Protein AF-A0A2V9H0Z6-F1 (afdb_monomer)

Radius of gyration: 27.51 Å; Cα contacts (8 Å, |Δi|>4): 685; chains: 1; bounding box: 86×76×86 Å

Sequence (460 aa):
MLYRKRAIPQCSCTHLAYSRFRYSTKTFRDMASQTQRLEAVYNCLALVRGTVVQARFYLTAALLISGVSGRYALGQDQSTSQGKKEPTALFSPVPENIWNRLYRQLHVRSTYDGKEYGFADLDPLLWDETKYLRNGDSNKKALDLLDEFLSTRAEQRIRDPIKRAVLQRDLFAVFDWASSSNLAERLGQVIWRLALSPTEVDALPDTYTIAVSRKEFPAAYDATQPNRAFLPADLFDINGPWVCVGASDWRLAAPGHDAGFDGGSVFLVFARLPGGRQATLAYLEQLANLHIPPQFPENTEFALVRKLALPTVYGNLMLTPITESVQIRHYSGVRLAADDSEIKLDRAMVFEGNHSGLREVTPEDKEFPVFMTHGFDPFEDNRWAAGLPVASLATCNGCHGHAGYSGIASVMSFSFRGSQNPRLAETTPSNEAEKVIRGKQMGPSWKSLIKLANSGLTSR

Foldseek 3Di:
DDDDDDDDDDDDDDDPDDDDDDDDPVVVVVVVVVVVVVVVVVVVVVPPDDDDDDDDDDDDDDDDDDDDDDDDDDDPPPPPPPPPPPDLDFLDPDSPQLLNQLLCLFAWDAFPVGDIDRVQPLARLAALQDCQLVDDPSVVSNVVSLVVCVVVVVLVVRPDLLSLQSSLLHLLQSLLSNPPGPSVLSSLVVNLSSAAAPVSQAVQDLLLQQCVVVVVAAQDADPVCLQGDHRHPCCQPCPWQKFWKAFPDLHGLQVLVLVLRLLQKFKIKIKGAPVGDVLVQVLLVQLLPDLDRDQGDAQIKMKIWIWGWGQHNVLAIGTGSDTAKIKMWTGNDQADGTSIWMKGARSNQSVVVPHSRIDTQDQPDFDDDNGPPNRDRCSVDVVPVVCPRDRPRVVCCVQQPPPPDTNVSNSVSSQVPPSGRRSMHGDHPVSSSCSSRVSSCVDPSSVVSVVSSVVVVVVD

Mean predicted aligned error: 12.35 Å

pLDDT: mean 78.32, std 24.87, range [24.09, 98.69]

Structure (mmCIF, N/CA/C/O backbone):
data_AF-A0A2V9H0Z6-F1
#
_entry.id   AF-A0A2V9H0Z6-F1
#
loop_
_atom_site.group_PDB
_atom_site.id
_atom_site.type_symbol
_atom_site.label_atom_id
_atom_site.label_alt_id
_atom_site.label_comp_id
_atom_site.label_asym_id
_atom_site.label_entity_id
_atom_site.label_seq_id
_atom_site.pdbx_PDB_ins_code
_atom_site.Cartn_x
_atom_site.Cartn_y
_atom_site.Cartn_z
_atom_site.occupancy
_atom_site.B_iso_or_equiv
_atom_site.auth_seq_id
_atom_site.auth_comp_id
_atom_site.auth_asym_id
_atom_site.auth_atom_id
_atom_site.pdbx_PDB_model_num
ATOM 1 N N . MET A 1 1 ? 40.930 55.132 17.450 1.00 39.56 1 MET A N 1
ATOM 2 C CA . MET A 1 1 ? 39.846 54.493 16.671 1.00 39.56 1 MET A CA 1
ATOM 3 C C . MET A 1 1 ? 40.313 53.086 16.292 1.00 39.56 1 MET A C 1
ATOM 5 O O . MET A 1 1 ? 40.954 52.917 15.270 1.00 39.56 1 MET A O 1
ATOM 9 N N . LEU A 1 2 ? 40.133 52.097 17.173 1.00 29.11 2 LEU A N 1
ATOM 10 C CA . LEU A 1 2 ? 40.592 50.714 16.963 1.00 29.11 2 LEU A CA 1
ATOM 11 C C . LEU A 1 2 ? 39.522 49.769 17.519 1.00 29.11 2 LEU A C 1
ATOM 13 O O . LEU A 1 2 ? 39.304 49.699 18.727 1.00 29.11 2 LEU A O 1
ATOM 17 N N . TYR A 1 3 ? 38.803 49.116 16.609 1.00 27.72 3 TYR A N 1
ATOM 18 C CA . TYR A 1 3 ? 37.675 48.235 16.897 1.00 27.72 3 TYR A CA 1
ATOM 19 C C . TYR A 1 3 ? 38.189 46.832 17.258 1.00 27.72 3 TYR A C 1
ATOM 21 O O . TYR A 1 3 ? 38.859 46.177 16.460 1.00 27.72 3 TYR A O 1
ATOM 29 N N . ARG A 1 4 ? 37.876 46.366 18.473 1.00 29.20 4 ARG A N 1
ATOM 30 C CA . ARG A 1 4 ? 38.121 44.990 18.937 1.00 29.20 4 ARG A CA 1
ATOM 31 C C . ARG A 1 4 ? 37.118 44.032 18.284 1.00 29.20 4 ARG A C 1
ATOM 33 O O . ARG A 1 4 ? 35.916 44.168 18.496 1.00 29.20 4 ARG A O 1
ATOM 40 N N . LYS A 1 5 ? 37.616 43.012 17.576 1.00 30.12 5 LYS A N 1
ATOM 41 C CA . LYS A 1 5 ? 36.858 41.797 17.230 1.00 30.12 5 LYS A CA 1
ATOM 42 C C . LYS A 1 5 ? 36.564 41.004 18.510 1.00 30.12 5 LYS A C 1
ATOM 44 O O . LYS A 1 5 ? 37.493 40.603 19.207 1.00 30.12 5 LYS A O 1
ATOM 49 N N . ARG A 1 6 ? 35.285 40.747 18.799 1.00 29.48 6 ARG A N 1
ATOM 50 C CA . ARG A 1 6 ? 34.848 39.668 19.700 1.00 29.48 6 ARG A CA 1
ATOM 51 C C . ARG A 1 6 ? 34.344 38.505 18.851 1.00 29.48 6 ARG A C 1
ATOM 53 O O . ARG A 1 6 ? 33.520 38.705 17.966 1.00 29.48 6 ARG A O 1
ATOM 60 N N . ALA A 1 7 ? 34.864 37.317 19.134 1.00 28.09 7 ALA A N 1
ATOM 61 C CA . ALA A 1 7 ? 34.332 36.051 18.655 1.00 28.09 7 ALA A CA 1
ATOM 62 C C . ALA A 1 7 ? 33.030 35.719 19.405 1.00 28.09 7 ALA A C 1
ATOM 64 O O . ALA A 1 7 ? 32.939 35.948 20.612 1.00 28.09 7 ALA A O 1
ATOM 65 N N . ILE A 1 8 ? 32.045 35.181 18.686 1.00 30.48 8 ILE A N 1
ATOM 66 C CA . ILE A 1 8 ? 30.814 34.592 19.229 1.00 30.48 8 ILE A CA 1
ATOM 67 C C . ILE A 1 8 ? 30.858 33.094 18.878 1.00 30.48 8 ILE A C 1
ATOM 69 O O . ILE A 1 8 ? 31.183 32.773 17.732 1.00 30.48 8 ILE A O 1
ATOM 73 N N . PRO A 1 9 ? 30.588 32.179 19.825 1.00 28.58 9 PRO A N 1
ATOM 74 C CA . PRO A 1 9 ? 30.638 30.744 19.575 1.00 28.58 9 PRO A CA 1
ATOM 75 C C . PRO A 1 9 ? 29.422 30.259 18.774 1.00 28.58 9 PRO A C 1
ATOM 77 O O . PRO A 1 9 ? 28.321 30.800 18.872 1.00 28.58 9 PRO A O 1
ATOM 80 N N . GLN A 1 10 ? 29.649 29.209 17.986 1.00 27.20 10 GLN A N 1
ATOM 81 C CA . GLN A 1 10 ? 28.640 28.494 17.213 1.00 27.20 10 GLN A CA 1
ATOM 82 C C . GLN A 1 10 ? 27.677 27.744 18.136 1.00 27.20 10 GLN A C 1
ATOM 84 O O . GLN A 1 10 ? 28.082 26.815 18.828 1.00 27.20 10 GLN A O 1
ATOM 89 N N . CYS A 1 11 ? 26.400 28.119 18.099 1.00 24.38 11 CYS A N 1
ATOM 90 C CA . CYS A 1 11 ? 25.282 27.207 18.324 1.00 24.38 11 CYS A CA 1
ATOM 91 C C . CYS A 1 11 ? 23.980 27.882 17.875 1.00 24.38 11 CYS A C 1
ATOM 93 O O . CYS A 1 11 ? 23.611 28.924 18.409 1.00 24.38 11 CYS A O 1
ATOM 95 N N . SER A 1 12 ? 23.277 27.308 16.901 1.00 25.28 12 SER A N 1
ATOM 96 C CA . SER A 1 12 ? 21.808 27.299 16.883 1.00 25.28 12 SER A CA 1
ATOM 97 C C . SER A 1 12 ? 21.281 26.420 15.754 1.00 25.28 12 SER A C 1
ATOM 99 O O . SER A 1 12 ? 21.793 26.387 14.638 1.00 25.28 12 SER A O 1
ATOM 101 N N . CYS A 1 13 ? 20.254 25.670 16.125 1.00 24.09 13 CYS A N 1
ATOM 102 C CA . CYS A 1 13 ? 19.517 24.694 15.358 1.00 24.09 13 CYS A CA 1
ATOM 103 C C . CYS A 1 13 ? 18.921 25.285 14.075 1.00 24.09 13 CYS A C 1
ATOM 105 O O . CYS A 1 13 ? 18.209 26.289 14.112 1.00 24.09 13 CYS A O 1
ATOM 107 N N . THR A 1 14 ? 19.112 24.604 12.950 1.00 26.94 14 THR A N 1
ATOM 108 C CA . THR A 1 14 ? 18.330 24.839 11.737 1.00 26.94 14 THR A CA 1
ATOM 109 C C . THR A 1 14 ? 16.955 24.188 11.880 1.00 26.94 14 THR A C 1
ATOM 111 O O . THR A 1 14 ? 16.774 22.984 11.717 1.00 26.94 14 THR A O 1
ATOM 114 N N . HIS A 1 15 ? 15.964 25.021 12.193 1.00 25.75 15 HIS A N 1
ATOM 115 C CA . HIS A 1 15 ? 14.549 24.738 11.977 1.00 25.75 15 HIS A CA 1
ATOM 116 C C . HIS A 1 15 ? 14.293 24.527 10.473 1.00 25.75 15 HIS A C 1
ATOM 118 O O . HIS A 1 15 ? 14.326 25.476 9.692 1.00 25.75 15 HIS A O 1
ATOM 124 N N . LEU A 1 16 ? 14.004 23.289 10.066 1.00 26.02 16 LEU A N 1
ATOM 125 C CA . LEU A 1 16 ? 13.363 22.988 8.785 1.00 26.02 16 LEU A CA 1
ATOM 126 C C . LEU A 1 16 ? 11.874 23.330 8.907 1.00 26.02 16 LEU A C 1
ATOM 128 O O . LEU A 1 16 ? 11.092 22.598 9.514 1.00 26.02 16 LEU A O 1
ATOM 132 N N . ALA A 1 17 ? 11.495 24.484 8.365 1.00 24.72 17 ALA A N 1
ATOM 133 C CA . ALA A 1 17 ? 10.103 24.864 8.197 1.00 24.72 17 ALA A CA 1
ATOM 134 C C . ALA A 1 17 ? 9.472 24.007 7.088 1.00 24.72 17 ALA A C 1
ATOM 136 O O . ALA A 1 17 ? 9.824 24.128 5.917 1.00 24.72 17 ALA A O 1
ATOM 137 N N . TYR A 1 18 ? 8.517 23.156 7.464 1.00 24.91 18 TYR A N 1
ATOM 138 C CA . TYR A 1 18 ? 7.567 22.544 6.540 1.00 24.91 18 TYR A CA 1
ATOM 139 C C . TYR A 1 18 ? 6.650 23.639 5.981 1.00 24.91 18 TYR A C 1
ATOM 141 O O . TYR A 1 18 ? 5.726 24.101 6.653 1.00 24.91 18 TYR A O 1
ATOM 149 N N . SER A 1 19 ? 6.896 24.074 4.746 1.00 24.92 19 SER A N 1
ATOM 150 C CA . SER A 1 19 ? 5.948 24.904 4.008 1.00 24.92 19 SER A CA 1
ATOM 151 C C . SER A 1 19 ? 4.843 24.018 3.434 1.00 24.92 19 SER A C 1
ATOM 153 O O . SER A 1 19 ? 5.056 23.289 2.466 1.00 24.92 19 SER A O 1
ATOM 155 N N . ARG A 1 20 ? 3.641 24.109 4.012 1.00 28.64 20 ARG A N 1
ATOM 156 C CA . ARG A 1 20 ? 2.400 23.693 3.347 1.00 28.64 20 ARG A CA 1
ATOM 157 C C . ARG A 1 20 ? 2.266 24.501 2.053 1.00 28.64 20 ARG A C 1
ATOM 159 O O . ARG A 1 20 ? 2.083 25.717 2.110 1.00 28.64 20 ARG A O 1
ATOM 166 N N . PHE A 1 21 ? 2.360 23.843 0.901 1.00 29.16 21 PHE A N 1
ATOM 167 C CA . PHE A 1 21 ? 2.032 24.452 -0.385 1.00 29.16 21 PHE A CA 1
ATOM 168 C C . PHE A 1 21 ? 0.525 24.739 -0.424 1.00 29.16 21 PHE A C 1
ATOM 170 O O . PHE A 1 21 ? -0.283 23.854 -0.680 1.00 29.16 21 PHE A O 1
ATOM 177 N N . ARG A 1 22 ? 0.134 25.989 -0.152 1.00 29.05 22 ARG A N 1
ATOM 178 C CA . ARG A 1 22 ? -1.166 26.521 -0.578 1.00 29.05 22 ARG A CA 1
ATOM 179 C C . ARG A 1 22 ? -0.976 27.147 -1.953 1.00 29.05 22 ARG A C 1
ATOM 181 O O . ARG A 1 22 ? -0.298 28.167 -2.068 1.00 29.05 22 ARG A O 1
ATOM 188 N N . TYR A 1 23 ? -1.572 26.561 -2.986 1.00 31.44 23 TYR A N 1
ATOM 189 C CA . TYR A 1 23 ? -1.692 27.240 -4.273 1.00 31.44 23 TYR A CA 1
ATOM 190 C C . TYR A 1 23 ? -2.608 28.463 -4.111 1.00 31.44 23 TYR A C 1
ATOM 192 O O . TYR A 1 23 ? -3.723 28.373 -3.601 1.00 31.44 23 TYR A O 1
ATOM 200 N N . SER A 1 24 ? -2.103 29.632 -4.505 1.00 29.75 24 SER A N 1
ATOM 201 C CA . SER A 1 24 ? -2.854 30.886 -4.556 1.00 29.75 24 SER A CA 1
ATOM 202 C C . SER A 1 24 ? -3.786 30.880 -5.769 1.00 29.75 24 SER A C 1
ATOM 204 O O . SER A 1 24 ? -3.354 30.606 -6.887 1.00 29.75 24 SER A O 1
ATOM 206 N 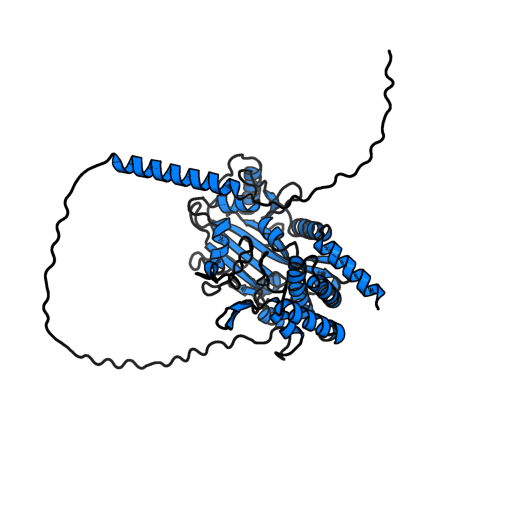N . THR A 1 25 ? -5.049 31.261 -5.575 1.00 33.16 25 THR A N 1
ATOM 207 C CA . THR A 1 25 ? -6.065 31.428 -6.633 1.00 33.16 25 THR A CA 1
ATOM 208 C C . THR A 1 25 ? -5.672 32.444 -7.716 1.00 33.16 25 THR A C 1
ATOM 210 O O . THR A 1 25 ? -6.291 32.491 -8.778 1.00 33.16 25 THR A O 1
ATOM 213 N N . LYS A 1 26 ? -4.621 33.245 -7.488 1.00 27.31 26 LYS A N 1
ATOM 214 C CA . LYS A 1 26 ? -4.120 34.241 -8.442 1.00 27.31 26 LYS A CA 1
ATOM 215 C C . LYS A 1 26 ? -3.434 33.605 -9.659 1.00 27.31 26 LYS A C 1
ATOM 217 O O . LYS A 1 26 ? -3.611 34.104 -10.764 1.00 27.31 26 LYS A O 1
ATOM 222 N N . THR A 1 27 ? -2.752 32.470 -9.488 1.00 37.19 27 THR A N 1
ATOM 223 C CA . THR A 1 27 ? -2.027 31.784 -10.576 1.00 37.19 27 THR A CA 1
ATOM 224 C C . THR A 1 27 ? -2.976 31.218 -11.642 1.00 37.19 27 THR A C 1
ATOM 226 O O . THR A 1 27 ? -2.625 31.134 -12.815 1.00 37.19 27 THR A O 1
ATOM 229 N N . PHE A 1 28 ? -4.219 30.906 -11.260 1.00 33.91 28 PHE A N 1
ATOM 230 C CA . PHE A 1 28 ? -5.233 30.352 -12.163 1.00 33.91 28 PHE A CA 1
ATOM 231 C C . PHE A 1 28 ? -5.831 31.397 -13.117 1.00 33.91 28 PHE A C 1
ATOM 233 O O . PHE A 1 28 ? -6.169 31.078 -14.256 1.00 33.91 28 PHE A O 1
ATOM 240 N N . ARG A 1 29 ? -5.927 32.662 -12.684 1.00 33.91 29 ARG A N 1
ATOM 241 C CA . ARG A 1 29 ? -6.442 33.752 -13.529 1.00 33.91 29 ARG A CA 1
ATOM 242 C C . ARG A 1 29 ? -5.447 34.105 -14.645 1.00 33.91 29 ARG A C 1
ATOM 244 O O . ARG A 1 29 ? -5.866 34.403 -15.760 1.00 33.91 29 ARG A O 1
ATOM 251 N N . ASP A 1 30 ? -4.151 33.966 -14.368 1.00 32.44 30 ASP A N 1
ATOM 252 C CA . ASP A 1 30 ? -3.086 34.207 -15.344 1.00 32.44 30 ASP A CA 1
ATOM 253 C C . ASP A 1 30 ? -2.947 33.046 -16.347 1.00 32.44 30 ASP A C 1
ATOM 255 O O . ASP A 1 30 ? -2.794 33.301 -17.543 1.00 32.44 30 ASP A O 1
ATOM 259 N N . MET A 1 31 ? -3.118 31.787 -15.917 1.00 32.81 31 MET A N 1
ATOM 260 C CA . MET A 1 31 ? -3.113 30.627 -16.826 1.00 32.81 31 MET A CA 1
ATOM 261 C C . MET A 1 31 ? -4.351 30.575 -17.734 1.00 32.81 31 MET A C 1
ATOM 263 O O . MET A 1 31 ? -4.202 30.372 -18.936 1.00 32.81 31 MET A O 1
ATOM 267 N N . ALA A 1 32 ? -5.554 30.859 -17.218 1.00 33.75 32 ALA A N 1
ATOM 268 C CA . ALA A 1 32 ? -6.769 30.930 -18.043 1.00 33.75 32 ALA A CA 1
ATOM 269 C C . ALA A 1 32 ? -6.699 32.041 -19.115 1.00 33.75 32 ALA A C 1
ATOM 271 O O . ALA A 1 32 ? -7.235 31.891 -20.214 1.00 33.75 32 ALA A O 1
ATOM 272 N N . SER A 1 33 ? -5.979 33.136 -18.831 1.00 33.91 33 SER A N 1
ATOM 273 C CA . SER A 1 33 ? -5.743 34.214 -19.802 1.00 33.91 33 SER A CA 1
ATOM 274 C C . SER A 1 33 ? -4.771 33.823 -20.927 1.00 33.91 33 SER A C 1
ATOM 276 O O . SER A 1 33 ? -4.871 34.343 -22.041 1.00 33.91 33 SER A O 1
ATOM 278 N N . GLN A 1 34 ? -3.853 32.880 -20.672 1.00 35.81 34 GLN A N 1
ATOM 279 C CA . GLN A 1 34 ? -2.948 32.342 -21.693 1.00 35.81 34 GLN A CA 1
ATOM 280 C C . GLN A 1 34 ? -3.659 31.348 -22.617 1.00 35.81 34 GLN A C 1
ATOM 282 O O . GLN A 1 34 ? -3.411 31.372 -23.824 1.00 35.81 34 GLN A O 1
ATOM 287 N N . THR A 1 35 ? -4.606 30.558 -22.102 1.00 37.00 35 THR A N 1
ATOM 288 C CA . THR A 1 35 ? -5.425 29.647 -22.920 1.00 37.00 35 THR A CA 1
ATOM 289 C C . THR A 1 35 ? -6.354 30.415 -23.868 1.00 37.00 35 THR A C 1
ATOM 291 O O . THR A 1 35 ? -6.417 30.094 -25.053 1.00 37.00 35 THR A O 1
ATOM 294 N N . GLN A 1 36 ? -6.970 31.515 -23.411 1.00 35.75 36 GLN A N 1
ATOM 295 C CA . GLN A 1 36 ? -7.781 32.390 -24.277 1.00 35.75 36 GLN A CA 1
ATOM 296 C C . GLN A 1 36 ? -6.961 33.113 -25.361 1.00 35.75 36 GLN A C 1
ATOM 298 O O . GLN A 1 36 ? -7.465 33.367 -26.455 1.00 35.75 36 GLN A O 1
ATOM 303 N N . ARG A 1 37 ? -5.681 33.423 -25.103 1.00 34.28 37 ARG A N 1
ATOM 304 C CA . ARG A 1 37 ? -4.786 34.006 -26.121 1.00 34.28 37 ARG A CA 1
ATOM 305 C C . ARG A 1 37 ? -4.350 32.993 -27.183 1.00 34.28 37 ARG A C 1
ATOM 307 O O . ARG A 1 37 ? -4.131 33.397 -28.321 1.00 34.28 37 ARG A O 1
ATOM 314 N N . LEU A 1 38 ? -4.265 31.704 -26.852 1.00 36.19 38 LEU A N 1
ATOM 315 C CA . LEU A 1 38 ? -3.936 30.645 -27.814 1.00 36.19 38 LEU A CA 1
ATOM 316 C C . LEU A 1 38 ? -5.128 30.283 -28.717 1.00 36.19 38 LEU A C 1
ATOM 318 O O . LEU A 1 38 ? -4.931 30.094 -29.918 1.00 36.19 38 LEU A O 1
ATOM 322 N N . GLU A 1 39 ? -6.361 30.300 -28.201 1.00 35.75 39 GLU A N 1
ATOM 323 C CA . GLU A 1 39 ? -7.571 30.126 -29.028 1.00 35.75 39 GLU A CA 1
ATOM 324 C C . GLU A 1 39 ? -7.794 31.292 -30.009 1.00 35.75 39 GLU A C 1
ATOM 326 O O . GLU A 1 39 ? -8.212 31.078 -31.149 1.00 35.75 39 GLU A O 1
ATOM 331 N N . ALA A 1 40 ? -7.443 32.525 -29.624 1.00 33.44 40 ALA A N 1
ATOM 332 C CA . ALA A 1 40 ? -7.515 33.684 -30.518 1.00 33.44 40 ALA A CA 1
ATOM 333 C C . ALA A 1 40 ? -6.506 33.607 -31.683 1.00 33.44 40 ALA A C 1
ATOM 335 O O . ALA A 1 40 ? -6.809 34.051 -32.790 1.00 33.44 40 ALA A O 1
ATOM 336 N N . VAL A 1 41 ? -5.330 33.005 -31.469 1.00 38.97 41 VAL A N 1
ATOM 337 C CA . VAL A 1 41 ? -4.317 32.799 -32.522 1.00 38.97 41 VAL A CA 1
ATOM 338 C C . VAL A 1 41 ? -4.726 31.669 -33.476 1.00 38.97 41 VAL A C 1
ATOM 340 O O . VAL A 1 41 ? -4.546 31.805 -34.687 1.00 38.97 41 VAL A O 1
ATOM 343 N N . TYR A 1 42 ? -5.360 30.605 -32.971 1.00 35.19 42 TYR A N 1
ATOM 344 C CA . TYR A 1 42 ? -5.883 29.515 -33.806 1.00 35.19 42 TYR A CA 1
ATOM 345 C C . TYR A 1 42 ? -7.079 29.942 -34.672 1.00 35.19 42 TYR A C 1
ATOM 347 O O . TYR A 1 42 ? -7.129 29.603 -35.856 1.00 35.19 42 TYR A O 1
ATOM 355 N N . ASN A 1 43 ? -7.988 30.763 -34.139 1.00 34.44 43 ASN A N 1
ATOM 356 C CA . ASN A 1 43 ? -9.120 31.284 -34.913 1.00 34.44 43 ASN A CA 1
ATOM 357 C C . ASN A 1 43 ? -8.706 32.338 -35.958 1.00 34.44 43 ASN A C 1
ATOM 359 O O . ASN A 1 43 ? -9.353 32.454 -36.997 1.00 34.44 43 ASN A O 1
ATOM 363 N N . CYS A 1 44 ? -7.598 33.057 -35.745 1.00 28.12 44 CYS A N 1
ATOM 364 C CA . CYS A 1 44 ? -7.073 34.013 -36.727 1.00 28.12 44 CYS A CA 1
ATOM 365 C C . CYS A 1 44 ? -6.344 33.315 -37.897 1.00 28.12 44 CYS A C 1
ATOM 367 O O . CYS A 1 44 ? -6.380 33.793 -39.030 1.00 28.12 44 CYS A O 1
ATOM 369 N N . LEU A 1 45 ? -5.748 32.140 -37.660 1.00 31.03 45 LEU A N 1
ATOM 370 C CA . LEU A 1 45 ? -5.097 31.327 -38.699 1.00 31.03 45 LEU A CA 1
ATOM 371 C C . LEU A 1 45 ? -6.086 30.507 -39.547 1.00 31.03 45 LEU A C 1
ATOM 373 O O . LEU A 1 45 ? -5.799 30.226 -40.711 1.00 31.03 45 LEU A O 1
ATOM 377 N N . ALA A 1 46 ? -7.270 30.186 -39.016 1.00 32.25 46 ALA A N 1
ATOM 378 C CA . ALA A 1 46 ? -8.332 29.499 -39.759 1.00 32.25 46 ALA A CA 1
ATOM 379 C C . ALA A 1 46 ? -9.128 30.423 -40.711 1.00 32.25 46 ALA A C 1
ATOM 381 O O . ALA A 1 46 ? -9.808 29.938 -41.612 1.00 32.25 46 ALA A O 1
ATOM 382 N N . LEU A 1 47 ? -9.006 31.749 -40.571 1.00 30.77 47 LEU A N 1
ATOM 383 C CA . LEU A 1 47 ? -9.733 32.748 -41.371 1.00 30.77 47 LEU A CA 1
ATOM 384 C C . LEU A 1 47 ? -8.996 33.217 -42.645 1.00 30.77 47 LEU A C 1
ATOM 386 O O . LEU A 1 47 ? -9.553 33.993 -43.417 1.00 30.77 47 LEU A O 1
ATOM 390 N N . VAL A 1 48 ? -7.776 32.727 -42.914 1.00 35.00 48 VAL A N 1
ATOM 391 C CA . VAL A 1 48 ? -6.937 33.170 -44.058 1.00 35.00 48 VAL A CA 1
ATOM 392 C C . VAL A 1 48 ? -6.877 32.153 -45.213 1.00 35.00 48 VAL A C 1
ATOM 394 O O . VAL A 1 48 ? -6.234 32.395 -46.232 1.00 35.00 48 VAL A O 1
ATOM 397 N N . ARG A 1 49 ? -7.597 31.028 -45.146 1.00 31.25 49 ARG A N 1
ATOM 398 C CA . ARG A 1 49 ? -7.701 30.093 -46.284 1.00 31.25 49 ARG A CA 1
ATOM 399 C C . ARG A 1 49 ? -9.151 29.796 -46.632 1.00 31.25 49 ARG A C 1
ATOM 401 O O . ARG A 1 49 ? -9.697 28.756 -46.291 1.00 31.25 49 ARG A O 1
ATOM 408 N N . GLY A 1 50 ? -9.760 30.742 -47.341 1.00 28.41 50 GLY A N 1
ATOM 409 C CA . GLY A 1 50 ? -11.019 30.519 -48.034 1.00 28.41 50 GLY A CA 1
ATOM 410 C C . GLY A 1 50 ? -10.844 29.601 -49.245 1.00 28.41 50 GLY A C 1
ATOM 411 O O . GLY A 1 50 ? -9.883 29.729 -50.000 1.00 28.41 50 GLY A O 1
ATOM 412 N N . THR A 1 51 ? -11.803 28.702 -49.456 1.00 30.16 51 THR A N 1
ATOM 413 C CA . THR A 1 51 ? -12.403 28.444 -50.776 1.00 30.16 51 THR A CA 1
ATOM 414 C C . THR A 1 51 ? -13.735 27.698 -50.614 1.00 30.16 51 THR A C 1
ATOM 416 O O . THR A 1 51 ? -13.806 26.543 -50.219 1.00 30.16 51 THR A O 1
ATOM 419 N N . VAL A 1 52 ? -14.790 28.469 -50.874 1.00 35.56 52 VAL A N 1
ATOM 420 C CA . VAL A 1 52 ? -16.171 28.167 -51.286 1.00 35.56 52 VAL A CA 1
ATOM 421 C C . VAL A 1 52 ? -16.404 26.771 -51.886 1.00 35.56 52 VAL A C 1
ATOM 423 O O . VAL A 1 52 ? -15.765 26.486 -52.886 1.00 35.56 52 VAL A O 1
ATOM 426 N N . VAL A 1 53 ? -17.421 26.021 -51.414 1.00 28.06 53 VAL A N 1
ATOM 427 C CA . VAL A 1 53 ? -18.449 25.338 -52.250 1.00 28.06 53 VAL A CA 1
ATOM 428 C C . VAL A 1 53 ? -19.754 25.170 -51.442 1.00 28.06 53 VAL A C 1
ATOM 430 O O . VAL A 1 53 ? -19.754 24.962 -50.235 1.00 28.06 53 VAL A O 1
ATOM 433 N N . GLN A 1 54 ? -20.865 25.346 -52.154 1.00 27.05 54 GLN A N 1
ATOM 434 C CA . GLN A 1 54 ? -22.238 25.632 -51.751 1.00 27.05 54 GLN A CA 1
ATOM 435 C C . GLN A 1 54 ? -22.994 24.524 -51.001 1.00 27.05 54 GLN A C 1
ATOM 437 O O . GLN A 1 54 ? -22.905 23.342 -51.319 1.00 27.05 54 GLN A O 1
ATOM 442 N N . ALA A 1 55 ? -23.884 24.972 -50.113 1.00 28.95 55 ALA A N 1
ATOM 443 C CA . ALA A 1 55 ? -25.012 24.217 -49.586 1.00 28.95 55 ALA A CA 1
ATOM 444 C C . ALA A 1 55 ? -26.085 23.965 -50.663 1.00 28.95 55 ALA A C 1
ATOM 446 O O . ALA A 1 55 ? -26.483 24.895 -51.370 1.00 28.95 55 ALA A O 1
ATOM 447 N N . ARG A 1 56 ? -26.629 22.742 -50.721 1.00 29.66 56 ARG A N 1
ATOM 448 C CA . ARG A 1 56 ? -27.955 22.464 -51.295 1.00 29.66 56 ARG A CA 1
ATOM 449 C C . ARG A 1 56 ? -28.703 21.428 -50.457 1.00 29.66 56 ARG A C 1
ATOM 451 O O . ARG A 1 56 ? -28.315 20.270 -50.375 1.00 29.66 56 ARG A O 1
ATOM 458 N N . PHE A 1 57 ? -29.785 21.908 -49.853 1.00 31.06 57 PHE A N 1
ATOM 459 C CA . PHE A 1 57 ? -30.902 21.150 -49.302 1.00 31.06 57 PHE A CA 1
ATOM 460 C C . PHE A 1 57 ? -31.576 20.298 -50.384 1.00 31.06 57 PHE A C 1
ATOM 462 O O . PHE A 1 57 ? -31.868 20.837 -51.447 1.00 31.06 57 PHE A O 1
ATOM 469 N N . TYR A 1 58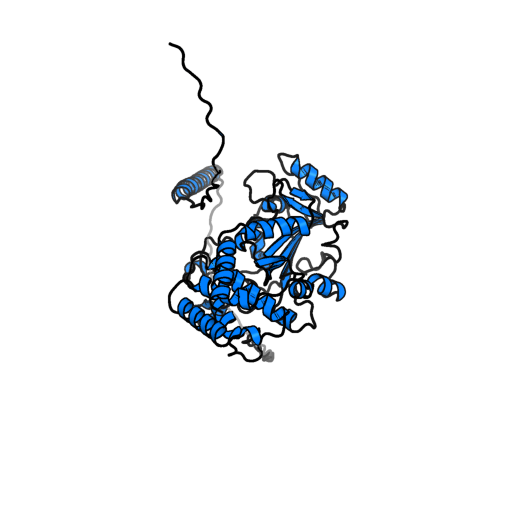 ? -31.941 19.053 -50.062 1.00 28.30 58 TYR A N 1
ATOM 470 C CA . TYR A 1 58 ? -33.180 18.434 -50.544 1.00 28.30 58 TYR A CA 1
ATOM 471 C C . TYR A 1 58 ? -33.759 17.500 -49.480 1.00 28.30 58 TYR A C 1
ATOM 473 O O . TYR A 1 58 ? -33.066 16.677 -48.888 1.00 28.30 58 TYR A O 1
ATOM 481 N N . LEU A 1 59 ? -35.054 17.685 -49.250 1.00 30.80 59 LEU A N 1
ATOM 482 C CA . LEU A 1 59 ? -35.921 16.976 -48.323 1.00 30.80 59 LEU A CA 1
ATOM 483 C C . LEU A 1 59 ? -37.167 16.620 -49.139 1.00 30.80 59 LEU A C 1
ATOM 485 O O . LEU A 1 59 ? -37.741 17.516 -49.753 1.00 30.80 59 LEU A O 1
ATOM 489 N N . THR A 1 60 ? -37.517 15.334 -49.221 1.00 28.89 60 THR A N 1
ATOM 490 C CA . THR A 1 60 ? -38.811 14.728 -49.638 1.00 28.89 60 THR A CA 1
ATOM 491 C C . THR A 1 60 ? -38.566 13.234 -49.899 1.00 28.89 60 THR A C 1
ATOM 493 O O . THR A 1 60 ? -37.492 12.877 -50.359 1.00 28.89 60 THR A O 1
ATOM 496 N N . ALA A 1 61 ? -39.478 12.279 -49.738 1.00 28.05 61 ALA A N 1
ATOM 497 C CA . ALA A 1 61 ? -40.598 12.015 -48.836 1.00 28.05 61 ALA A CA 1
ATOM 498 C C . ALA A 1 61 ? -40.980 10.523 -49.064 1.00 28.05 61 ALA A C 1
ATOM 500 O O . ALA A 1 61 ? -40.590 9.924 -50.060 1.00 28.05 61 ALA A O 1
ATOM 501 N N . ALA A 1 62 ? -41.715 9.957 -48.108 1.00 29.69 62 ALA A N 1
ATOM 502 C CA . ALA A 1 62 ? -42.192 8.577 -47.924 1.00 29.69 62 ALA A CA 1
ATOM 503 C C . ALA A 1 62 ? -42.768 7.776 -49.123 1.00 29.69 62 ALA A C 1
ATOM 505 O O . ALA A 1 62 ? -43.357 8.359 -50.026 1.00 29.69 62 ALA A O 1
ATOM 506 N N . LEU A 1 63 ? -42.740 6.428 -49.010 1.00 27.94 63 LEU A N 1
ATOM 507 C CA . LEU A 1 63 ? -43.903 5.490 -48.924 1.00 27.94 63 LEU A CA 1
ATOM 508 C C . LEU A 1 63 ? -43.431 4.012 -49.051 1.00 27.94 63 LEU A C 1
ATOM 510 O O . LEU A 1 63 ? -42.793 3.654 -50.031 1.00 27.94 63 LEU A O 1
ATOM 514 N N . LEU A 1 64 ? -43.491 3.213 -47.970 1.00 29.62 64 LEU A N 1
ATOM 515 C CA . LEU A 1 64 ? -44.441 2.107 -47.677 1.00 29.62 64 LEU A CA 1
ATOM 516 C C . LEU A 1 64 ? -44.541 0.965 -48.714 1.00 29.62 64 LEU A C 1
ATOM 518 O O . LEU A 1 64 ? -44.914 1.222 -49.850 1.00 29.62 64 LEU A O 1
ATOM 522 N N . ILE A 1 65 ? -44.357 -0.293 -48.259 1.00 31.56 65 ILE A N 1
ATOM 523 C CA . ILE A 1 65 ? -45.329 -1.419 -48.341 1.00 31.56 65 ILE A CA 1
ATOM 524 C C . ILE A 1 65 ? -44.772 -2.701 -47.655 1.00 31.56 65 ILE A C 1
ATOM 526 O O . ILE A 1 65 ? -43.654 -3.116 -47.933 1.00 31.56 65 ILE A O 1
ATOM 530 N N . SER A 1 66 ? -45.601 -3.272 -46.756 1.00 29.36 66 SER A N 1
ATOM 531 C CA . SER A 1 66 ? -45.741 -4.666 -46.239 1.00 29.36 66 SER A CA 1
ATOM 532 C C . SER A 1 66 ? -44.493 -5.544 -46.005 1.00 29.36 66 SER A C 1
ATOM 534 O O . SER A 1 66 ? -43.691 -5.748 -46.899 1.00 29.36 66 SER A O 1
ATOM 536 N N . GLY A 1 67 ? -44.298 -6.217 -44.869 1.00 27.48 67 GLY A N 1
ATOM 537 C CA . GLY A 1 67 ? -45.277 -7.008 -44.121 1.00 27.48 67 GLY A CA 1
ATOM 538 C C . GLY A 1 67 ? -44.995 -8.506 -44.309 1.00 27.48 67 GLY A C 1
ATOM 539 O O . GLY A 1 67 ? -45.607 -9.128 -45.166 1.00 27.48 67 GLY A O 1
ATOM 540 N N . VAL A 1 68 ? -44.097 -9.083 -43.500 1.00 32.91 68 VAL A N 1
ATOM 541 C CA . VAL A 1 68 ? -44.035 -10.535 -43.242 1.00 32.91 68 VAL A CA 1
ATOM 542 C C . VAL A 1 68 ? -43.718 -10.751 -41.766 1.00 32.91 68 VAL A C 1
ATOM 544 O O . VAL A 1 68 ? -42.625 -10.472 -41.278 1.00 32.91 68 VAL A O 1
ATOM 547 N N . SER A 1 69 ? -44.726 -11.244 -41.060 1.00 32.88 69 SER A N 1
ATOM 548 C CA . SER A 1 69 ? -44.699 -11.649 -39.663 1.00 32.88 69 SER A CA 1
ATOM 549 C C . SER A 1 69 ? -43.978 -12.994 -39.535 1.00 32.88 69 SER A C 1
ATOM 551 O O . SER A 1 69 ? -44.580 -14.047 -39.730 1.00 32.88 69 SER A O 1
ATOM 553 N N . GLY A 1 70 ? -42.686 -12.971 -39.209 1.00 28.52 70 GLY A N 1
ATOM 554 C CA . GLY A 1 70 ? -41.909 -14.163 -38.866 1.00 28.52 70 GLY A CA 1
ATOM 555 C C . GLY A 1 70 ? -41.789 -14.316 -37.354 1.00 28.52 70 GLY A C 1
ATOM 556 O O . GLY A 1 70 ? -40.956 -13.666 -36.729 1.00 28.52 70 GLY A O 1
ATOM 557 N N . ARG A 1 71 ? -42.629 -15.171 -36.763 1.00 36.09 71 ARG A N 1
ATOM 558 C CA . ARG A 1 71 ? -42.504 -15.625 -35.372 1.00 36.09 71 ARG A CA 1
ATOM 559 C C . ARG A 1 71 ? -41.182 -16.380 -35.203 1.00 36.09 71 ARG A C 1
ATOM 561 O O . ARG A 1 71 ? -41.097 -17.534 -35.607 1.00 36.09 71 ARG A O 1
ATOM 568 N N . TYR A 1 72 ? -40.201 -15.768 -34.549 1.00 33.47 72 TYR A N 1
ATOM 569 C CA . TYR A 1 72 ? -39.135 -16.505 -33.877 1.00 33.47 72 TYR A CA 1
ATOM 570 C C . TYR A 1 72 ? -39.379 -16.438 -32.375 1.00 33.47 72 TYR A C 1
ATOM 572 O O . TYR A 1 72 ? -39.160 -15.420 -31.723 1.00 33.47 72 TYR A O 1
ATOM 580 N N . ALA A 1 73 ? -39.892 -17.548 -31.852 1.00 36.34 73 ALA A N 1
ATOM 581 C CA . ALA A 1 73 ? -39.784 -17.878 -30.448 1.00 36.34 73 ALA A CA 1
ATOM 582 C C . ALA A 1 73 ? -38.301 -18.134 -30.154 1.00 36.34 73 ALA A C 1
ATOM 584 O O . ALA A 1 73 ? -37.751 -19.151 -30.569 1.00 36.34 73 ALA A O 1
ATOM 585 N N . LEU A 1 74 ? -37.657 -17.195 -29.469 1.00 35.56 74 LEU A N 1
ATOM 586 C CA . LEU A 1 74 ? -36.416 -17.448 -28.755 1.00 35.56 74 LEU A CA 1
ATOM 587 C C . LEU A 1 74 ? -36.755 -17.345 -27.276 1.00 35.56 74 LEU A C 1
ATOM 589 O O . LEU A 1 74 ? -37.280 -16.331 -26.815 1.00 35.56 74 LEU A O 1
ATOM 593 N N . GLY A 1 75 ? -36.559 -18.468 -26.587 1.00 28.19 75 GLY A N 1
ATOM 594 C CA . GLY A 1 75 ? -36.826 -18.616 -25.170 1.00 28.19 75 GLY A CA 1
ATOM 595 C C . GLY A 1 75 ? -36.150 -17.503 -24.387 1.00 28.19 75 GLY A C 1
ATOM 596 O O . GLY A 1 75 ? -34.976 -17.200 -24.595 1.00 28.19 75 GLY A O 1
ATOM 597 N N . GLN A 1 76 ? -36.918 -16.896 -23.487 1.00 28.67 76 GLN A N 1
ATOM 598 C CA . GLN A 1 76 ? -36.346 -16.156 -22.381 1.00 28.67 76 GLN A CA 1
ATOM 599 C C . GLN A 1 76 ? -35.594 -17.164 -21.523 1.00 28.67 76 GLN A C 1
ATOM 601 O O . GLN A 1 76 ? -36.178 -17.826 -20.666 1.00 28.67 76 GLN A O 1
ATOM 606 N N . ASP A 1 77 ? -34.302 -17.296 -21.789 1.00 27.42 77 ASP A N 1
ATOM 607 C CA . ASP A 1 77 ? -33.378 -17.842 -20.820 1.00 27.42 77 ASP A CA 1
ATOM 608 C C . ASP A 1 77 ? -33.337 -16.813 -19.686 1.00 27.42 77 ASP A C 1
ATOM 610 O O . ASP A 1 77 ? -32.681 -15.769 -19.765 1.00 27.42 77 ASP A O 1
ATOM 614 N N . GLN A 1 78 ? -34.154 -17.049 -18.658 1.00 30.69 78 GLN A N 1
ATOM 615 C CA . GLN A 1 78 ? -33.993 -16.420 -17.357 1.00 30.69 78 GLN A CA 1
ATOM 616 C C . GLN A 1 78 ? -32.679 -16.943 -16.773 1.00 30.69 78 GLN A C 1
ATOM 618 O O . GLN A 1 78 ? -32.662 -17.759 -15.856 1.00 30.69 78 GLN A O 1
ATOM 623 N N . SER A 1 79 ? -31.563 -16.449 -17.310 1.00 29.77 79 SER A N 1
ATOM 624 C CA . SER A 1 79 ? -30.311 -16.409 -16.582 1.00 29.77 79 SER A CA 1
ATOM 625 C C . SER A 1 79 ? -30.559 -15.488 -15.400 1.00 29.77 79 SER A C 1
ATOM 627 O O . SER A 1 79 ? -30.541 -14.258 -15.494 1.00 29.77 79 SER A O 1
ATOM 629 N N . THR A 1 80 ? -30.914 -16.110 -14.282 1.00 29.34 80 THR A N 1
ATOM 630 C CA . THR A 1 80 ? -30.862 -15.507 -12.966 1.00 29.34 80 THR A CA 1
ATOM 631 C C . THR A 1 80 ? -29.443 -14.999 -12.769 1.00 29.34 80 THR A C 1
ATOM 633 O O . THR A 1 80 ? -28.554 -15.742 -12.356 1.00 29.34 80 THR A O 1
ATOM 636 N N . SER A 1 81 ? -29.247 -13.716 -13.065 1.00 33.22 81 SER A N 1
ATOM 637 C CA . SER A 1 81 ? -28.237 -12.877 -12.440 1.00 33.22 81 SER A CA 1
ATOM 638 C C . SER A 1 81 ? -28.486 -12.948 -10.933 1.00 33.22 81 SER A C 1
ATOM 640 O O . SER A 1 81 ? -29.214 -12.147 -10.345 1.00 33.22 81 SER A O 1
ATOM 642 N N . GLN A 1 82 ? -27.964 -14.001 -10.305 1.00 31.38 82 GLN A N 1
ATOM 643 C CA . GLN A 1 82 ? -27.755 -14.030 -8.873 1.00 31.38 82 GLN A CA 1
ATOM 644 C C . GLN A 1 82 ? -26.709 -12.956 -8.612 1.00 31.38 82 GLN A C 1
ATOM 646 O O . GLN A 1 82 ? -25.509 -13.193 -8.742 1.00 31.38 82 GLN A O 1
ATOM 651 N N . GLY A 1 83 ? -27.182 -11.747 -8.305 1.00 31.11 83 GLY A N 1
ATOM 652 C CA . GLY A 1 83 ? -26.339 -10.701 -7.758 1.00 31.11 83 GLY A CA 1
ATOM 653 C C . GLY A 1 83 ? -25.558 -11.306 -6.601 1.00 31.11 83 GLY A C 1
ATOM 654 O O . GLY A 1 83 ? -26.159 -11.780 -5.633 1.00 31.11 83 GLY A O 1
ATOM 655 N N . LYS A 1 84 ? -24.229 -11.360 -6.737 1.00 35.12 84 LYS A N 1
ATOM 656 C CA . LYS A 1 84 ? -23.329 -11.703 -5.638 1.00 35.12 84 LYS A CA 1
ATOM 657 C C . LYS A 1 84 ? -23.732 -10.804 -4.475 1.00 35.12 84 LYS A C 1
ATOM 659 O O . LYS A 1 84 ? -23.591 -9.588 -4.549 1.00 35.12 84 LYS A O 1
ATOM 664 N N . LYS A 1 85 ? -24.327 -11.393 -3.440 1.00 44.47 85 LYS A N 1
ATOM 665 C CA . LYS A 1 85 ? -24.635 -10.668 -2.215 1.00 44.47 85 LYS A CA 1
ATOM 666 C C . LYS A 1 85 ? -23.283 -10.307 -1.619 1.00 44.47 85 LYS A C 1
ATOM 668 O O . LYS A 1 85 ? -22.541 -11.213 -1.244 1.00 44.47 85 LYS A O 1
ATOM 673 N N . GLU A 1 86 ? -22.950 -9.020 -1.637 1.00 57.47 86 GLU A N 1
ATOM 674 C CA . GLU A 1 86 ? -21.669 -8.535 -1.130 1.00 57.47 86 GLU A CA 1
ATOM 675 C C . GLU A 1 86 ? -21.432 -9.089 0.283 1.00 57.47 86 GLU A C 1
ATOM 677 O O . GLU A 1 86 ? -22.370 -9.095 1.097 1.00 57.47 86 GLU A O 1
ATOM 682 N N . PRO A 1 87 ? -20.229 -9.609 0.585 1.00 68.69 87 PRO A N 1
ATOM 683 C CA . PRO A 1 87 ? -19.945 -10.155 1.900 1.00 68.69 87 PRO A CA 1
ATOM 684 C C . PRO A 1 87 ? -20.196 -9.084 2.963 1.00 68.69 87 PRO A C 1
ATOM 686 O O . PRO A 1 87 ? -19.714 -7.962 2.871 1.00 68.69 87 PRO A O 1
ATOM 689 N N . THR A 1 88 ? -20.951 -9.417 4.006 1.00 75.94 88 THR A N 1
ATOM 690 C CA . THR A 1 88 ? -21.246 -8.472 5.098 1.00 75.94 88 THR A CA 1
ATOM 691 C C . THR A 1 88 ? -20.223 -8.546 6.234 1.00 75.94 88 THR A C 1
ATOM 693 O O . THR A 1 88 ? -20.367 -7.859 7.242 1.00 75.94 88 THR A O 1
ATOM 696 N N . ALA A 1 89 ? -19.226 -9.425 6.123 1.00 89.62 89 ALA A N 1
ATOM 697 C CA . ALA A 1 89 ? -18.325 -9.787 7.206 1.00 89.62 89 ALA A CA 1
ATOM 698 C C . ALA A 1 89 ? -16.941 -10.146 6.645 1.00 89.62 89 ALA A C 1
ATOM 700 O O . ALA A 1 89 ? -16.856 -10.923 5.698 1.00 89.62 89 ALA A O 1
ATOM 701 N N . LEU A 1 90 ? -15.875 -9.579 7.220 1.00 92.88 90 LEU A N 1
ATOM 702 C CA . LEU A 1 90 ? -14.505 -9.716 6.710 1.00 92.88 90 LEU A CA 1
ATOM 703 C C . LEU A 1 90 ? -13.555 -10.333 7.753 1.00 92.88 90 LEU A C 1
ATOM 705 O O . LEU A 1 90 ? -12.892 -11.330 7.493 1.00 92.88 90 LEU A O 1
ATOM 709 N N . PHE A 1 91 ? -13.520 -9.786 8.968 1.00 95.19 91 PHE A N 1
ATOM 710 C CA . PHE A 1 91 ? -12.619 -10.235 10.037 1.00 95.19 91 PHE A CA 1
ATOM 711 C C . PHE A 1 91 ? -13.207 -11.374 10.879 1.00 95.19 91 PHE A C 1
ATOM 713 O O . PHE A 1 91 ? -12.485 -12.253 11.360 1.00 95.19 91 PHE A O 1
ATOM 720 N N . SER A 1 92 ? -14.528 -11.379 11.054 1.00 94.44 92 SER A N 1
ATOM 721 C CA . SER A 1 92 ? -15.266 -12.385 11.825 1.00 94.44 92 SER A CA 1
ATOM 722 C C . SER A 1 92 ? -16.381 -12.993 10.978 1.00 94.44 92 SER A C 1
ATOM 724 O O . SER A 1 92 ? -16.998 -12.244 10.227 1.00 94.44 92 SER A O 1
ATOM 726 N N . PRO A 1 93 ? -16.712 -14.291 11.129 1.00 92.06 93 PRO A N 1
ATOM 727 C CA . PRO A 1 93 ? -17.884 -14.876 10.474 1.00 92.06 93 PRO A CA 1
ATOM 728 C C . PRO A 1 93 ? -19.211 -14.305 10.998 1.00 92.06 93 PRO A C 1
ATOM 730 O O . PRO A 1 93 ? -20.240 -14.470 10.354 1.00 92.06 93 PRO A O 1
ATOM 733 N N . VAL A 1 94 ? -19.207 -13.638 12.160 1.00 94.12 94 VAL A N 1
ATOM 734 C CA . VAL A 1 94 ? -20.380 -12.946 12.705 1.00 94.12 94 VAL A CA 1
ATOM 735 C C . VAL A 1 94 ? -20.391 -11.511 12.159 1.00 94.12 94 VAL A C 1
ATOM 737 O O . VAL A 1 94 ? -19.506 -10.736 12.533 1.00 94.12 94 VAL A O 1
ATOM 740 N N . PRO A 1 95 ? -21.360 -11.114 11.309 1.00 92.25 95 PRO A N 1
ATOM 741 C CA . PRO A 1 95 ? -21.381 -9.776 10.707 1.00 92.25 95 PRO A CA 1
ATOM 742 C C . PRO A 1 95 ? -21.373 -8.647 11.745 1.00 92.25 95 PRO A C 1
ATOM 744 O O . PRO A 1 95 ? -20.591 -7.712 11.629 1.00 92.25 95 PRO A O 1
ATOM 747 N N . GLU A 1 96 ? -22.132 -8.809 12.831 1.00 95.06 96 GLU A N 1
ATOM 748 C CA . GLU A 1 96 ? -22.237 -7.834 13.930 1.00 95.06 96 GLU A CA 1
ATOM 749 C C . GLU A 1 96 ? -21.060 -7.859 14.918 1.00 95.06 96 GLU A C 1
ATOM 751 O O . GLU A 1 96 ? -21.086 -7.206 15.963 1.00 95.06 96 GLU A O 1
ATOM 756 N N . ASN A 1 97 ? -20.004 -8.619 14.624 1.00 96.94 97 ASN A N 1
ATOM 757 C CA . ASN A 1 97 ? -18.793 -8.575 15.430 1.00 96.94 97 ASN A CA 1
ATOM 758 C C . ASN A 1 97 ? -18.178 -7.165 15.400 1.00 96.94 97 ASN A C 1
ATOM 760 O O . ASN A 1 97 ? -18.112 -6.526 14.348 1.00 96.94 97 ASN A O 1
ATOM 764 N N . ILE A 1 98 ? -17.668 -6.710 16.547 1.00 97.94 98 ILE A N 1
ATOM 765 C CA . ILE A 1 98 ? -17.065 -5.381 16.704 1.00 97.94 98 ILE A CA 1
ATOM 766 C C . ILE A 1 98 ? -15.950 -5.092 15.686 1.00 97.94 98 ILE A C 1
ATOM 768 O O . ILE A 1 98 ? -15.838 -3.960 15.231 1.00 97.94 98 ILE A O 1
ATOM 772 N N . TRP A 1 99 ? -15.176 -6.091 15.248 1.00 97.81 99 TRP A N 1
ATOM 773 C CA . TRP A 1 99 ? -14.137 -5.897 14.226 1.00 97.81 99 TRP A CA 1
ATOM 774 C C . TRP A 1 99 ? -14.728 -5.515 12.866 1.00 97.81 99 TRP A C 1
ATOM 776 O O . TRP A 1 99 ? -14.240 -4.596 12.217 1.00 97.81 99 TRP A O 1
ATOM 786 N N . ASN A 1 100 ? -15.807 -6.191 12.456 1.00 97.19 100 ASN A N 1
ATOM 787 C CA . ASN A 1 100 ? -16.497 -5.924 11.194 1.00 97.19 100 ASN A CA 1
ATOM 788 C C . ASN A 1 100 ? -17.230 -4.580 11.242 1.00 97.19 100 ASN A C 1
ATOM 790 O O . ASN A 1 100 ? -17.114 -3.793 10.306 1.00 97.19 100 ASN A O 1
ATOM 794 N N . ARG A 1 101 ? -17.938 -4.297 12.346 1.00 97.38 101 ARG A N 1
ATOM 795 C CA . ARG A 1 101 ? -18.628 -3.015 12.568 1.00 97.38 101 ARG A CA 1
ATOM 796 C C . ARG A 1 101 ? -17.645 -1.844 12.540 1.00 97.38 101 ARG A C 1
ATOM 798 O O . ARG A 1 101 ? -17.895 -0.868 11.837 1.00 97.38 101 ARG A O 1
ATOM 805 N N . LEU A 1 102 ? -16.517 -1.963 13.250 1.00 98.00 102 LEU A N 1
ATOM 806 C CA . LEU A 1 102 ? -15.464 -0.946 13.263 1.00 98.00 102 LEU A CA 1
ATOM 807 C C . LEU A 1 102 ? -14.859 -0.749 11.870 1.00 98.00 102 LEU A C 1
ATOM 809 O O . LEU A 1 102 ? -14.832 0.377 11.384 1.00 98.00 102 LEU A O 1
ATOM 813 N N . TYR A 1 103 ? -14.436 -1.827 11.203 1.00 97.06 103 TYR A N 1
ATOM 814 C CA . TYR A 1 103 ? -13.894 -1.753 9.844 1.00 97.06 103 TYR A CA 1
ATOM 815 C C . TYR A 1 103 ? -14.862 -1.056 8.887 1.00 97.06 103 TYR A C 1
ATOM 817 O O . TYR A 1 103 ? -14.493 -0.104 8.204 1.00 97.06 103 TYR A O 1
ATOM 825 N N . ARG A 1 104 ? -16.127 -1.484 8.882 1.00 95.88 104 ARG A N 1
ATOM 826 C CA . ARG A 1 104 ? -17.152 -0.940 7.995 1.00 95.88 104 ARG A CA 1
ATOM 827 C C . ARG A 1 104 ? -17.398 0.544 8.256 1.00 95.88 104 ARG A C 1
ATOM 829 O O . ARG A 1 104 ? -17.467 1.306 7.302 1.00 95.88 104 ARG A O 1
ATOM 836 N N . GLN A 1 105 ? -17.453 0.970 9.520 1.00 96.81 105 GLN A N 1
ATOM 837 C CA . GLN A 1 105 ? -17.603 2.387 9.867 1.00 96.81 105 GLN A CA 1
ATOM 838 C C . GLN A 1 105 ? -16.423 3.243 9.380 1.00 96.81 105 GLN A C 1
ATOM 840 O O . GLN A 1 105 ? -16.603 4.431 9.123 1.00 96.81 105 GLN A O 1
ATOM 845 N N . LEU A 1 106 ? -15.227 2.673 9.255 1.00 96.75 106 LEU A N 1
ATOM 846 C CA . LEU A 1 106 ? -14.031 3.411 8.852 1.00 96.75 106 LEU A CA 1
ATOM 847 C C . LEU A 1 106 ? -13.754 3.368 7.340 1.00 96.75 106 LEU A C 1
ATOM 849 O O . LEU A 1 106 ? -13.271 4.357 6.796 1.00 96.75 106 LEU A O 1
ATOM 853 N N . HIS A 1 107 ? -14.073 2.261 6.666 1.00 95.00 107 HIS A N 1
ATOM 854 C CA . HIS A 1 107 ? -13.726 2.036 5.255 1.00 95.00 107 HIS A CA 1
ATOM 855 C C . HIS A 1 107 ? -14.898 2.164 4.287 1.00 95.00 107 HIS A C 1
ATOM 857 O O . HIS A 1 107 ? -14.692 2.550 3.138 1.00 95.00 107 HIS A O 1
ATOM 863 N N . VAL A 1 108 ? -16.117 1.843 4.723 1.00 94.69 108 VAL A N 1
ATOM 864 C CA . VAL A 1 108 ? -17.274 1.820 3.827 1.00 94.69 108 VAL A CA 1
ATOM 865 C C . VAL A 1 108 ? -17.950 3.182 3.808 1.00 94.69 108 VAL A C 1
ATOM 867 O O . VAL A 1 108 ? -18.213 3.783 4.851 1.00 94.69 108 VAL A O 1
ATOM 870 N N . ARG A 1 109 ? -18.249 3.663 2.603 1.00 94.06 109 ARG A N 1
ATOM 871 C CA . ARG A 1 109 ? -18.995 4.898 2.347 1.00 94.06 109 ARG A CA 1
ATOM 872 C C . ARG A 1 109 ? -20.285 4.558 1.623 1.00 94.06 109 ARG A C 1
ATOM 874 O O . ARG A 1 109 ? -20.306 3.649 0.798 1.00 94.06 109 ARG A O 1
ATOM 881 N N . SER A 1 110 ? -21.339 5.317 1.896 1.00 91.31 110 SER A N 1
ATOM 882 C CA . SER A 1 110 ? -22.623 5.178 1.209 1.00 91.31 110 SER A CA 1
ATOM 883 C C . SER A 1 110 ? -22.947 6.443 0.427 1.00 91.31 110 SER A C 1
ATOM 885 O O . SER A 1 110 ? -22.782 7.549 0.944 1.00 91.31 110 SER A O 1
ATOM 887 N N . THR A 1 111 ? -23.417 6.290 -0.806 1.00 86.19 111 THR A N 1
ATOM 888 C CA . THR A 1 111 ? -24.004 7.378 -1.597 1.00 86.19 111 THR A CA 1
ATOM 889 C C . THR A 1 111 ? -25.412 7.721 -1.097 1.00 86.19 111 THR A C 1
ATOM 891 O O . THR A 1 111 ? -25.996 7.000 -0.286 1.00 86.19 111 THR A O 1
ATOM 894 N N . TYR A 1 112 ? -25.984 8.833 -1.572 1.00 82.06 112 TYR A N 1
ATOM 895 C CA . TYR A 1 112 ? -27.321 9.293 -1.159 1.00 82.06 112 TYR A CA 1
ATOM 896 C C . TYR A 1 112 ? -28.450 8.288 -1.441 1.00 82.06 112 TYR A C 1
ATOM 898 O O . TYR A 1 112 ? -29.459 8.294 -0.743 1.00 82.06 112 TYR A O 1
ATOM 906 N N . ASP A 1 113 ? -28.284 7.425 -2.444 1.00 83.50 113 ASP A N 1
ATOM 907 C CA . ASP A 1 113 ? -29.202 6.330 -2.787 1.00 83.50 113 ASP A CA 1
ATOM 908 C C . ASP A 1 113 ? -28.972 5.056 -1.948 1.00 83.50 113 ASP A C 1
ATOM 910 O O . ASP A 1 113 ? -29.637 4.044 -2.159 1.00 83.50 113 ASP A O 1
ATOM 914 N N . GLY A 1 114 ? -28.045 5.096 -0.987 1.00 86.88 114 GLY A N 1
ATOM 915 C CA . GLY A 1 114 ? -27.743 3.996 -0.075 1.00 86.88 114 GLY A CA 1
ATOM 916 C C . GLY A 1 114 ? -26.780 2.948 -0.630 1.00 86.88 114 GLY A C 1
ATOM 917 O O . GLY A 1 114 ? -26.510 1.966 0.061 1.00 86.88 114 GLY A O 1
ATOM 918 N N . LYS A 1 115 ? -26.236 3.130 -1.841 1.00 90.19 115 LYS A N 1
ATOM 919 C CA . LYS A 1 115 ? -25.234 2.207 -2.382 1.00 90.19 115 LYS A CA 1
ATOM 920 C C . LYS A 1 115 ? -23.900 2.364 -1.654 1.00 90.19 115 LYS A C 1
ATOM 922 O O . LYS A 1 115 ? -23.424 3.473 -1.434 1.00 90.19 115 LYS A O 1
ATOM 927 N N . GLU A 1 116 ? -23.293 1.243 -1.289 1.00 92.44 116 GLU A N 1
ATOM 928 C CA . GLU A 1 116 ? -22.046 1.204 -0.529 1.00 92.44 116 GLU A CA 1
ATOM 929 C C . GLU A 1 116 ? -20.822 0.932 -1.402 1.00 92.44 116 GLU A C 1
ATOM 931 O O . GLU A 1 116 ? -20.897 0.217 -2.402 1.00 92.44 116 GLU A O 1
ATOM 936 N N . TYR A 1 117 ? -19.688 1.485 -0.978 1.00 93.56 117 TYR A N 1
ATOM 937 C CA . TYR A 1 117 ? -18.377 1.352 -1.609 1.00 93.56 117 TYR A CA 1
ATOM 938 C C . TYR A 1 117 ? -17.277 1.314 -0.543 1.00 93.56 117 TYR A C 1
ATOM 940 O O . TYR A 1 117 ? -17.506 1.767 0.578 1.00 93.56 117 TYR A O 1
ATOM 948 N N . GLY A 1 118 ? -16.086 0.806 -0.872 1.00 92.19 118 GLY A N 1
ATOM 949 C CA . GLY A 1 118 ? -14.961 0.726 0.069 1.00 92.19 118 GLY A CA 1
ATOM 950 C C . GLY A 1 118 ? -14.859 -0.598 0.830 1.00 92.19 118 GLY A C 1
ATOM 951 O O . GLY A 1 118 ? -13.913 -0.807 1.589 1.00 92.19 118 GLY A O 1
ATOM 952 N N . PHE A 1 119 ? -15.826 -1.509 0.675 1.00 92.62 119 PHE A N 1
ATOM 953 C CA . PHE A 1 119 ? -15.773 -2.800 1.359 1.00 92.62 119 PHE A CA 1
ATOM 954 C C . PHE A 1 119 ? -14.680 -3.679 0.747 1.00 92.62 119 PHE A C 1
ATOM 956 O O . PHE A 1 119 ? -14.676 -3.919 -0.452 1.00 92.62 119 PHE A O 1
ATOM 963 N N . ALA A 1 120 ? -13.771 -4.167 1.589 1.00 90.38 120 ALA A N 1
ATOM 964 C CA . ALA A 1 120 ? -12.581 -4.925 1.208 1.00 90.38 120 ALA A CA 1
ATOM 965 C C . ALA A 1 120 ? -11.556 -4.168 0.331 1.00 90.38 120 ALA A C 1
ATOM 967 O O . ALA A 1 120 ? -10.502 -4.740 0.051 1.00 90.38 120 ALA A O 1
ATOM 968 N N . ASP A 1 121 ? -11.758 -2.877 0.033 1.00 91.62 121 ASP A N 1
ATOM 969 C CA . ASP A 1 121 ? -10.800 -2.034 -0.701 1.00 91.62 121 ASP A CA 1
ATOM 970 C C . ASP A 1 121 ? -9.562 -1.728 0.133 1.00 91.62 121 ASP A C 1
ATOM 972 O O . ASP A 1 121 ? -9.677 -1.420 1.326 1.00 91.62 121 ASP A O 1
ATOM 976 N N . LEU A 1 122 ? -8.373 -1.815 -0.477 1.00 90.44 122 LEU A N 1
ATOM 977 C CA . LEU A 1 122 ? -7.110 -1.613 0.232 1.00 90.44 122 LEU A CA 1
ATOM 978 C C . LEU A 1 122 ? -7.132 -0.309 1.016 1.00 90.44 122 LEU A C 1
ATOM 980 O O . LEU A 1 122 ? -6.955 -0.344 2.224 1.00 90.44 122 LEU A O 1
ATOM 984 N N . ASP A 1 123 ? -7.457 0.818 0.403 1.00 92.19 123 ASP A N 1
ATOM 985 C CA . ASP A 1 123 ? -7.394 2.108 1.085 1.00 92.19 123 ASP A CA 1
ATOM 986 C C . ASP A 1 123 ? -8.764 2.606 1.550 1.00 92.19 123 ASP A C 1
ATOM 988 O O . ASP A 1 123 ? -9.777 2.350 0.895 1.00 92.19 123 ASP A O 1
ATOM 992 N N . PRO A 1 124 ? -8.833 3.299 2.701 1.00 94.38 124 PRO A N 1
ATOM 993 C CA . PRO A 1 124 ? -10.078 3.908 3.135 1.00 94.38 124 PRO A CA 1
ATOM 994 C C . PRO A 1 124 ? -10.463 5.047 2.180 1.00 94.38 124 PRO A C 1
ATOM 996 O O . PRO A 1 124 ? -9.615 5.815 1.726 1.00 94.38 124 PRO A O 1
ATOM 999 N N . LEU A 1 125 ? -11.762 5.190 1.914 1.00 94.56 125 LEU A N 1
ATOM 1000 C CA . LEU A 1 125 ? -12.316 6.254 1.072 1.00 94.56 125 LEU A CA 1
ATOM 1001 C C . LEU A 1 125 ? -12.371 7.589 1.837 1.00 94.56 125 LEU A C 1
ATOM 1003 O O . LEU A 1 125 ? -13.443 8.078 2.220 1.00 94.56 125 LEU A O 1
ATOM 1007 N N . LEU A 1 126 ? -11.184 8.136 2.109 1.00 93.50 126 LEU A N 1
ATOM 1008 C CA . LEU A 1 126 ? -10.953 9.348 2.888 1.00 93.50 126 LEU A CA 1
ATOM 1009 C C . LEU A 1 126 ? -10.128 10.347 2.079 1.00 93.50 126 LEU A C 1
ATOM 1011 O O . LEU A 1 126 ? -8.945 10.149 1.824 1.00 93.50 126 LEU A O 1
ATOM 1015 N N . TRP A 1 127 ? -10.775 11.446 1.707 1.00 92.69 127 TRP A N 1
ATOM 1016 C CA . TRP A 1 127 ? -10.153 12.582 1.034 1.00 92.69 127 TRP A CA 1
ATOM 1017 C C . TRP A 1 127 ? -9.659 13.613 2.046 1.00 92.69 127 TRP A C 1
ATOM 1019 O O . TRP A 1 127 ? -10.174 13.691 3.161 1.00 92.69 127 TRP A O 1
ATOM 1029 N N . ASP A 1 128 ? -8.703 14.458 1.670 1.00 87.94 128 ASP A N 1
ATOM 1030 C CA . ASP A 1 128 ? -8.162 15.479 2.580 1.00 87.94 128 ASP A CA 1
ATOM 1031 C C . ASP A 1 128 ? -9.253 16.375 3.195 1.00 87.94 128 ASP A C 1
ATOM 1033 O O . ASP A 1 128 ? -9.226 16.646 4.403 1.00 87.94 128 ASP A O 1
ATOM 1037 N N . GLU A 1 129 ? -10.245 16.783 2.393 1.00 87.94 129 GLU A N 1
ATOM 1038 C CA . GLU A 1 129 ? -11.299 17.727 2.792 1.00 87.94 129 GLU A CA 1
ATOM 1039 C C . GLU A 1 129 ? -12.623 17.067 3.218 1.00 87.94 129 GLU A C 1
ATOM 1041 O O . GLU A 1 129 ? -13.567 17.782 3.562 1.00 87.94 129 GLU A O 1
ATOM 1046 N N . THR A 1 130 ? -12.709 15.730 3.257 1.00 91.69 130 THR A N 1
ATOM 1047 C CA . THR A 1 130 ? -13.944 15.049 3.692 1.00 91.69 130 THR A CA 1
ATOM 1048 C C . THR A 1 130 ? -14.321 15.419 5.129 1.00 91.69 130 THR A C 1
ATOM 1050 O O . THR A 1 130 ? -13.455 15.558 6.005 1.00 91.69 130 THR A O 1
ATOM 1053 N N . LYS A 1 131 ? -15.624 15.569 5.392 1.00 92.19 131 LYS A N 1
ATOM 1054 C CA . LYS A 1 131 ? -16.182 15.746 6.742 1.00 92.19 131 LYS A CA 1
ATOM 1055 C C . LYS A 1 131 ? -16.493 14.407 7.399 1.00 92.19 131 LYS A C 1
ATOM 1057 O O . LYS A 1 131 ? -16.585 14.359 8.632 1.00 92.19 131 LYS A O 1
ATOM 1062 N N . TYR A 1 132 ? -16.655 13.346 6.609 1.00 94.12 132 TYR A N 1
ATOM 1063 C CA . TYR A 1 132 ? -16.813 11.984 7.099 1.00 94.12 132 TYR A CA 1
ATOM 1064 C C . TYR A 1 132 ? -15.696 11.637 8.085 1.00 94.12 132 TYR A C 1
ATOM 1066 O O . TYR A 1 132 ? -14.538 11.961 7.852 1.00 94.12 132 TYR A O 1
ATOM 1074 N N . LEU A 1 133 ? -16.051 11.044 9.226 1.00 95.44 133 LEU A N 1
ATOM 1075 C CA . LEU A 1 133 ? -15.168 10.754 10.365 1.00 95.44 133 LEU A CA 1
ATOM 1076 C C . LEU A 1 133 ? -14.491 11.958 11.038 1.00 95.44 133 LEU A C 1
ATOM 1078 O O . LEU A 1 133 ? -13.982 11.791 12.146 1.00 95.44 133 LEU A O 1
ATOM 1082 N N . ARG A 1 134 ? -14.514 13.168 10.464 1.00 92.12 134 ARG A N 1
ATOM 1083 C CA . ARG A 1 134 ? -14.045 14.378 11.157 1.00 92.12 134 ARG A CA 1
ATOM 1084 C C . ARG A 1 134 ? -15.087 14.868 12.155 1.00 92.12 134 ARG A C 1
ATOM 1086 O O . ARG A 1 134 ? -14.750 15.112 13.308 1.00 92.12 134 ARG A O 1
ATOM 1093 N N . ASN A 1 135 ? -16.346 14.971 11.722 1.00 87.38 135 ASN A N 1
ATOM 1094 C CA . ASN A 1 135 ? -17.422 15.602 12.490 1.00 87.38 135 ASN A CA 1
ATOM 1095 C C . ASN A 1 135 ? -18.739 14.799 12.420 1.00 87.38 135 ASN A C 1
ATOM 1097 O O . ASN A 1 135 ? -18.921 13.920 11.576 1.00 87.38 135 ASN A O 1
ATOM 1101 N N . GLY A 1 136 ? -19.699 15.161 13.277 1.00 92.06 136 GLY A N 1
ATOM 1102 C CA . GLY A 1 136 ? -21.077 14.661 13.220 1.00 92.06 136 GLY A CA 1
ATOM 1103 C C . GLY A 1 136 ? -21.222 13.174 13.558 1.00 92.06 136 GLY A C 1
ATOM 1104 O O . GLY A 1 136 ? -20.399 12.592 14.265 1.00 92.06 136 GLY A O 1
ATOM 1105 N N . ASP A 1 137 ? -22.292 12.561 13.049 1.00 94.81 137 ASP A N 1
ATOM 1106 C CA . ASP A 1 137 ? -22.695 11.202 13.431 1.00 94.81 137 ASP A CA 1
ATOM 1107 C C . ASP A 1 137 ? -21.668 10.129 13.058 1.00 94.81 137 ASP A C 1
ATOM 1109 O O . ASP A 1 137 ? -21.500 9.169 13.803 1.00 94.81 137 ASP A O 1
ATOM 1113 N N . SER A 1 138 ? -20.963 10.281 11.931 1.00 95.44 138 SER A N 1
ATOM 1114 C CA . SER A 1 138 ? -19.929 9.320 11.514 1.00 95.44 138 SER A CA 1
ATOM 1115 C C . SER A 1 138 ? -18.744 9.298 12.485 1.00 95.44 138 SER A C 1
ATOM 1117 O O . SER A 1 138 ? -18.329 8.225 12.916 1.00 95.44 138 SER A O 1
ATOM 1119 N N . ASN A 1 139 ? -18.254 10.474 12.902 1.00 96.81 139 ASN A N 1
ATOM 1120 C CA . ASN A 1 139 ? -17.206 10.593 13.918 1.00 96.81 139 ASN A CA 1
ATOM 1121 C C . ASN A 1 139 ? -17.668 10.007 15.257 1.00 96.81 139 ASN A C 1
ATOM 1123 O O . ASN A 1 139 ? -16.961 9.187 15.837 1.00 96.81 139 ASN A O 1
ATOM 1127 N N . LYS A 1 140 ? -18.877 10.364 15.712 1.00 97.56 140 LYS A N 1
ATOM 1128 C CA . LYS A 1 140 ? -19.430 9.848 16.971 1.00 97.56 140 LYS A CA 1
ATOM 1129 C C . LYS A 1 140 ? -19.529 8.320 16.964 1.00 97.56 140 LYS A C 1
ATOM 1131 O O . LYS A 1 140 ? -19.024 7.682 17.877 1.00 97.56 140 LYS A O 1
ATOM 1136 N N . LYS A 1 141 ? -20.097 7.730 15.907 1.00 97.88 141 LYS A N 1
ATOM 1137 C CA . LYS A 1 141 ? -20.202 6.268 15.762 1.00 97.88 141 LYS A CA 1
ATOM 1138 C C . LYS A 1 141 ? -18.835 5.588 15.747 1.00 97.88 141 LYS A C 1
ATOM 1140 O O . LYS A 1 141 ? -18.677 4.538 16.360 1.00 97.88 141 LYS A O 1
ATOM 1145 N N . ALA A 1 142 ? -17.849 6.171 15.063 1.00 98.25 142 ALA A N 1
ATOM 1146 C CA . ALA A 1 142 ? -16.492 5.635 15.053 1.00 98.25 142 ALA A CA 1
ATOM 1147 C C . ALA A 1 142 ? -15.862 5.651 16.454 1.00 98.25 142 ALA A C 1
ATOM 1149 O O . ALA A 1 142 ? -15.270 4.655 16.862 1.00 98.25 142 ALA A O 1
ATOM 1150 N N . LEU A 1 143 ? -16.030 6.742 17.208 1.00 98.38 143 LEU A N 1
ATOM 1151 C CA . LEU A 1 143 ? -15.556 6.839 18.592 1.00 98.38 143 LEU A CA 1
ATOM 1152 C C . LEU A 1 143 ? -16.255 5.832 19.507 1.00 98.38 143 LEU A C 1
ATOM 1154 O O . LEU A 1 143 ? -15.567 5.114 20.225 1.00 98.38 143 LEU A O 1
ATOM 1158 N N . ASP A 1 144 ? -17.582 5.714 19.417 1.00 98.50 144 ASP A N 1
ATOM 1159 C CA . ASP A 1 144 ? -18.362 4.754 20.205 1.00 98.50 144 ASP A CA 1
ATOM 1160 C C . ASP A 1 144 ? -17.883 3.308 19.947 1.00 98.50 144 ASP A C 1
ATOM 1162 O O . ASP A 1 144 ? -17.698 2.531 20.885 1.00 98.50 144 ASP A O 1
ATOM 1166 N N . LEU A 1 145 ? -17.606 2.949 18.685 1.00 98.69 145 LEU A N 1
ATOM 1167 C CA . LEU A 1 145 ? -17.072 1.630 18.317 1.00 98.69 145 LEU A CA 1
ATOM 1168 C C . LEU A 1 145 ? -15.631 1.415 18.799 1.00 98.69 145 LEU A C 1
ATOM 1170 O O . LEU A 1 145 ? -15.283 0.306 19.204 1.00 98.69 145 LEU A O 1
ATOM 1174 N N . LEU A 1 146 ? -14.780 2.443 18.765 1.00 98.62 146 LEU A N 1
ATOM 1175 C CA . LEU A 1 146 ? -13.417 2.357 19.297 1.00 98.62 146 LEU A CA 1
ATOM 1176 C C . LEU A 1 146 ? -13.425 2.205 20.825 1.00 98.62 146 LEU A C 1
ATOM 1178 O O . LEU A 1 146 ? -12.665 1.400 21.363 1.00 98.62 146 LEU A O 1
ATOM 1182 N N . ASP A 1 147 ? -14.309 2.914 21.525 1.00 98.25 147 ASP A N 1
ATOM 1183 C CA . ASP A 1 147 ? -14.489 2.784 22.973 1.00 98.25 147 ASP A CA 1
ATOM 1184 C C . ASP A 1 147 ? -15.062 1.401 23.346 1.00 98.25 147 ASP A C 1
ATOM 1186 O O . ASP A 1 147 ? -14.586 0.762 24.292 1.00 98.25 147 ASP A O 1
ATOM 1190 N N . GLU A 1 148 ? -16.018 0.872 22.571 1.00 98.38 148 GLU A N 1
ATOM 1191 C CA . GLU A 1 148 ? -16.503 -0.513 22.697 1.00 98.38 148 GLU A CA 1
ATOM 1192 C C . GLU A 1 148 ? -15.353 -1.514 22.488 1.00 98.38 148 GLU A C 1
ATOM 1194 O O . GLU A 1 148 ? -15.150 -2.416 23.306 1.00 98.38 148 GLU A O 1
ATOM 1199 N N . PHE A 1 149 ? -14.540 -1.331 21.443 1.00 98.31 149 PHE A N 1
ATOM 1200 C CA . PHE A 1 149 ? -13.378 -2.176 21.163 1.00 98.31 149 PHE A CA 1
ATOM 1201 C C . PHE A 1 149 ? -12.397 -2.193 22.350 1.00 98.31 149 PHE A C 1
ATOM 1203 O O . PHE A 1 149 ? -11.974 -3.261 22.806 1.00 98.31 149 PHE A O 1
ATOM 1210 N N . LEU A 1 150 ? -12.055 -1.015 22.884 1.00 96.56 150 LEU A N 1
ATOM 1211 C CA . LEU A 1 150 ? -11.105 -0.856 23.987 1.00 96.56 150 LEU A CA 1
ATOM 1212 C C . LEU A 1 150 ? -11.638 -1.410 25.316 1.00 96.56 150 LEU A C 1
ATOM 1214 O O . LEU A 1 150 ? -10.882 -2.056 26.052 1.00 96.56 150 LEU A O 1
ATOM 1218 N N . SER A 1 151 ? -12.908 -1.164 25.637 1.00 97.25 151 SER A N 1
ATOM 1219 C CA . SER A 1 151 ? -13.533 -1.600 26.896 1.00 97.25 151 SER A CA 1
ATOM 1220 C C . SER A 1 151 ? -13.762 -3.111 26.941 1.00 97.25 151 SER A C 1
ATOM 1222 O O . SER A 1 151 ? -13.524 -3.742 27.971 1.00 97.25 151 SER A O 1
ATOM 1224 N N . THR A 1 152 ? -14.130 -3.715 25.809 1.00 97.19 152 THR A N 1
ATOM 1225 C CA . THR A 1 152 ? -14.342 -5.168 25.689 1.00 97.19 152 THR A CA 1
ATOM 1226 C C . THR A 1 152 ? -13.050 -5.961 25.479 1.00 97.19 152 THR A C 1
ATOM 1228 O O . THR A 1 152 ? -13.089 -7.195 25.464 1.00 97.19 152 THR A O 1
ATOM 1231 N N . ARG A 1 153 ? -11.908 -5.270 25.332 1.00 96.88 153 ARG A N 1
ATOM 1232 C CA . ARG A 1 153 ? -10.601 -5.855 24.984 1.00 96.88 153 ARG A CA 1
ATOM 1233 C C . ARG A 1 153 ? -10.694 -6.741 23.741 1.00 96.88 153 ARG A C 1
ATOM 1235 O O . ARG A 1 153 ? -10.206 -7.877 23.718 1.00 96.88 153 ARG A O 1
ATOM 1242 N N . ALA A 1 154 ? -11.378 -6.235 22.717 1.00 97.44 154 ALA A N 1
ATOM 1243 C CA . ALA A 1 154 ? -11.696 -6.986 21.511 1.00 97.44 154 ALA A CA 1
ATOM 1244 C C . ALA A 1 154 ? -10.445 -7.493 20.770 1.00 97.44 154 ALA A C 1
ATOM 1246 O O . ALA A 1 154 ? -10.530 -8.517 20.089 1.00 97.44 154 ALA A O 1
ATOM 1247 N N . GLU A 1 155 ? -9.286 -6.846 20.949 1.00 96.75 155 GLU A N 1
ATOM 1248 C CA . GLU A 1 155 ? -8.000 -7.295 20.408 1.00 96.75 155 GLU A CA 1
ATOM 1249 C C . GLU A 1 155 ? -7.621 -8.705 20.876 1.00 96.75 155 GLU A C 1
ATOM 1251 O O . GLU A 1 155 ? -7.058 -9.481 20.111 1.00 96.75 155 GLU A O 1
ATOM 1256 N N . GLN A 1 156 ? -7.963 -9.075 22.116 1.00 96.25 156 GLN A N 1
ATOM 1257 C CA . GLN A 1 156 ? -7.500 -10.326 22.732 1.00 96.25 156 GLN A CA 1
ATOM 1258 C C . GLN A 1 156 ? -8.148 -11.560 22.101 1.00 96.25 156 GLN A C 1
ATOM 1260 O O . GLN A 1 156 ? -7.678 -12.687 22.276 1.00 96.25 156 GLN A O 1
ATOM 1265 N N . ARG A 1 157 ? -9.255 -11.347 21.386 1.00 96.38 157 ARG A N 1
ATOM 1266 C CA . ARG A 1 157 ? -10.000 -12.388 20.683 1.00 96.38 157 ARG A CA 1
ATOM 1267 C C . ARG A 1 157 ? -9.503 -12.580 19.245 1.00 96.38 157 ARG A C 1
ATOM 1269 O O . ARG A 1 157 ? -9.844 -13.595 18.644 1.00 96.38 157 ARG A O 1
ATOM 1276 N N . ILE A 1 158 ? -8.678 -11.673 18.709 1.00 96.44 158 ILE A N 1
ATOM 1277 C CA . ILE A 1 158 ? -8.058 -11.827 17.385 1.00 96.44 158 ILE A CA 1
ATOM 1278 C C . ILE A 1 158 ? -6.820 -12.715 17.540 1.00 96.44 158 ILE A C 1
ATOM 1280 O O . ILE A 1 158 ? -5.739 -12.247 17.885 1.00 96.44 158 ILE A O 1
ATOM 1284 N N . ARG A 1 159 ? -6.995 -14.024 17.338 1.00 95.38 159 ARG A N 1
ATOM 1285 C CA . ARG A 1 159 ? -5.902 -15.010 17.442 1.00 95.38 159 ARG A CA 1
ATOM 1286 C C . ARG A 1 159 ? -5.069 -15.130 16.173 1.00 95.38 159 ARG A C 1
ATOM 1288 O O . ARG A 1 159 ? -3.911 -15.512 16.246 1.00 95.38 159 ARG A O 1
ATOM 1295 N N . ASP A 1 160 ? -5.676 -14.821 15.036 1.00 96.50 160 ASP A N 1
ATOM 1296 C CA . ASP A 1 160 ? -5.036 -14.880 13.732 1.00 96.50 160 ASP A CA 1
ATOM 1297 C C . ASP A 1 160 ? -4.136 -13.642 13.535 1.00 96.50 160 ASP A C 1
ATOM 1299 O O . ASP A 1 160 ? -4.653 -12.515 13.502 1.00 96.50 160 ASP A O 1
ATOM 1303 N N . PRO A 1 161 ? -2.804 -13.816 13.423 1.00 96.56 161 PRO A N 1
ATOM 1304 C CA . PRO A 1 161 ? -1.879 -12.700 13.269 1.00 96.56 161 PRO A CA 1
ATOM 1305 C C . PRO A 1 161 ? -2.079 -11.946 11.950 1.00 96.56 161 PRO A C 1
ATOM 1307 O O . PRO A 1 161 ? -1.868 -10.736 11.935 1.00 96.56 161 PRO A O 1
ATOM 1310 N N . ILE A 1 162 ? -2.549 -12.600 10.881 1.00 97.38 162 ILE A N 1
ATOM 1311 C CA . ILE A 1 162 ? -2.806 -11.963 9.581 1.00 97.38 162 ILE A CA 1
ATOM 1312 C C . ILE A 1 162 ? -3.998 -11.017 9.711 1.00 97.38 162 ILE A C 1
ATOM 1314 O O . ILE A 1 162 ? -3.904 -9.844 9.356 1.00 97.38 162 ILE A O 1
ATOM 1318 N N . LYS A 1 163 ? -5.105 -11.483 10.304 1.00 97.69 163 LYS A N 1
ATOM 1319 C CA . LYS A 1 163 ? -6.278 -10.628 10.566 1.00 97.69 163 LYS A CA 1
ATOM 1320 C C . LYS A 1 163 ? -5.937 -9.454 11.471 1.00 97.69 163 LYS A C 1
ATOM 1322 O O . LYS A 1 163 ? -6.410 -8.343 11.238 1.00 97.69 163 LYS A O 1
ATOM 1327 N N . ARG A 1 164 ? -5.104 -9.688 12.489 1.00 98.06 164 ARG A N 1
ATOM 1328 C CA . ARG A 1 164 ? -4.633 -8.632 13.390 1.00 98.06 164 ARG A CA 1
ATOM 1329 C C . ARG A 1 164 ? -3.771 -7.603 12.653 1.00 98.06 164 ARG A C 1
ATOM 1331 O O . ARG A 1 164 ? -4.002 -6.412 12.829 1.00 98.06 164 ARG A O 1
ATOM 1338 N N . ALA A 1 165 ? -2.845 -8.054 11.807 1.00 98.00 165 ALA A N 1
ATOM 1339 C CA . ALA A 1 165 ? -1.979 -7.205 10.990 1.00 98.00 165 ALA A CA 1
ATOM 1340 C C . ALA A 1 165 ? -2.776 -6.359 9.987 1.00 98.00 165 ALA A C 1
ATOM 1342 O O . ALA A 1 165 ? -2.580 -5.149 9.916 1.00 98.00 165 ALA A O 1
ATOM 1343 N N . VAL A 1 166 ? -3.726 -6.965 9.267 1.00 97.62 166 VAL A N 1
ATOM 1344 C CA . VAL A 1 166 ? -4.580 -6.252 8.304 1.00 97.62 166 VAL A CA 1
ATOM 1345 C C . VAL A 1 166 ? -5.498 -5.249 9.007 1.00 97.62 166 VAL A C 1
ATOM 1347 O O . VAL A 1 166 ? -5.609 -4.114 8.553 1.00 97.62 166 VAL A O 1
ATOM 1350 N N . LEU A 1 167 ? -6.090 -5.597 10.156 1.00 98.19 167 LEU A N 1
ATOM 1351 C CA . LEU A 1 167 ? -6.881 -4.630 10.923 1.00 98.19 167 LEU A CA 1
ATOM 1352 C C . LEU A 1 167 ? -6.008 -3.480 11.449 1.00 98.19 167 LEU A C 1
ATOM 1354 O O . LEU A 1 167 ? -6.421 -2.326 11.397 1.00 98.19 167 LEU A O 1
ATOM 1358 N N . GLN A 1 168 ? -4.797 -3.770 11.937 1.00 98.00 168 GLN A N 1
ATOM 1359 C CA . GLN A 1 168 ? -3.864 -2.735 12.387 1.00 98.00 168 GLN A CA 1
ATOM 1360 C C . GLN A 1 168 ? -3.497 -1.781 11.246 1.00 98.00 168 GLN A C 1
ATOM 1362 O O . GLN A 1 168 ? -3.547 -0.567 11.438 1.00 98.00 168 GLN A O 1
ATOM 1367 N N . ARG A 1 169 ? -3.168 -2.329 10.072 1.00 96.94 169 ARG A N 1
ATOM 1368 C CA . ARG A 1 169 ? -2.896 -1.592 8.833 1.00 96.94 169 ARG A CA 1
ATOM 1369 C C . ARG A 1 169 ? -4.037 -0.631 8.505 1.00 96.94 169 ARG A C 1
ATOM 1371 O O . ARG A 1 169 ? -3.801 0.544 8.246 1.00 96.94 169 ARG A O 1
ATOM 1378 N N . ASP A 1 170 ? -5.269 -1.128 8.553 1.00 96.88 170 ASP A N 1
ATOM 1379 C CA . ASP A 1 170 ? -6.472 -0.370 8.205 1.00 96.88 170 ASP A CA 1
ATOM 1380 C C . ASP A 1 170 ? -6.721 0.787 9.179 1.00 96.88 170 ASP A C 1
ATOM 1382 O O . ASP A 1 170 ? -6.929 1.929 8.765 1.00 96.88 170 ASP A O 1
ATOM 1386 N N . LEU A 1 171 ? -6.589 0.537 10.484 1.00 97.38 171 LEU A N 1
ATOM 1387 C CA . LEU A 1 171 ? -6.684 1.601 11.486 1.00 97.38 171 LEU A CA 1
ATOM 1388 C C . LEU A 1 171 ? -5.534 2.609 11.383 1.00 97.38 171 LEU A C 1
ATOM 1390 O O . LEU A 1 171 ? -5.743 3.793 11.651 1.00 97.38 171 LEU A O 1
ATOM 1394 N N . PHE A 1 172 ? -4.336 2.160 11.005 1.00 96.25 172 PHE A N 1
ATOM 1395 C CA . PHE A 1 172 ? -3.169 3.025 10.866 1.00 96.25 172 PHE A CA 1
ATOM 1396 C C . PHE A 1 172 ? -3.320 4.010 9.701 1.00 96.25 172 PHE A C 1
ATOM 1398 O O . PHE A 1 172 ? -3.072 5.200 9.891 1.00 96.25 172 PHE A O 1
ATOM 1405 N N . ALA A 1 173 ? -3.852 3.560 8.560 1.00 95.19 173 ALA A N 1
ATOM 1406 C CA . ALA A 1 173 ? -4.171 4.438 7.432 1.00 95.19 173 ALA A CA 1
ATOM 1407 C C . ALA A 1 173 ? -5.156 5.557 7.827 1.00 95.19 173 ALA A C 1
ATOM 1409 O O . ALA A 1 173 ? -4.951 6.728 7.502 1.00 95.19 173 ALA A O 1
ATOM 1410 N N . VAL A 1 174 ? -6.200 5.226 8.598 1.00 96.38 174 VAL A N 1
ATOM 1411 C CA . VAL A 1 174 ? -7.161 6.229 9.090 1.00 96.38 174 VAL A CA 1
ATOM 1412 C C . VAL A 1 174 ? -6.533 7.144 10.143 1.00 96.38 174 VAL A C 1
ATOM 1414 O O . VAL A 1 174 ? -6.826 8.338 10.168 1.00 96.38 174 VAL A O 1
ATOM 1417 N N . PHE A 1 175 ? -5.665 6.618 11.012 1.00 95.81 175 PHE A N 1
ATOM 1418 C CA . PHE A 1 175 ? -4.961 7.408 12.026 1.00 95.81 175 PHE A CA 1
ATOM 1419 C C . PHE A 1 175 ? -4.109 8.513 11.395 1.00 95.81 175 PHE A C 1
ATOM 1421 O O . PHE A 1 175 ? -4.156 9.656 11.859 1.00 95.81 175 PHE A O 1
ATOM 1428 N N . ASP A 1 176 ? -3.370 8.182 10.336 1.00 92.88 176 ASP A N 1
ATOM 1429 C CA . ASP A 1 176 ? -2.514 9.136 9.634 1.00 92.88 176 ASP A CA 1
ATOM 1430 C C . ASP A 1 176 ? -3.330 10.268 9.005 1.00 92.88 176 ASP A C 1
ATOM 1432 O O . ASP A 1 176 ? -3.031 11.449 9.217 1.00 92.88 176 ASP A O 1
ATOM 1436 N N . TRP A 1 177 ? -4.438 9.926 8.343 1.00 92.94 177 TRP A N 1
ATOM 1437 C CA . TRP A 1 177 ? -5.377 10.912 7.805 1.00 92.94 177 TRP A CA 1
ATOM 1438 C C . TRP A 1 177 ? -6.031 11.774 8.907 1.00 92.94 177 TRP A C 1
ATOM 1440 O O . TRP A 1 177 ? -6.154 12.997 8.776 1.00 92.94 177 TRP A O 1
ATOM 1450 N N . ALA A 1 178 ? -6.411 11.165 10.034 1.00 92.94 178 ALA A N 1
ATOM 1451 C CA . ALA A 1 178 ? -7.130 11.816 11.131 1.00 92.94 178 ALA A CA 1
ATOM 1452 C C . ALA A 1 178 ? -6.236 12.681 12.042 1.00 92.94 178 ALA A C 1
ATOM 1454 O O . ALA A 1 178 ? -6.705 13.126 13.097 1.00 92.94 178 ALA A O 1
ATOM 1455 N N . SER A 1 179 ? -4.964 12.890 11.687 1.00 81.25 179 SER A N 1
ATOM 1456 C CA . SER A 1 179 ? -3.939 13.501 12.543 1.00 81.25 179 SER A CA 1
ATOM 1457 C C . SER A 1 179 ? -4.433 14.703 13.376 1.00 81.25 179 SER A C 1
ATOM 1459 O O . SER A 1 179 ? -5.088 15.623 12.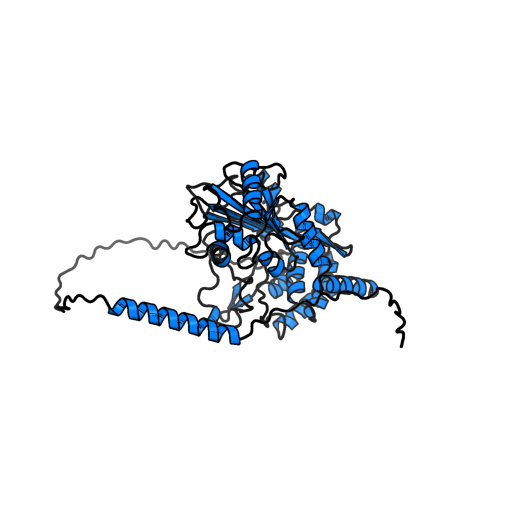889 1.00 81.25 179 SER A O 1
ATOM 1461 N N . SER A 1 180 ? -4.105 14.687 14.677 1.00 77.44 180 SER A N 1
ATOM 1462 C CA . SER A 1 180 ? -4.494 15.711 15.672 1.00 77.44 180 SER A CA 1
ATOM 1463 C C . SER A 1 180 ? -6.000 15.843 15.982 1.00 77.44 180 SER A C 1
ATOM 1465 O O . SER A 1 180 ? -6.421 16.877 16.500 1.00 77.44 180 SER A O 1
ATOM 1467 N N . SER A 1 181 ? -6.809 14.809 15.726 1.00 88.06 181 SER A N 1
ATOM 1468 C CA . SER A 1 181 ? -8.221 14.732 16.150 1.00 88.06 181 SER A CA 1
ATOM 1469 C C . SER A 1 181 ? -8.444 13.826 17.374 1.00 88.06 181 SER A C 1
ATOM 1471 O O . SER A 1 181 ? -7.579 13.034 17.752 1.00 88.06 181 SER A O 1
ATOM 1473 N N . ASN A 1 182 ? -9.643 13.897 17.965 1.00 89.88 182 ASN A N 1
ATOM 1474 C CA . ASN A 1 182 ? -10.116 12.941 18.979 1.00 89.88 182 ASN A CA 1
ATOM 1475 C C . ASN A 1 182 ? -10.149 11.492 18.451 1.00 89.88 182 ASN A C 1
ATOM 1477 O O . ASN A 1 182 ? -9.861 10.549 19.187 1.00 89.88 182 ASN A O 1
ATOM 1481 N N . LEU A 1 183 ? -10.448 11.320 17.161 1.00 95.25 183 LEU A N 1
ATOM 1482 C CA . LEU A 1 183 ? -10.436 10.032 16.484 1.00 95.25 183 LEU A CA 1
ATOM 1483 C C . LEU A 1 183 ? -9.021 9.441 16.452 1.00 95.25 183 LEU A C 1
ATOM 1485 O O . LEU A 1 183 ? -8.845 8.274 16.794 1.00 95.25 183 LEU A O 1
ATOM 1489 N N . ALA A 1 184 ? -8.006 10.251 16.133 1.00 94.44 184 ALA A N 1
ATOM 1490 C CA . ALA A 1 184 ? -6.611 9.806 16.139 1.00 94.44 184 ALA A CA 1
ATOM 1491 C C . ALA A 1 184 ? -6.150 9.328 17.528 1.00 94.44 184 ALA A C 1
ATOM 1493 O O . ALA A 1 184 ? -5.411 8.350 17.627 1.00 94.44 184 ALA A O 1
ATOM 1494 N N . GLU A 1 185 ? -6.611 9.962 18.611 1.00 93.25 185 GLU A N 1
ATOM 1495 C CA . GLU A 1 185 ? -6.293 9.523 19.976 1.00 93.25 185 GLU A CA 1
ATOM 1496 C C . GLU A 1 185 ? -6.781 8.091 20.244 1.00 93.25 185 GLU A C 1
ATOM 1498 O O . GLU A 1 185 ? -6.015 7.244 20.712 1.00 93.25 185 GLU A O 1
ATOM 1503 N N . ARG A 1 186 ? -8.048 7.803 19.918 1.00 95.25 186 ARG A N 1
ATOM 1504 C CA . ARG A 1 186 ? -8.647 6.474 20.117 1.00 95.25 186 ARG A CA 1
ATOM 1505 C C . ARG A 1 186 ? -8.076 5.429 19.167 1.00 95.25 186 ARG A C 1
ATOM 1507 O O . ARG A 1 186 ? -7.748 4.331 19.615 1.00 95.25 186 ARG A O 1
ATOM 1514 N N . LEU A 1 187 ? -7.878 5.782 17.897 1.00 97.12 187 LEU A N 1
ATOM 1515 C CA . LEU A 1 187 ? -7.217 4.913 16.923 1.00 97.12 187 LEU A CA 1
ATOM 1516 C C . LEU A 1 187 ? -5.819 4.520 17.395 1.00 97.12 187 LEU A C 1
ATOM 1518 O O . LEU A 1 187 ? -5.498 3.337 17.394 1.00 97.12 187 LEU A O 1
ATOM 1522 N N . GLY A 1 188 ? -5.020 5.477 17.879 1.00 95.62 188 GLY A N 1
ATOM 1523 C CA . GLY A 1 188 ? -3.679 5.201 18.389 1.00 95.62 188 GLY A CA 1
ATOM 1524 C C . GLY A 1 188 ? -3.680 4.152 19.503 1.00 95.62 188 GLY A C 1
ATOM 1525 O O . GLY A 1 188 ? -2.890 3.211 19.461 1.00 95.62 188 GLY A O 1
ATOM 1526 N N . GLN A 1 189 ? -4.607 4.244 20.463 1.00 94.81 189 GLN A N 1
ATOM 1527 C CA . GLN A 1 189 ? -4.729 3.248 21.535 1.00 94.81 189 GLN A CA 1
ATOM 1528 C C . GLN A 1 189 ? -5.066 1.846 21.007 1.00 94.81 189 GLN A C 1
ATOM 1530 O O . GLN A 1 189 ? -4.502 0.861 21.487 1.00 94.81 189 GLN A O 1
ATOM 1535 N N . VAL A 1 190 ? -5.969 1.743 20.026 1.00 97.00 190 VAL A N 1
ATOM 1536 C CA . VAL A 1 190 ? -6.336 0.454 19.420 1.00 97.00 190 VAL A CA 1
ATOM 1537 C C . VAL A 1 190 ? -5.186 -0.111 18.582 1.00 97.00 190 VAL A C 1
ATOM 1539 O O . VAL A 1 190 ? -4.864 -1.289 18.727 1.00 97.00 190 VAL A O 1
ATOM 1542 N N . ILE A 1 191 ? -4.507 0.716 17.780 1.00 97.19 191 ILE A N 1
ATOM 1543 C CA . ILE A 1 191 ? -3.334 0.323 16.980 1.00 97.19 191 ILE A CA 1
ATOM 1544 C C . ILE A 1 191 ? -2.258 -0.305 17.871 1.00 97.19 191 ILE A C 1
ATOM 1546 O O . ILE A 1 191 ? -1.724 -1.356 17.527 1.00 97.19 191 ILE A O 1
ATOM 1550 N N . TRP A 1 192 ? -1.986 0.275 19.044 1.00 94.81 192 TRP A N 1
ATOM 1551 C CA . TRP A 1 192 ? -1.022 -0.282 20.001 1.00 94.81 192 TRP A CA 1
ATOM 1552 C C . TRP A 1 192 ? -1.436 -1.625 20.587 1.00 94.81 192 TRP A C 1
ATOM 1554 O O . TRP A 1 192 ? -0.591 -2.478 20.846 1.00 94.81 192 TRP A O 1
ATOM 1564 N N . ARG A 1 193 ? -2.735 -1.830 20.797 1.00 95.44 193 ARG A N 1
ATOM 1565 C CA . ARG A 1 193 ? -3.273 -3.105 21.284 1.00 95.44 193 ARG A CA 1
ATOM 1566 C C . ARG A 1 193 ? -3.267 -4.199 20.217 1.00 95.44 193 ARG A C 1
ATOM 1568 O O . ARG A 1 193 ? -3.227 -5.375 20.565 1.00 95.44 193 ARG A O 1
ATOM 1575 N N . LEU A 1 194 ? -3.303 -3.811 18.945 1.00 97.81 194 LEU A N 1
ATOM 1576 C CA . LEU A 1 194 ? -3.190 -4.712 17.800 1.00 97.81 194 LEU A CA 1
ATOM 1577 C C . LEU A 1 194 ? -1.740 -4.980 17.384 1.00 97.81 194 LEU A C 1
ATOM 1579 O O . LEU A 1 194 ? -1.511 -5.926 16.635 1.00 97.81 194 LEU A O 1
ATOM 1583 N N . ALA A 1 195 ? -0.784 -4.171 17.847 1.00 97.25 195 ALA A N 1
ATOM 1584 C CA . ALA A 1 195 ? 0.600 -4.255 17.412 1.00 97.25 195 ALA A CA 1
ATOM 1585 C C . ALA A 1 195 ? 1.187 -5.653 17.621 1.00 97.25 195 ALA A C 1
ATOM 1587 O O . ALA A 1 195 ? 1.038 -6.270 18.679 1.00 97.25 195 ALA A O 1
ATOM 1588 N N . LEU A 1 196 ? 1.854 -6.142 16.579 1.00 98.06 196 LEU A N 1
ATOM 1589 C CA . LEU A 1 196 ? 2.543 -7.424 16.574 1.00 98.06 196 LEU A CA 1
ATOM 1590 C C . LEU A 1 196 ? 3.968 -7.255 17.114 1.00 98.06 196 LEU A C 1
ATOM 1592 O O . LEU A 1 196 ? 4.560 -6.175 17.034 1.00 98.06 196 LEU A O 1
ATOM 1596 N N . SER A 1 197 ? 4.535 -8.319 17.676 1.00 97.44 197 SER A N 1
ATOM 1597 C CA . SER A 1 197 ? 5.978 -8.388 17.917 1.00 97.44 197 SER A CA 1
ATOM 1598 C C . SER A 1 197 ? 6.748 -8.478 16.591 1.00 97.44 197 SER A C 1
ATOM 1600 O O . SER A 1 197 ? 6.193 -8.960 15.605 1.00 97.44 197 SER A O 1
ATOM 1602 N N . PRO A 1 198 ? 8.031 -8.075 16.544 1.00 97.62 198 PRO A N 1
ATOM 1603 C CA . PRO A 1 198 ? 8.882 -8.269 15.369 1.00 97.62 198 PRO A CA 1
ATOM 1604 C C . PRO A 1 198 ? 8.860 -9.705 14.837 1.00 97.62 198 PRO A C 1
ATOM 1606 O O . PRO A 1 198 ? 8.675 -9.912 13.648 1.00 97.62 198 PRO A O 1
ATOM 1609 N N . THR A 1 199 ? 8.933 -10.702 15.725 1.00 97.81 199 THR A N 1
ATOM 1610 C CA . THR A 1 199 ? 8.871 -12.119 15.338 1.00 97.81 199 THR A CA 1
ATOM 1611 C C . THR A 1 199 ? 7.539 -12.491 14.690 1.00 97.81 199 THR A C 1
ATOM 1613 O O . THR A 1 199 ? 7.517 -13.265 13.741 1.00 97.81 199 THR A O 1
ATOM 1616 N N . GLU A 1 200 ? 6.422 -11.948 15.177 1.00 98.00 200 GLU A N 1
ATOM 1617 C CA . GLU A 1 200 ? 5.119 -12.170 14.547 1.00 98.00 200 GLU A CA 1
ATOM 1618 C C . GLU A 1 200 ? 4.992 -11.435 13.206 1.00 98.00 200 GLU A C 1
ATOM 1620 O O . GLU A 1 200 ? 4.352 -11.966 12.305 1.00 98.00 200 GLU A O 1
ATOM 1625 N N . VAL A 1 201 ? 5.599 -10.249 13.059 1.00 98.25 201 VAL A N 1
ATOM 1626 C CA . VAL A 1 201 ? 5.664 -9.518 11.781 1.00 98.25 201 VAL A CA 1
ATOM 1627 C C . VAL A 1 201 ? 6.460 -10.306 10.741 1.00 98.25 201 VAL A C 1
ATOM 1629 O O . VAL A 1 201 ? 5.983 -10.482 9.622 1.00 98.25 201 VAL A O 1
ATOM 1632 N N . ASP A 1 202 ? 7.632 -10.820 11.114 1.00 97.25 202 ASP A N 1
ATOM 1633 C CA . ASP A 1 202 ? 8.489 -11.620 10.230 1.00 97.25 202 ASP A CA 1
ATOM 1634 C C . ASP A 1 202 ? 7.835 -12.958 9.843 1.00 97.25 202 ASP A C 1
ATOM 1636 O O . ASP A 1 202 ? 8.117 -13.505 8.780 1.00 97.25 202 ASP A O 1
ATOM 1640 N N . ALA A 1 203 ? 6.941 -13.477 10.691 1.00 97.62 203 ALA A N 1
ATOM 1641 C CA . ALA A 1 203 ? 6.192 -14.709 10.450 1.00 97.62 203 ALA A CA 1
ATOM 1642 C C . ALA A 1 203 ? 4.912 -14.516 9.613 1.00 97.62 203 ALA A C 1
ATOM 1644 O O . ALA A 1 203 ? 4.222 -15.500 9.330 1.00 97.62 203 ALA A O 1
ATOM 1645 N N . LEU A 1 204 ? 4.559 -13.281 9.230 1.00 97.88 204 LEU A N 1
ATOM 1646 C CA . LEU A 1 204 ? 3.445 -13.037 8.309 1.00 97.88 204 LEU A CA 1
ATOM 1647 C C . LEU A 1 204 ? 3.728 -13.675 6.935 1.00 97.88 204 LEU A C 1
ATOM 1649 O O . LEU A 1 204 ? 4.886 -13.791 6.530 1.00 97.88 204 LEU A O 1
ATOM 1653 N N . PRO A 1 205 ? 2.687 -14.080 6.185 1.00 97.00 205 PRO A N 1
ATOM 1654 C CA . PRO A 1 205 ? 2.877 -14.717 4.890 1.00 97.00 205 PRO A CA 1
ATOM 1655 C C . PRO A 1 205 ? 3.524 -13.761 3.885 1.00 97.00 205 PRO A C 1
ATOM 1657 O O . PRO A 1 205 ? 3.072 -12.631 3.690 1.00 97.00 205 PRO A O 1
ATOM 1660 N N . ASP A 1 206 ? 4.546 -14.250 3.186 1.00 97.94 206 ASP A N 1
ATOM 1661 C CA . ASP A 1 206 ? 5.065 -13.592 1.992 1.00 97.94 206 ASP A CA 1
ATOM 1662 C C . ASP A 1 206 ? 4.122 -13.869 0.816 1.00 97.94 206 ASP A C 1
ATOM 1664 O O . ASP A 1 206 ? 4.229 -14.884 0.120 1.00 97.94 206 ASP A O 1
ATOM 1668 N N . THR A 1 207 ? 3.157 -12.970 0.626 1.00 98.25 207 THR A N 1
ATOM 1669 C CA . THR A 1 207 ? 2.115 -13.109 -0.398 1.00 98.25 207 THR A CA 1
ATOM 1670 C C . THR A 1 207 ? 2.702 -13.197 -1.809 1.00 98.25 207 THR A C 1
ATOM 1672 O O . THR A 1 207 ? 2.191 -13.945 -2.639 1.00 98.25 207 THR A O 1
ATOM 1675 N N . TYR A 1 208 ? 3.827 -12.530 -2.077 1.00 98.38 208 TYR A N 1
ATOM 1676 C CA . TYR A 1 208 ? 4.489 -12.590 -3.378 1.00 98.38 208 TYR A CA 1
ATOM 1677 C C . TYR A 1 208 ? 5.130 -13.958 -3.619 1.00 98.38 208 TYR A C 1
ATOM 1679 O O . TYR A 1 208 ? 4.858 -14.617 -4.626 1.00 98.38 208 TYR A O 1
ATOM 1687 N N . THR A 1 209 ? 5.955 -14.414 -2.673 1.00 97.75 209 THR A N 1
ATOM 1688 C CA . THR A 1 209 ? 6.654 -15.702 -2.778 1.00 97.75 209 THR A CA 1
ATOM 1689 C C . THR A 1 209 ? 5.663 -16.864 -2.870 1.00 97.75 209 THR A C 1
ATOM 1691 O O . THR A 1 209 ? 5.861 -17.786 -3.667 1.00 97.75 209 THR A O 1
ATOM 1694 N N . ILE A 1 210 ? 4.555 -16.807 -2.121 1.00 97.88 210 ILE A N 1
ATOM 1695 C CA . ILE A 1 210 ? 3.484 -17.809 -2.210 1.00 97.88 210 ILE A CA 1
ATOM 1696 C C . ILE A 1 210 ? 2.871 -17.821 -3.618 1.00 97.88 210 ILE A C 1
ATOM 1698 O O . ILE A 1 210 ? 2.811 -18.897 -4.220 1.00 97.88 210 ILE A O 1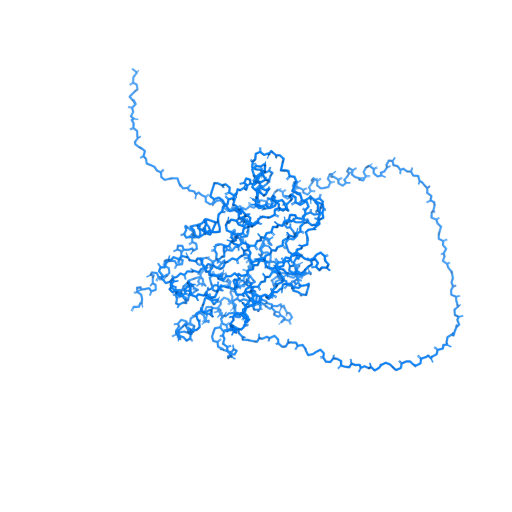
ATOM 1702 N N . ALA A 1 211 ? 2.487 -16.662 -4.166 1.00 98.25 211 ALA A N 1
ATOM 1703 C CA . ALA A 1 211 ? 1.877 -16.562 -5.496 1.00 98.25 211 ALA A CA 1
ATOM 1704 C C . ALA A 1 211 ? 2.782 -17.131 -6.601 1.00 98.25 211 ALA A C 1
ATOM 1706 O O . ALA A 1 211 ? 2.332 -17.919 -7.439 1.00 98.25 211 ALA A O 1
ATOM 1707 N N . VAL A 1 212 ? 4.078 -16.800 -6.557 1.00 98.12 212 VAL A N 1
ATOM 1708 C CA . VAL A 1 212 ? 5.089 -17.329 -7.487 1.00 98.12 212 VAL A CA 1
ATOM 1709 C C . VAL A 1 212 ? 5.232 -18.845 -7.345 1.00 98.12 212 VAL A C 1
ATOM 1711 O O . VAL A 1 212 ? 5.169 -19.566 -8.341 1.00 98.12 212 VAL A O 1
ATOM 1714 N N . SER A 1 213 ? 5.385 -19.355 -6.117 1.00 97.12 213 SER A N 1
ATOM 1715 C CA . SER A 1 213 ? 5.582 -20.795 -5.873 1.00 97.12 213 SER A CA 1
ATOM 1716 C C . SER A 1 213 ? 4.403 -21.650 -6.352 1.00 97.12 213 SER A C 1
ATOM 1718 O O . SER A 1 213 ? 4.591 -22.773 -6.823 1.00 97.12 213 SER A O 1
ATOM 1720 N N . ARG A 1 214 ? 3.191 -21.093 -6.277 1.00 96.69 214 ARG A N 1
ATOM 1721 C CA . ARG A 1 214 ? 1.943 -21.733 -6.702 1.00 96.69 214 ARG A CA 1
ATOM 1722 C C . ARG A 1 214 ? 1.603 -21.494 -8.169 1.00 96.69 214 ARG A C 1
ATOM 1724 O O . ARG A 1 214 ? 0.675 -22.126 -8.665 1.00 96.69 214 ARG A O 1
ATOM 1731 N N . LYS A 1 215 ? 2.366 -20.645 -8.868 1.00 97.19 215 LYS A N 1
ATOM 1732 C CA . LYS A 1 215 ? 2.129 -20.260 -10.268 1.00 97.19 215 LYS A CA 1
ATOM 1733 C C . LYS A 1 215 ? 0.720 -19.694 -10.477 1.00 97.19 215 LYS A C 1
ATOM 1735 O O . LYS A 1 215 ? 0.067 -20.004 -11.469 1.00 97.19 215 LYS A O 1
ATOM 1740 N N . GLU A 1 216 ? 0.258 -18.884 -9.524 1.00 96.88 216 GLU A N 1
ATOM 1741 C CA . GLU A 1 216 ? -1.070 -18.251 -9.577 1.00 96.88 216 GLU A CA 1
ATOM 1742 C C . GLU A 1 216 ? -1.175 -17.245 -10.738 1.00 96.88 216 GLU A C 1
ATOM 1744 O O . GLU A 1 216 ? -2.258 -17.028 -11.275 1.00 96.88 216 GLU A O 1
ATOM 1749 N N . PHE A 1 217 ? -0.037 -16.703 -11.187 1.00 97.75 217 PHE A N 1
ATOM 1750 C CA . PHE A 1 217 ? 0.075 -15.794 -12.326 1.00 97.75 217 PHE A CA 1
ATOM 1751 C C . PHE A 1 217 ? 1.129 -16.299 -13.328 1.00 97.75 217 PHE A C 1
ATOM 1753 O O . PHE A 1 217 ? 2.078 -16.986 -12.930 1.00 97.75 217 PHE A O 1
ATOM 1760 N N . PRO A 1 218 ? 1.012 -15.958 -14.627 1.00 97.81 218 PRO A N 1
ATOM 1761 C CA . PRO A 1 218 ? 2.106 -16.102 -15.588 1.00 97.81 218 PRO A CA 1
ATOM 1762 C C . PRO A 1 218 ? 3.387 -15.427 -15.091 1.00 97.81 218 PRO A C 1
ATOM 1764 O O . PRO A 1 218 ? 3.332 -14.416 -14.402 1.00 97.81 218 PRO A O 1
ATOM 1767 N N . ALA A 1 219 ? 4.552 -15.950 -15.473 1.00 96.75 219 ALA A N 1
ATOM 1768 C CA . ALA A 1 219 ? 5.839 -15.394 -15.043 1.00 96.75 219 ALA A CA 1
ATOM 1769 C C . ALA A 1 219 ? 6.321 -14.200 -15.892 1.00 96.75 219 ALA A C 1
ATOM 1771 O O . ALA A 1 219 ? 7.298 -13.547 -15.533 1.00 96.75 219 ALA A O 1
ATOM 1772 N N . ALA A 1 220 ? 5.684 -13.943 -17.036 1.00 95.81 220 ALA A N 1
ATOM 1773 C CA . ALA A 1 220 ? 6.098 -12.933 -18.002 1.00 95.81 220 ALA A CA 1
ATOM 1774 C C . ALA A 1 220 ? 4.895 -12.379 -18.773 1.00 95.81 220 ALA A C 1
ATOM 1776 O O . ALA A 1 220 ? 3.850 -13.029 -18.844 1.00 95.81 220 ALA A O 1
ATOM 1777 N N . TYR A 1 221 ? 5.091 -11.202 -19.364 1.00 95.19 221 TYR A N 1
ATOM 1778 C CA . TYR A 1 221 ? 4.145 -10.554 -20.262 1.00 95.19 221 TYR A CA 1
ATOM 1779 C C . TYR A 1 221 ? 3.798 -11.435 -21.477 1.00 95.19 221 TYR A C 1
ATOM 1781 O O . TYR A 1 221 ? 4.662 -12.113 -22.042 1.00 95.19 221 TYR A O 1
ATOM 1789 N N . ASP A 1 222 ? 2.531 -11.388 -21.893 1.00 93.00 222 ASP A N 1
ATOM 1790 C CA . ASP A 1 222 ? 1.996 -12.072 -23.070 1.00 93.00 222 ASP A CA 1
ATOM 1791 C C . ASP A 1 222 ? 1.351 -11.045 -24.008 1.00 93.00 222 ASP A C 1
ATOM 1793 O O . ASP A 1 222 ? 0.272 -10.523 -23.734 1.00 93.00 222 ASP A O 1
ATOM 1797 N N . ALA A 1 223 ? 1.986 -10.794 -25.155 1.00 91.19 223 ALA A N 1
ATOM 1798 C CA . ALA A 1 223 ? 1.503 -9.834 -26.150 1.00 91.19 223 ALA A CA 1
ATOM 1799 C C . ALA A 1 223 ? 0.127 -10.192 -26.743 1.00 91.19 223 ALA A C 1
ATOM 1801 O O . ALA A 1 223 ? -0.534 -9.340 -27.335 1.00 91.19 223 ALA A O 1
ATOM 1802 N N . THR A 1 224 ? -0.319 -11.446 -26.613 1.00 92.12 224 THR A N 1
ATOM 1803 C CA . THR A 1 224 ? -1.662 -11.862 -27.044 1.00 92.12 224 THR A CA 1
ATOM 1804 C C . THR A 1 224 ? -2.740 -11.529 -26.010 1.00 92.12 224 THR A C 1
ATOM 1806 O O . THR A 1 224 ? -3.927 -11.527 -26.339 1.00 92.12 224 THR A O 1
ATOM 1809 N N . GLN A 1 225 ? -2.335 -11.222 -24.774 1.00 89.31 225 GLN A N 1
ATOM 1810 C CA . GLN A 1 225 ? -3.193 -10.869 -23.644 1.00 89.31 225 GLN A CA 1
ATOM 1811 C C . GLN A 1 225 ? -2.587 -9.669 -22.886 1.00 89.31 225 GLN A C 1
ATOM 1813 O O . GLN A 1 225 ? -2.209 -9.810 -21.725 1.00 89.31 225 GLN A O 1
ATOM 1818 N N . PRO A 1 226 ? -2.495 -8.478 -23.511 1.00 84.25 226 PRO A N 1
ATOM 1819 C CA . PRO A 1 226 ? -1.712 -7.351 -22.990 1.00 84.25 226 PRO A CA 1
ATOM 1820 C C . PRO A 1 226 ? -2.154 -6.848 -21.607 1.00 84.25 226 PRO A C 1
ATOM 1822 O O . PRO A 1 226 ? -1.326 -6.394 -20.828 1.00 84.25 226 PRO A O 1
ATOM 1825 N N . ASN A 1 227 ? -3.440 -6.981 -21.268 1.00 82.00 227 ASN A N 1
ATOM 1826 C CA . ASN A 1 227 ? -3.974 -6.569 -19.964 1.00 82.00 227 ASN A CA 1
ATOM 1827 C C . ASN A 1 227 ? -3.921 -7.681 -18.905 1.00 82.00 227 ASN A C 1
ATOM 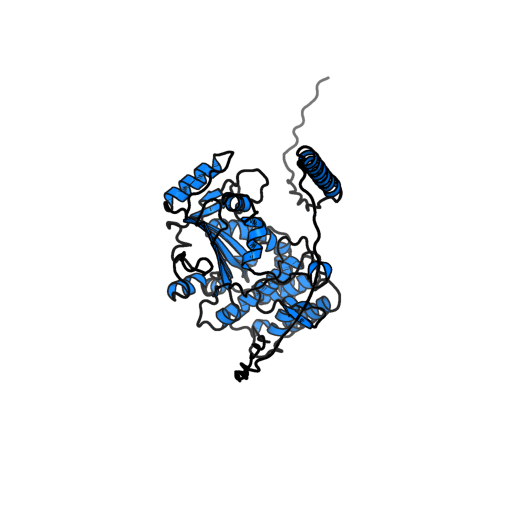1829 O O . ASN A 1 227 ? -4.417 -7.481 -17.799 1.00 82.00 227 ASN A O 1
ATOM 1833 N N . ARG A 1 228 ? -3.387 -8.864 -19.241 1.00 91.31 228 ARG A N 1
ATOM 1834 C CA . ARG A 1 228 ? -3.294 -9.963 -18.285 1.00 91.31 228 ARG A CA 1
ATOM 1835 C C . ARG A 1 228 ? -2.145 -9.723 -17.323 1.00 91.31 228 ARG A C 1
ATOM 1837 O O . ARG A 1 228 ? -0.995 -9.553 -17.730 1.00 91.31 228 ARG A O 1
ATOM 1844 N N . ALA A 1 229 ? -2.451 -9.790 -16.038 1.00 95.44 229 ALA A N 1
ATOM 1845 C CA . ALA A 1 229 ? -1.456 -9.695 -14.992 1.00 95.44 229 ALA A CA 1
ATOM 1846 C C . ALA A 1 229 ? -0.454 -10.854 -15.016 1.00 95.44 229 ALA A C 1
ATOM 1848 O O . ALA A 1 229 ? -0.808 -12.016 -15.225 1.00 95.44 229 ALA A O 1
ATOM 1849 N N . PHE A 1 230 ? 0.806 -10.527 -14.737 1.00 97.12 230 PHE A N 1
ATOM 1850 C CA . PHE A 1 230 ? 1.904 -11.475 -14.596 1.00 97.12 230 PHE A CA 1
ATOM 1851 C C . PHE A 1 230 ? 2.776 -11.111 -13.389 1.00 97.12 230 PHE A C 1
ATOM 1853 O O . PHE A 1 230 ? 2.778 -9.971 -12.928 1.00 97.12 230 PHE A O 1
ATOM 1860 N N . LEU A 1 231 ? 3.509 -12.092 -12.861 1.00 97.81 231 LEU A N 1
ATOM 1861 C CA . LEU A 1 231 ? 4.312 -11.957 -11.650 1.00 97.81 231 LEU A CA 1
ATOM 1862 C C . LEU A 1 231 ? 5.692 -12.623 -11.831 1.00 97.81 231 LEU A C 1
ATOM 1864 O O . LEU A 1 231 ? 5.803 -13.849 -11.739 1.00 97.81 231 LEU A O 1
ATOM 1868 N N . PRO A 1 232 ? 6.758 -11.847 -12.096 1.00 97.81 232 PRO A N 1
ATOM 1869 C CA . PRO A 1 232 ? 8.100 -12.388 -12.312 1.00 97.81 232 PRO A CA 1
ATOM 1870 C C . PRO A 1 232 ? 8.692 -13.024 -11.049 1.00 97.81 232 PRO A C 1
ATOM 1872 O O . PRO A 1 232 ? 8.732 -12.408 -9.987 1.00 97.81 232 PRO A O 1
ATOM 1875 N N . ALA A 1 233 ? 9.234 -14.237 -11.140 1.00 97.56 233 ALA A N 1
ATOM 1876 C CA . ALA A 1 233 ? 9.840 -14.900 -9.979 1.00 97.56 233 ALA A CA 1
ATOM 1877 C C . ALA A 1 233 ? 11.114 -14.198 -9.456 1.00 97.56 233 ALA A C 1
ATOM 1879 O O . ALA A 1 233 ? 11.504 -14.400 -8.309 1.00 97.56 233 ALA A O 1
ATOM 1880 N N . ASP A 1 234 ? 11.752 -13.380 -10.292 1.00 97.06 234 ASP A N 1
ATOM 1881 C CA . ASP A 1 234 ? 13.056 -12.751 -10.077 1.00 97.06 234 ASP A CA 1
ATOM 1882 C C . ASP A 1 234 ? 12.978 -11.237 -9.803 1.00 97.06 234 ASP A C 1
ATOM 1884 O O . ASP A 1 234 ? 14.010 -10.569 -9.769 1.00 97.06 234 ASP A O 1
ATOM 1888 N N . LEU A 1 235 ? 11.779 -10.681 -9.569 1.00 98.00 235 LEU A N 1
ATOM 1889 C CA . LEU A 1 235 ? 11.577 -9.238 -9.360 1.00 98.00 235 LEU A CA 1
ATOM 1890 C C . LEU A 1 235 ? 12.416 -8.671 -8.201 1.00 98.00 235 LEU A C 1
ATOM 1892 O O . LEU A 1 235 ? 12.912 -7.551 -8.290 1.00 98.00 235 LEU A O 1
ATOM 1896 N N . PHE A 1 236 ? 12.579 -9.442 -7.120 1.00 97.44 236 PHE A N 1
ATOM 1897 C CA . PHE A 1 236 ? 13.346 -9.043 -5.934 1.00 97.44 236 PHE A CA 1
ATOM 1898 C C . PHE A 1 236 ? 14.781 -9.588 -5.902 1.00 97.44 236 PHE A C 1
ATOM 1900 O O . PHE A 1 236 ? 15.491 -9.338 -4.924 1.00 97.44 236 PHE A O 1
ATOM 1907 N N . ASP A 1 237 ? 15.227 -10.322 -6.928 1.00 97.25 237 ASP A N 1
ATOM 1908 C CA . ASP A 1 237 ? 16.625 -10.745 -7.006 1.00 97.25 237 ASP A CA 1
ATOM 1909 C C . ASP A 1 237 ? 17.501 -9.518 -7.270 1.00 97.25 237 ASP A C 1
ATOM 1911 O O . ASP A 1 237 ? 17.485 -8.931 -8.352 1.00 97.25 237 ASP A O 1
ATOM 1915 N N . ILE A 1 238 ? 18.308 -9.140 -6.276 1.00 96.81 238 ILE A N 1
ATOM 1916 C CA . ILE A 1 238 ? 19.188 -7.976 -6.375 1.00 96.81 238 ILE A CA 1
ATOM 1917 C C . ILE A 1 238 ? 20.222 -8.106 -7.490 1.00 96.81 238 ILE A C 1
ATOM 1919 O O . ILE A 1 238 ? 20.742 -7.076 -7.893 1.00 96.81 238 ILE A O 1
ATOM 1923 N N . ASN A 1 239 ? 20.511 -9.313 -7.989 1.00 96.62 239 ASN A N 1
ATOM 1924 C CA . ASN A 1 239 ? 21.407 -9.569 -9.122 1.00 96.62 239 ASN A CA 1
ATOM 1925 C C . ASN A 1 239 ? 20.643 -9.886 -10.419 1.00 96.62 239 ASN A C 1
ATOM 1927 O O . ASN A 1 239 ? 21.263 -10.087 -11.467 1.00 96.62 239 ASN A O 1
ATOM 1931 N N . GLY A 1 240 ? 19.312 -9.915 -10.352 1.00 96.81 240 GLY A N 1
ATOM 1932 C CA . GLY A 1 240 ? 18.424 -10.260 -11.447 1.00 96.81 240 GLY A CA 1
ATOM 1933 C C . GLY A 1 240 ? 18.316 -9.177 -12.528 1.00 96.81 240 GLY A C 1
ATOM 1934 O O . GLY A 1 240 ? 18.973 -8.125 -12.469 1.00 96.81 240 GLY A O 1
ATOM 1935 N N . PRO A 1 241 ? 17.481 -9.432 -13.552 1.00 97.06 241 PRO A N 1
ATOM 1936 C CA . PRO A 1 241 ? 17.258 -8.502 -14.658 1.00 97.06 241 PRO A CA 1
ATOM 1937 C C . PRO A 1 241 ? 16.444 -7.265 -14.252 1.00 97.06 241 PRO A C 1
ATOM 1939 O O . PRO A 1 241 ? 16.542 -6.236 -14.923 1.00 97.06 241 PRO A O 1
ATOM 1942 N N . TRP A 1 242 ? 15.666 -7.356 -13.171 1.00 98.19 242 TRP A N 1
ATOM 1943 C CA . TRP A 1 242 ? 14.949 -6.236 -12.573 1.00 98.19 242 TRP A CA 1
ATOM 1944 C C . TRP A 1 242 ? 15.887 -5.440 -11.665 1.00 98.19 242 TRP A C 1
ATOM 1946 O O . TRP A 1 242 ? 16.418 -5.951 -10.683 1.00 98.19 242 TRP A O 1
ATOM 1956 N N . VAL A 1 243 ? 16.095 -4.169 -11.993 1.00 97.88 243 VAL A N 1
ATOM 1957 C CA . VAL A 1 243 ? 16.914 -3.255 -11.193 1.00 97.88 243 VAL A CA 1
ATOM 1958 C C . VAL A 1 243 ? 15.986 -2.425 -10.322 1.00 97.88 243 VAL A C 1
ATOM 1960 O O . VAL A 1 243 ? 15.154 -1.686 -10.847 1.00 97.88 243 VAL A O 1
ATOM 1963 N N . CYS A 1 244 ? 16.127 -2.527 -9.000 1.00 97.25 244 CYS A N 1
ATOM 1964 C CA . CYS A 1 244 ? 15.457 -1.610 -8.083 1.00 97.25 244 CYS A CA 1
ATOM 1965 C C . CYS A 1 244 ? 16.057 -0.212 -8.262 1.00 97.25 244 CYS A C 1
ATOM 1967 O O . CYS A 1 244 ? 17.282 -0.055 -8.241 1.00 97.25 244 CYS A O 1
ATOM 1969 N N . VAL A 1 245 ? 15.206 0.794 -8.456 1.00 94.06 245 VAL A N 1
ATOM 1970 C CA . VAL A 1 245 ? 15.635 2.171 -8.716 1.00 94.06 245 VAL A CA 1
ATOM 1971 C C . VAL A 1 245 ? 15.231 3.101 -7.580 1.00 94.06 245 VAL A C 1
ATOM 1973 O O . VAL A 1 245 ? 14.107 3.066 -7.082 1.00 94.06 245 VAL A O 1
ATOM 1976 N N . GLY A 1 246 ? 16.167 3.957 -7.185 1.00 90.75 246 GLY A N 1
ATOM 1977 C CA . GLY A 1 246 ? 15.991 5.004 -6.185 1.00 90.75 246 GLY A CA 1
ATOM 1978 C C . GLY A 1 246 ? 16.380 6.363 -6.757 1.00 90.75 246 GLY A C 1
ATOM 1979 O O . GLY A 1 246 ? 17.105 6.452 -7.747 1.00 90.75 246 GLY A O 1
ATOM 1980 N N . ALA A 1 247 ? 15.919 7.441 -6.125 1.00 84.38 247 ALA A N 1
ATOM 1981 C CA . ALA A 1 247 ? 16.389 8.787 -6.447 1.00 84.38 247 ALA A CA 1
ATOM 1982 C C . ALA A 1 247 ? 17.626 9.158 -5.605 1.00 84.38 247 ALA A C 1
ATOM 1984 O O . ALA A 1 247 ? 17.811 8.665 -4.485 1.00 84.38 247 ALA A O 1
ATOM 1985 N N . SER A 1 248 ? 18.458 10.068 -6.123 1.00 74.50 248 SER A N 1
ATOM 1986 C CA . SER A 1 248 ? 19.617 10.606 -5.394 1.00 74.50 248 SER A CA 1
ATOM 1987 C C . SER A 1 248 ? 19.230 11.334 -4.093 1.00 74.50 248 SER A C 1
ATOM 1989 O O . SER A 1 248 ? 18.085 11.755 -3.899 1.00 74.50 248 SER A O 1
ATOM 1991 N N . ASP A 1 249 ? 20.217 11.541 -3.212 1.00 71.75 249 ASP A N 1
ATOM 1992 C CA . ASP A 1 249 ? 20.133 12.431 -2.040 1.00 71.75 249 ASP A CA 1
ATOM 1993 C C . ASP A 1 249 ? 19.027 12.068 -1.030 1.00 71.75 249 ASP A C 1
ATOM 1995 O O . ASP A 1 249 ? 18.280 12.939 -0.581 1.00 71.75 249 ASP A O 1
ATOM 1999 N N . TRP A 1 250 ? 18.900 10.780 -0.684 1.00 71.94 250 TRP A N 1
ATOM 2000 C CA . TRP A 1 250 ? 17.883 10.258 0.250 1.00 71.94 250 TRP A CA 1
ATOM 2001 C C . TRP A 1 250 ? 16.424 10.472 -0.189 1.00 71.94 250 TRP A C 1
ATOM 2003 O O . TRP A 1 250 ? 15.508 10.288 0.610 1.00 71.94 250 TRP A O 1
ATOM 2013 N N . ARG A 1 251 ? 16.183 10.833 -1.455 1.00 81.06 251 ARG A N 1
ATOM 2014 C CA . ARG A 1 251 ? 14.828 10.906 -2.013 1.00 81.06 251 ARG A CA 1
ATOM 2015 C C . ARG A 1 251 ? 14.346 9.526 -2.482 1.00 81.06 251 ARG A C 1
ATOM 2017 O O . ARG A 1 251 ? 15.142 8.611 -2.702 1.00 81.06 251 ARG A O 1
ATOM 2024 N N . LEU A 1 252 ? 13.029 9.419 -2.647 1.00 86.69 252 LEU A N 1
ATOM 2025 C CA . LEU A 1 252 ? 12.322 8.230 -3.130 1.00 86.69 252 LEU A CA 1
ATOM 2026 C C . LEU A 1 252 ? 12.056 8.325 -4.638 1.00 86.69 252 LEU A C 1
ATOM 2028 O O . LEU A 1 252 ? 11.881 9.431 -5.157 1.00 86.69 252 LEU A O 1
ATOM 2032 N N . ALA A 1 253 ? 11.986 7.176 -5.316 1.00 86.88 253 ALA A N 1
ATOM 2033 C CA . ALA A 1 253 ? 11.625 7.070 -6.737 1.00 86.88 253 ALA A CA 1
ATOM 2034 C C . ALA A 1 253 ? 10.109 7.181 -7.007 1.00 86.88 253 ALA A C 1
ATOM 2036 O O . ALA A 1 253 ? 9.678 7.297 -8.147 1.00 86.88 253 ALA A O 1
ATOM 2037 N N . ALA A 1 254 ? 9.268 7.152 -5.974 1.00 87.06 254 ALA A N 1
ATOM 2038 C CA . ALA A 1 254 ? 7.822 7.323 -6.109 1.00 87.06 254 ALA A CA 1
ATOM 2039 C C . ALA A 1 254 ? 7.285 8.288 -5.035 1.00 87.06 254 ALA A C 1
ATOM 2041 O O . ALA A 1 254 ? 6.434 7.905 -4.234 1.00 87.06 254 ALA A O 1
ATOM 2042 N N . PRO A 1 255 ? 7.771 9.546 -4.986 1.00 85.31 255 PRO A N 1
ATOM 2043 C CA . PRO A 1 255 ? 7.470 10.457 -3.881 1.00 85.31 255 PRO A CA 1
ATOM 2044 C C . PRO A 1 255 ? 5.985 10.830 -3.799 1.00 85.31 255 PRO A C 1
ATOM 2046 O O . PRO A 1 255 ? 5.495 11.108 -2.713 1.00 85.31 255 PRO A O 1
ATOM 2049 N N . GLY A 1 256 ? 5.264 10.824 -4.928 1.00 84.62 256 GLY A N 1
ATOM 2050 C CA . GLY A 1 256 ? 3.814 11.021 -4.942 1.00 84.62 256 GLY A CA 1
ATOM 2051 C C . GLY A 1 256 ? 3.085 9.901 -4.201 1.00 84.62 256 GLY A C 1
ATOM 2052 O O . GLY A 1 256 ? 2.304 10.186 -3.301 1.00 84.62 256 GLY A O 1
ATOM 2053 N N . HIS A 1 257 ? 3.403 8.643 -4.520 1.00 88.12 257 HIS A N 1
ATOM 2054 C CA . HIS A 1 257 ? 2.831 7.484 -3.835 1.00 88.12 257 HIS A CA 1
ATOM 2055 C C . HIS A 1 257 ? 3.155 7.531 -2.336 1.00 88.12 257 HIS A C 1
ATOM 2057 O O . HIS A 1 257 ? 2.242 7.517 -1.523 1.00 88.12 257 HIS A O 1
ATOM 2063 N N . ASP A 1 258 ? 4.424 7.709 -1.960 1.00 86.00 258 ASP A N 1
ATOM 2064 C CA . ASP A 1 258 ? 4.818 7.804 -0.546 1.00 86.00 258 ASP A CA 1
ATOM 2065 C C . ASP A 1 258 ? 4.064 8.908 0.219 1.00 86.00 258 ASP A C 1
ATOM 2067 O O . ASP A 1 258 ? 3.503 8.653 1.286 1.00 86.00 258 ASP A O 1
ATOM 2071 N N . ALA A 1 259 ? 3.961 10.109 -0.362 1.00 84.38 259 ALA A N 1
ATOM 2072 C CA . ALA A 1 259 ? 3.238 11.224 0.244 1.00 84.38 259 ALA A CA 1
ATOM 2073 C C . ALA A 1 259 ? 1.735 10.946 0.414 1.00 84.38 259 ALA A C 1
ATOM 2075 O O . ALA A 1 259 ? 1.143 11.410 1.385 1.00 84.38 259 ALA A O 1
ATOM 2076 N N . GLY A 1 260 ? 1.122 10.194 -0.507 1.00 82.94 260 GLY A N 1
ATOM 2077 C CA . GLY A 1 260 ? -0.291 9.816 -0.431 1.00 82.94 260 GLY A CA 1
ATOM 2078 C C . GLY A 1 260 ? -0.614 8.828 0.694 1.00 82.94 260 GLY A C 1
ATOM 2079 O O . GLY A 1 260 ? -1.752 8.790 1.150 1.00 82.94 260 GLY A O 1
ATOM 2080 N N . PHE A 1 261 ? 0.376 8.061 1.160 1.00 86.25 261 PHE A N 1
ATOM 2081 C CA . PHE A 1 261 ? 0.194 7.008 2.169 1.00 86.25 261 PHE A CA 1
ATOM 2082 C C . PHE A 1 261 ? 0.938 7.270 3.487 1.00 86.25 261 PHE A C 1
ATOM 2084 O O . PHE A 1 261 ? 0.932 6.409 4.366 1.00 86.25 261 PHE A O 1
ATOM 2091 N N . ASP A 1 262 ? 1.590 8.433 3.626 1.00 84.50 262 ASP A N 1
ATOM 2092 C CA . ASP A 1 262 ? 2.363 8.870 4.802 1.00 84.50 262 ASP A CA 1
ATOM 2093 C C . ASP A 1 262 ? 3.272 7.756 5.363 1.00 84.50 262 ASP A C 1
ATOM 2095 O O . ASP A 1 262 ? 3.362 7.564 6.570 1.00 84.50 262 ASP A O 1
ATOM 2099 N N . GLY A 1 263 ? 3.905 6.948 4.507 1.00 81.69 263 GLY A N 1
ATOM 2100 C CA . GLY A 1 263 ? 4.791 5.850 4.920 1.00 81.69 263 GLY A CA 1
ATOM 2101 C C . GLY A 1 263 ? 4.133 4.666 5.652 1.00 81.69 263 GLY A C 1
ATOM 2102 O O . GLY A 1 263 ? 4.850 3.841 6.220 1.00 81.69 263 GLY A O 1
ATOM 2103 N N . GLY A 1 264 ? 2.797 4.547 5.647 1.00 85.06 264 GLY A N 1
ATOM 2104 C CA . GLY A 1 264 ? 2.082 3.330 6.078 1.00 85.06 264 GLY A CA 1
ATOM 2105 C C . GLY A 1 264 ? 2.266 2.143 5.117 1.00 85.06 264 GLY A C 1
ATOM 2106 O O . GLY A 1 264 ? 2.101 0.984 5.498 1.00 85.06 264 GLY A O 1
ATOM 2107 N N . SER A 1 265 ? 2.694 2.431 3.888 1.00 92.88 265 SER A N 1
ATOM 2108 C CA . SER A 1 265 ? 3.121 1.457 2.884 1.00 92.88 265 SER A CA 1
ATOM 2109 C C . SER A 1 265 ? 4.450 1.904 2.270 1.00 92.88 265 SER A C 1
ATOM 2111 O O . SER A 1 265 ? 4.697 3.097 2.102 1.00 92.88 265 SER A O 1
ATOM 2113 N N . VAL A 1 266 ? 5.301 0.944 1.910 1.00 95.69 266 VAL A N 1
ATOM 2114 C CA . VAL A 1 266 ? 6.563 1.175 1.196 1.00 95.69 266 VAL A CA 1
ATOM 2115 C C . VAL A 1 266 ? 6.356 0.922 -0.292 1.00 95.69 266 VAL A C 1
ATOM 2117 O O . VAL A 1 266 ? 5.876 -0.143 -0.677 1.00 95.69 266 VAL A O 1
ATOM 2120 N N . PHE A 1 267 ? 6.769 1.879 -1.122 1.00 95.12 267 PHE A N 1
ATOM 2121 C CA . PHE A 1 267 ? 6.703 1.785 -2.579 1.00 95.12 267 PHE A CA 1
ATOM 2122 C C . PHE A 1 267 ? 8.094 1.564 -3.168 1.00 95.12 267 PHE A C 1
ATOM 2124 O O . PHE A 1 267 ? 8.992 2.385 -2.986 1.00 95.12 267 PHE A O 1
ATOM 2131 N N . LEU A 1 268 ? 8.259 0.463 -3.894 1.00 96.19 268 LEU A N 1
ATOM 2132 C CA . LEU A 1 268 ? 9.498 0.091 -4.569 1.00 96.19 268 LEU A CA 1
ATOM 2133 C C . LEU A 1 268 ? 9.288 0.171 -6.078 1.00 96.19 268 LEU A C 1
ATOM 2135 O O . LEU A 1 268 ? 8.299 -0.351 -6.591 1.00 96.19 268 LEU A O 1
ATOM 2139 N N . VAL A 1 269 ? 10.224 0.798 -6.785 1.00 95.38 269 VAL A N 1
ATOM 2140 C CA . VAL A 1 269 ? 10.196 0.885 -8.248 1.00 95.38 269 VAL A CA 1
ATOM 2141 C C . VAL A 1 269 ? 11.290 -0.008 -8.812 1.00 95.38 269 VAL A C 1
ATOM 2143 O O . VAL A 1 269 ? 12.430 0.031 -8.345 1.00 95.38 269 VAL A O 1
ATOM 2146 N N . PHE A 1 270 ? 10.954 -0.795 -9.829 1.00 97.12 270 PHE A N 1
ATOM 2147 C CA . PHE A 1 270 ? 11.901 -1.618 -10.571 1.00 97.12 270 PHE A CA 1
ATOM 2148 C C . PHE A 1 270 ? 11.841 -1.287 -12.056 1.00 97.12 270 PHE A C 1
ATOM 2150 O O . PHE A 1 270 ? 10.774 -0.981 -12.588 1.00 97.12 270 PHE A O 1
ATOM 2157 N N . ALA A 1 271 ? 12.988 -1.376 -12.720 1.00 95.75 271 ALA A N 1
ATOM 2158 C CA . ALA A 1 271 ? 13.124 -1.205 -14.158 1.00 95.75 271 ALA A CA 1
ATOM 2159 C C . ALA A 1 271 ? 13.794 -2.434 -14.777 1.00 95.75 271 ALA A C 1
ATOM 2161 O O . ALA A 1 271 ? 14.752 -2.978 -14.220 1.00 95.75 271 ALA A O 1
ATOM 2162 N N . ARG A 1 272 ? 13.327 -2.838 -15.956 1.00 96.75 272 ARG A N 1
ATOM 2163 C CA . ARG A 1 272 ? 13.925 -3.912 -16.748 1.00 96.75 272 ARG A CA 1
ATOM 2164 C C . ARG A 1 272 ? 13.927 -3.525 -18.220 1.00 96.75 272 ARG A C 1
ATOM 2166 O O . ARG A 1 272 ? 12.878 -3.404 -18.843 1.00 96.75 272 ARG A O 1
ATOM 2173 N N . LEU A 1 273 ? 15.116 -3.338 -18.783 1.00 95.69 273 LEU A N 1
ATOM 2174 C CA . LEU A 1 273 ? 15.298 -3.163 -20.222 1.00 95.69 273 LEU A CA 1
ATOM 2175 C C . LEU A 1 273 ? 15.482 -4.534 -20.907 1.00 95.69 273 LEU A C 1
ATOM 2177 O O . LEU A 1 273 ? 16.004 -5.466 -20.287 1.00 95.69 273 LEU A O 1
ATOM 2181 N N . PRO A 1 274 ? 15.144 -4.664 -22.205 1.00 95.12 274 PRO A N 1
ATOM 2182 C CA . PRO A 1 274 ? 15.285 -5.910 -22.971 1.00 95.12 274 PRO A CA 1
ATOM 2183 C C . PRO A 1 274 ? 16.733 -6.414 -23.060 1.00 95.12 274 PRO A C 1
ATOM 2185 O O . PRO A 1 274 ? 16.967 -7.614 -23.149 1.00 95.12 274 PRO A O 1
ATOM 2188 N N . GLY A 1 275 ? 17.720 -5.512 -22.993 1.00 95.56 275 GLY A N 1
ATOM 2189 C CA . GLY A 1 275 ? 19.145 -5.864 -22.936 1.00 95.56 275 GLY A CA 1
ATOM 2190 C C . GLY A 1 275 ? 19.601 -6.422 -21.579 1.00 95.56 275 GLY A C 1
ATOM 2191 O O . GLY A 1 275 ? 20.796 -6.627 -21.371 1.00 95.56 275 GLY A O 1
ATOM 2192 N N . GLY A 1 276 ? 18.670 -6.635 -20.645 1.00 96.19 276 GLY A N 1
ATOM 2193 C CA . GLY A 1 276 ? 18.935 -7.132 -19.304 1.00 96.19 276 GLY A CA 1
ATOM 2194 C C . GLY A 1 276 ? 19.561 -6.087 -18.385 1.00 96.19 276 GLY A C 1
ATOM 2195 O O . GLY A 1 276 ? 19.616 -4.892 -18.681 1.00 96.19 276 GLY A O 1
ATOM 2196 N N . ARG A 1 277 ? 20.063 -6.564 -17.244 1.00 97.19 277 ARG A N 1
ATOM 2197 C CA . ARG A 1 277 ? 20.542 -5.723 -16.142 1.00 97.19 277 ARG A CA 1
ATOM 2198 C C . ARG A 1 277 ? 21.578 -4.682 -16.564 1.00 97.19 277 ARG A C 1
ATOM 2200 O O . ARG A 1 277 ? 21.430 -3.512 -16.236 1.00 97.19 277 ARG A O 1
ATOM 2207 N N . GLN A 1 278 ? 22.616 -5.089 -17.296 1.00 97.88 278 GLN A N 1
ATOM 2208 C CA . GLN A 1 278 ? 23.700 -4.179 -17.688 1.00 97.88 278 GLN A CA 1
ATOM 2209 C C . GLN A 1 278 ? 23.200 -3.053 -18.600 1.00 97.88 278 GLN A C 1
ATOM 2211 O O . GLN A 1 278 ? 23.612 -1.907 -18.444 1.00 97.88 278 GLN A O 1
ATOM 2216 N N . ALA A 1 279 ? 22.253 -3.348 -19.497 1.00 96.69 279 ALA A N 1
ATOM 2217 C CA . ALA A 1 279 ? 21.606 -2.323 -20.309 1.00 96.69 279 ALA A CA 1
ATOM 2218 C C . ALA A 1 279 ? 20.754 -1.374 -19.453 1.00 96.69 279 ALA A C 1
ATOM 2220 O O . ALA A 1 279 ? 20.793 -0.165 -19.674 1.00 96.69 279 ALA A O 1
ATOM 2221 N N . THR A 1 280 ? 20.034 -1.894 -18.450 1.00 96.25 280 THR A N 1
ATOM 2222 C CA . THR A 1 280 ? 19.300 -1.064 -17.484 1.00 96.25 280 THR A CA 1
ATOM 2223 C C . THR A 1 280 ? 20.236 -0.121 -16.728 1.00 96.25 280 THR A C 1
ATOM 2225 O O . THR A 1 280 ? 19.966 1.074 -16.663 1.00 96.25 280 THR A O 1
ATOM 2228 N N . LEU A 1 281 ? 21.360 -0.619 -16.204 1.00 95.81 281 LEU A N 1
ATOM 2229 C CA . LEU A 1 281 ? 22.329 0.202 -15.468 1.00 95.81 281 LEU A CA 1
ATOM 2230 C C . LEU A 1 281 ? 22.963 1.278 -16.355 1.00 95.81 281 LEU A C 1
ATOM 2232 O O . LEU A 1 28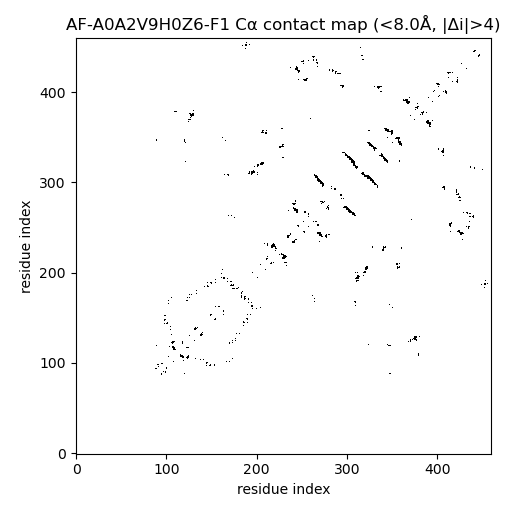1 ? 22.998 2.445 -15.966 1.00 95.81 281 LEU A O 1
ATOM 2236 N N . ALA A 1 282 ? 23.377 0.916 -17.572 1.00 94.50 282 ALA A N 1
ATOM 2237 C CA . ALA A 1 282 ? 23.904 1.874 -18.541 1.00 94.50 282 ALA A CA 1
ATOM 2238 C C . ALA A 1 282 ? 22.867 2.952 -18.905 1.00 94.50 282 ALA A C 1
ATOM 2240 O O . ALA A 1 282 ? 23.209 4.126 -19.044 1.00 94.50 282 ALA A O 1
ATOM 2241 N N . TYR A 1 283 ? 21.588 2.580 -19.023 1.00 92.25 283 TYR A N 1
ATOM 2242 C CA . TYR A 1 283 ? 20.508 3.537 -19.254 1.00 92.25 283 TYR A CA 1
ATOM 2243 C C . TYR A 1 283 ? 20.316 4.494 -18.072 1.00 92.25 283 TYR A C 1
ATOM 2245 O O . TYR A 1 283 ? 20.187 5.697 -18.288 1.00 92.25 283 TYR A O 1
ATOM 2253 N N . LEU A 1 284 ? 20.336 3.998 -16.830 1.00 91.00 284 LEU A N 1
ATOM 2254 C CA . LEU A 1 284 ? 20.230 4.839 -15.631 1.00 91.00 284 LEU A CA 1
ATOM 2255 C C . LEU A 1 284 ? 21.411 5.814 -15.511 1.00 91.00 284 LEU A C 1
ATOM 2257 O O . LEU A 1 284 ? 21.214 6.980 -15.172 1.00 91.00 284 LEU A O 1
ATOM 2261 N N . GLU A 1 285 ? 22.622 5.376 -15.859 1.00 90.19 285 GLU A N 1
ATOM 2262 C CA . GLU A 1 285 ? 23.803 6.243 -15.902 1.00 90.19 285 GLU A CA 1
ATOM 2263 C C . GLU A 1 285 ? 23.664 7.348 -16.961 1.00 90.19 285 GLU A C 1
ATOM 2265 O O . GLU A 1 285 ? 23.920 8.523 -16.681 1.00 90.19 285 GLU A O 1
ATOM 2270 N N . GLN A 1 286 ? 23.206 7.008 -18.169 1.00 88.69 286 GLN A N 1
ATOM 2271 C CA . GLN A 1 286 ? 22.917 8.008 -19.201 1.00 88.69 286 GLN A CA 1
ATOM 2272 C C . GLN A 1 286 ? 21.828 8.975 -18.743 1.00 88.69 286 GLN A C 1
ATOM 2274 O O . GLN A 1 286 ? 21.976 10.190 -18.896 1.00 88.69 286 GLN A O 1
ATOM 2279 N N . LEU A 1 287 ? 20.756 8.445 -18.147 1.00 84.69 287 LEU A N 1
ATOM 2280 C CA . LEU A 1 287 ? 19.669 9.239 -17.603 1.00 84.69 287 LEU A CA 1
ATOM 2281 C C . LEU A 1 287 ? 20.209 10.234 -16.588 1.00 84.69 287 LEU A C 1
ATOM 2283 O O . LEU A 1 287 ? 19.885 11.397 -16.723 1.00 84.69 287 LEU A O 1
ATOM 2287 N N . ALA A 1 288 ? 21.072 9.840 -15.649 1.00 82.62 288 ALA A N 1
ATOM 2288 C CA . ALA A 1 288 ? 21.628 10.734 -14.630 1.00 82.62 288 ALA A CA 1
ATOM 2289 C C . ALA A 1 288 ? 22.529 11.855 -15.189 1.00 82.62 288 ALA A C 1
ATOM 2291 O O . ALA A 1 288 ? 22.606 12.932 -14.590 1.00 82.62 288 ALA A O 1
ATOM 2292 N N . ASN A 1 289 ? 23.182 11.624 -16.331 1.00 82.19 289 ASN A N 1
ATOM 2293 C CA . ASN A 1 289 ? 24.187 12.529 -16.897 1.00 82.19 289 ASN A CA 1
ATOM 2294 C C . ASN A 1 289 ? 23.652 13.460 -17.997 1.00 82.19 289 ASN A C 1
ATOM 2296 O O . ASN A 1 289 ? 24.264 14.491 -18.282 1.00 82.19 289 ASN A O 1
ATOM 2300 N N . LEU A 1 290 ? 22.520 13.129 -18.623 1.00 76.31 290 LEU A N 1
ATOM 2301 C CA . LEU A 1 290 ? 21.982 13.895 -19.746 1.00 76.31 290 LEU A CA 1
ATOM 2302 C C . LEU A 1 290 ? 20.961 14.949 -19.304 1.00 76.31 290 LEU A C 1
ATOM 2304 O O . LEU A 1 290 ? 20.117 14.732 -18.437 1.00 76.31 290 LEU A O 1
ATOM 2308 N N . HIS A 1 291 ? 21.018 16.122 -19.939 1.00 71.62 291 HIS A N 1
ATOM 2309 C CA . HIS A 1 291 ? 20.037 17.186 -19.700 1.00 71.62 291 HIS A CA 1
ATOM 2310 C C . HIS A 1 291 ? 18.680 16.866 -20.342 1.00 71.62 291 HIS A C 1
ATOM 2312 O O . HIS A 1 291 ? 17.638 17.222 -19.800 1.00 71.62 291 HIS A O 1
ATOM 2318 N N . ILE A 1 292 ? 18.705 16.169 -21.483 1.00 74.12 292 ILE A N 1
ATOM 2319 C CA . ILE A 1 292 ? 17.527 15.627 -22.158 1.00 74.12 292 ILE A CA 1
ATOM 2320 C C . ILE A 1 292 ? 17.539 14.112 -21.922 1.00 74.12 292 ILE A C 1
ATOM 2322 O O . ILE A 1 292 ? 18.448 13.446 -22.422 1.00 74.12 292 ILE A O 1
ATOM 2326 N N . PRO A 1 293 ? 16.577 13.570 -21.159 1.00 73.44 293 PRO A N 1
ATOM 2327 C CA . PRO A 1 293 ? 16.489 12.141 -20.891 1.00 73.44 293 PRO A CA 1
ATOM 2328 C C . PRO A 1 293 ? 16.441 11.322 -22.190 1.00 73.44 293 PRO A C 1
ATOM 2330 O O . PRO A 1 293 ? 15.605 11.612 -23.053 1.00 73.44 293 PRO A O 1
ATOM 2333 N N . PRO A 1 294 ? 17.310 10.309 -22.356 1.00 80.31 294 PRO A N 1
ATOM 2334 C CA . PRO A 1 294 ? 17.255 9.444 -23.519 1.00 80.31 294 PRO A CA 1
ATOM 2335 C C . PRO A 1 294 ? 15.999 8.581 -23.446 1.00 80.31 294 PRO A C 1
ATOM 2337 O O . PRO A 1 294 ? 15.563 8.142 -22.378 1.00 80.31 294 PRO A O 1
ATOM 2340 N N . GLN A 1 295 ? 15.427 8.306 -24.606 1.00 83.75 295 GLN A N 1
ATOM 2341 C CA . GLN A 1 295 ? 14.305 7.396 -24.707 1.00 83.75 295 GLN A CA 1
ATOM 2342 C C . GLN A 1 295 ? 14.776 5.948 -24.495 1.00 83.75 295 GLN A C 1
ATOM 2344 O O . GLN A 1 295 ? 15.805 5.547 -25.037 1.00 83.75 295 GLN A O 1
ATOM 2349 N N . PHE A 1 296 ? 14.034 5.169 -23.705 1.00 87.38 296 PHE A N 1
ATOM 2350 C CA . PHE A 1 296 ? 14.327 3.750 -23.483 1.00 87.38 296 PHE A CA 1
ATOM 2351 C C . PHE A 1 296 ? 13.923 2.881 -24.693 1.00 87.38 296 PHE A C 1
ATOM 2353 O O . PHE A 1 296 ? 13.055 3.295 -25.473 1.00 87.38 296 PHE A O 1
ATOM 2360 N N . PRO A 1 297 ? 14.524 1.686 -24.858 1.00 89.75 297 PRO A N 1
ATOM 2361 C CA . PRO A 1 297 ? 14.191 0.749 -25.936 1.00 89.75 297 PRO A CA 1
ATOM 2362 C C . PRO A 1 297 ? 12.798 0.112 -25.784 1.00 89.75 297 PRO A C 1
ATOM 2364 O O . PRO A 1 297 ? 12.252 0.032 -24.685 1.00 89.75 297 PRO A O 1
ATOM 2367 N N . GLU A 1 298 ? 12.241 -0.392 -26.885 1.00 89.44 298 GLU A N 1
ATOM 2368 C CA . GLU A 1 298 ? 11.007 -1.197 -26.879 1.00 89.44 298 GLU A CA 1
ATOM 2369 C C . GLU A 1 298 ? 11.135 -2.431 -25.978 1.00 89.44 298 GLU A C 1
ATOM 2371 O O . GLU A 1 298 ? 12.232 -2.951 -25.781 1.00 89.44 298 GLU A O 1
ATOM 2376 N N . ASN A 1 299 ? 10.010 -2.912 -25.450 1.00 91.12 299 ASN A N 1
ATOM 2377 C CA . ASN A 1 299 ? 9.925 -3.995 -24.466 1.00 91.12 299 ASN A CA 1
ATOM 2378 C C . ASN A 1 299 ? 10.607 -3.664 -23.127 1.00 91.12 299 ASN A C 1
ATOM 2380 O O . ASN A 1 299 ? 11.077 -4.554 -22.418 1.00 91.12 299 ASN A O 1
ATOM 2384 N N . THR A 1 300 ? 10.693 -2.376 -22.786 1.00 92.75 300 THR A N 1
ATOM 2385 C CA . THR A 1 300 ? 11.057 -1.948 -21.431 1.00 92.75 300 THR A CA 1
ATOM 2386 C C . THR A 1 300 ? 9.878 -2.186 -20.495 1.00 92.75 300 THR A C 1
ATOM 2388 O O . THR A 1 300 ? 8.731 -1.938 -20.863 1.00 92.75 300 THR A O 1
ATOM 2391 N N . GLU A 1 301 ? 10.168 -2.624 -19.275 1.00 94.00 301 GLU A N 1
ATOM 2392 C CA . GLU A 1 301 ? 9.179 -2.866 -18.232 1.00 94.00 301 GLU A CA 1
ATOM 2393 C C . GLU A 1 301 ? 9.505 -2.050 -16.980 1.00 94.00 301 GLU A C 1
ATOM 2395 O O . GLU A 1 301 ? 10.669 -1.917 -16.584 1.00 94.00 301 GLU A O 1
ATOM 2400 N N . PHE A 1 302 ? 8.465 -1.526 -16.334 1.00 93.75 302 PHE A N 1
ATOM 2401 C CA . PHE A 1 302 ? 8.562 -0.920 -15.008 1.00 93.75 302 PHE A CA 1
ATOM 2402 C C . PHE A 1 302 ? 7.574 -1.584 -14.063 1.00 93.75 302 PHE A C 1
ATOM 2404 O O . PHE A 1 302 ? 6.409 -1.749 -14.423 1.00 93.75 302 PHE A O 1
ATOM 2411 N N . ALA A 1 303 ? 8.019 -1.896 -12.849 1.00 95.88 303 ALA A N 1
ATOM 2412 C CA . ALA A 1 303 ? 7.156 -2.398 -11.790 1.00 95.88 303 ALA A CA 1
ATOM 2413 C C . ALA A 1 303 ? 7.098 -1.412 -10.618 1.00 95.88 303 ALA A C 1
ATOM 2415 O O . ALA A 1 303 ? 8.128 -0.884 -10.198 1.00 95.88 303 ALA A O 1
ATOM 2416 N N . LEU A 1 304 ? 5.902 -1.189 -10.078 1.00 95.25 304 LEU A N 1
ATOM 2417 C CA . LEU A 1 304 ? 5.669 -0.516 -8.805 1.00 95.25 304 LEU A CA 1
ATOM 2418 C C . LEU A 1 304 ? 5.118 -1.548 -7.823 1.00 95.25 304 LEU A C 1
ATOM 2420 O O . LEU A 1 304 ? 4.027 -2.078 -8.018 1.00 95.25 304 LEU A O 1
ATOM 2424 N N . VAL A 1 305 ? 5.876 -1.826 -6.769 1.00 97.88 305 VAL A N 1
ATOM 2425 C CA . VAL A 1 305 ? 5.485 -2.753 -5.706 1.00 97.88 305 VAL A CA 1
ATOM 2426 C C . VAL A 1 305 ? 5.117 -1.952 -4.471 1.00 97.88 305 VAL A C 1
ATOM 2428 O O . VAL A 1 305 ? 5.921 -1.155 -3.988 1.00 97.88 305 VAL A O 1
ATOM 2431 N N . ARG A 1 306 ? 3.937 -2.218 -3.917 1.00 97.50 306 ARG A N 1
ATOM 2432 C CA . ARG A 1 306 ? 3.504 -1.715 -2.616 1.00 97.50 306 ARG A CA 1
ATOM 2433 C C . ARG A 1 306 ? 3.636 -2.819 -1.571 1.00 97.50 306 ARG A C 1
ATOM 2435 O O . ARG A 1 306 ? 2.995 -3.864 -1.684 1.00 97.50 306 ARG A O 1
ATOM 2442 N N . LYS A 1 307 ? 4.442 -2.586 -0.537 1.00 97.50 307 LYS A N 1
ATOM 2443 C CA . LYS A 1 307 ? 4.594 -3.487 0.614 1.00 97.50 307 LYS A CA 1
ATOM 2444 C C . LYS A 1 307 ? 4.053 -2.847 1.883 1.00 97.50 307 LYS A C 1
ATOM 2446 O O . LYS A 1 307 ? 4.247 -1.656 2.122 1.00 97.50 307 LYS A O 1
ATOM 2451 N N . LEU A 1 308 ? 3.428 -3.661 2.723 1.00 96.81 308 LEU A N 1
ATOM 2452 C CA . LEU A 1 308 ? 2.892 -3.218 4.003 1.00 96.81 308 LEU A CA 1
ATOM 2453 C C . LEU A 1 308 ? 4.022 -2.971 5.017 1.00 96.81 308 LEU A C 1
ATOM 2455 O O . LEU A 1 308 ? 4.894 -3.829 5.176 1.00 96.81 308 LEU A O 1
ATOM 2459 N N . ALA A 1 309 ? 3.965 -1.851 5.744 1.00 96.81 309 ALA A N 1
ATOM 2460 C CA . ALA A 1 309 ? 4.751 -1.602 6.950 1.00 96.81 309 ALA A CA 1
ATOM 2461 C C . ALA A 1 309 ? 3.842 -1.410 8.181 1.00 96.81 309 ALA A C 1
ATOM 2463 O O . ALA A 1 309 ? 2.810 -0.748 8.104 1.00 96.81 309 ALA A O 1
ATOM 2464 N N . LEU A 1 310 ? 4.221 -1.977 9.331 1.00 96.75 310 LEU A N 1
ATOM 2465 C CA . LEU A 1 310 ? 3.401 -1.965 10.548 1.00 96.75 310 LEU A CA 1
ATOM 2466 C C . LEU A 1 310 ? 4.150 -1.461 11.787 1.00 96.75 310 LEU A C 1
ATOM 2468 O O . LEU A 1 310 ? 5.321 -1.806 11.980 1.00 96.75 310 LEU A O 1
ATOM 2472 N N . PRO A 1 311 ? 3.488 -0.678 12.662 1.00 96.50 311 PRO A N 1
ATOM 2473 C CA . PRO A 1 311 ? 3.991 -0.426 14.003 1.00 96.50 311 PRO A CA 1
ATOM 2474 C C . PRO A 1 311 ? 4.076 -1.738 14.791 1.00 96.50 311 PRO A C 1
ATOM 2476 O O . PRO A 1 311 ? 3.096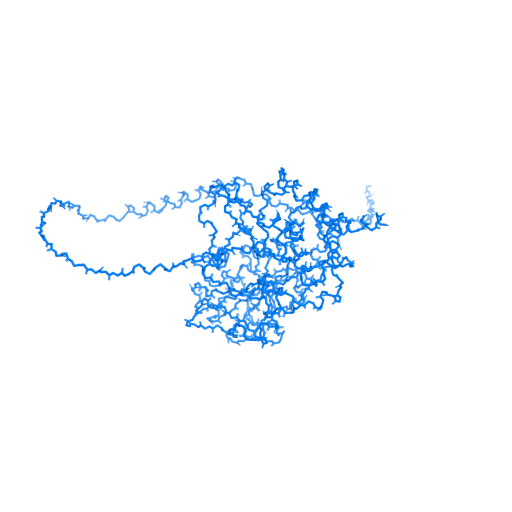 -2.479 14.880 1.00 96.50 311 PRO A O 1
ATOM 2479 N N . THR A 1 312 ? 5.215 -2.010 15.416 1.00 96.38 312 THR A N 1
ATOM 2480 C CA . THR A 1 312 ? 5.365 -3.154 16.325 1.00 96.38 312 THR A CA 1
ATOM 2481 C C . THR A 1 312 ? 5.157 -2.734 17.771 1.00 96.38 312 THR A C 1
ATOM 2483 O O . THR A 1 312 ? 5.250 -1.549 18.091 1.00 96.38 312 THR A O 1
ATOM 2486 N N . VAL A 1 313 ? 4.983 -3.708 18.668 1.00 94.81 313 VAL A N 1
ATOM 2487 C CA . VAL A 1 313 ? 4.887 -3.494 20.127 1.00 94.81 313 VAL A CA 1
ATOM 2488 C C . VAL A 1 313 ? 6.061 -2.717 20.741 1.00 94.81 313 VAL A C 1
ATOM 2490 O O . VAL A 1 313 ? 5.916 -2.194 21.843 1.00 94.81 313 VAL A O 1
ATOM 2493 N N . TYR A 1 314 ? 7.209 -2.620 20.062 1.00 93.31 314 TYR A N 1
ATOM 2494 C CA . TYR A 1 314 ? 8.401 -1.936 20.574 1.00 93.31 314 TYR A CA 1
ATOM 2495 C C . TYR A 1 314 ? 8.538 -0.479 20.137 1.00 93.31 314 TYR A C 1
ATOM 2497 O O . TYR A 1 314 ? 9.553 0.149 20.434 1.00 93.31 314 TYR A O 1
ATOM 2505 N N . GLY A 1 315 ? 7.555 0.094 19.442 1.00 91.75 315 GLY A N 1
ATOM 2506 C CA . GLY A 1 315 ? 7.685 1.494 19.038 1.00 91.75 315 GLY A CA 1
ATOM 2507 C C . GLY A 1 315 ? 8.478 1.706 17.754 1.00 91.75 315 GLY A C 1
ATOM 2508 O O . GLY A 1 315 ? 8.842 2.845 17.464 1.00 91.75 315 GLY A O 1
ATOM 2509 N N . ASN A 1 316 ? 8.761 0.652 16.985 1.00 93.00 316 ASN A N 1
ATOM 2510 C CA . ASN A 1 316 ? 9.372 0.748 15.660 1.00 93.00 316 ASN A CA 1
ATOM 2511 C C . ASN A 1 316 ? 8.373 0.390 14.553 1.00 93.00 316 ASN A C 1
ATOM 2513 O O . ASN A 1 316 ? 7.419 -0.347 14.777 1.00 93.00 316 ASN A O 1
ATOM 2517 N N . LEU A 1 317 ? 8.596 0.939 13.362 1.00 95.81 317 LEU A N 1
ATOM 2518 C CA . LEU A 1 317 ? 7.869 0.591 12.147 1.00 95.81 317 LEU A CA 1
ATOM 2519 C C . LEU A 1 317 ? 8.690 -0.475 11.413 1.00 95.81 317 LEU A C 1
ATOM 2521 O O . LEU A 1 317 ? 9.894 -0.287 11.233 1.00 95.81 317 LEU A O 1
ATOM 2525 N N . MET A 1 318 ? 8.069 -1.588 11.030 1.00 96.38 318 MET A N 1
ATOM 2526 C CA . MET A 1 318 ? 8.735 -2.682 10.318 1.00 96.38 318 MET A CA 1
ATOM 2527 C C . MET A 1 318 ? 8.049 -2.975 8.995 1.00 96.38 318 MET A C 1
ATOM 2529 O O . MET A 1 318 ? 6.824 -3.047 8.932 1.00 96.38 318 MET A O 1
ATOM 2533 N N . LEU A 1 319 ? 8.854 -3.180 7.952 1.00 97.50 319 LEU A N 1
ATOM 2534 C CA . LEU A 1 319 ? 8.388 -3.747 6.694 1.00 97.50 319 LEU A CA 1
ATOM 2535 C C . LEU A 1 319 ? 7.931 -5.188 6.934 1.00 97.50 319 LEU A C 1
ATOM 2537 O O . LEU A 1 319 ? 8.618 -5.947 7.611 1.00 97.50 319 LEU A O 1
ATOM 2541 N N . THR A 1 320 ? 6.797 -5.565 6.357 1.00 97.81 320 THR A N 1
ATOM 2542 C CA . THR A 1 320 ? 6.271 -6.929 6.439 1.00 97.81 320 THR A CA 1
ATOM 2543 C C . THR A 1 320 ? 6.566 -7.713 5.149 1.00 97.81 320 THR A C 1
ATOM 2545 O O . THR A 1 320 ? 6.807 -7.115 4.089 1.00 97.81 320 THR A O 1
ATOM 2548 N N . PRO A 1 321 ? 6.501 -9.054 5.182 1.00 97.62 321 PRO A N 1
ATOM 2549 C CA . PRO A 1 321 ? 6.527 -9.871 3.971 1.00 97.62 321 PRO A CA 1
ATOM 2550 C C . PRO A 1 321 ? 5.337 -9.627 3.023 1.00 97.62 321 PRO A C 1
ATOM 2552 O O . PRO A 1 321 ? 5.469 -9.874 1.825 1.00 97.62 321 PRO A O 1
ATOM 2555 N N . ILE A 1 322 ? 4.216 -9.085 3.516 1.00 97.88 322 ILE A N 1
ATOM 2556 C CA . ILE A 1 322 ? 2.983 -8.888 2.742 1.00 97.88 322 ILE A CA 1
ATOM 2557 C C . ILE A 1 322 ? 3.184 -7.824 1.654 1.00 97.88 322 ILE A C 1
ATOM 2559 O O . ILE A 1 322 ? 3.463 -6.650 1.922 1.00 97.88 322 ILE A O 1
ATOM 2563 N N . THR A 1 323 ? 2.983 -8.247 0.410 1.00 98.44 323 THR A N 1
ATOM 2564 C CA . THR A 1 323 ? 2.830 -7.365 -0.749 1.00 98.44 323 THR A CA 1
ATOM 2565 C C . THR A 1 323 ? 1.350 -7.029 -0.915 1.00 98.44 323 THR A C 1
ATOM 2567 O O . THR A 1 323 ? 0.516 -7.931 -0.975 1.00 98.44 323 THR A O 1
ATOM 2570 N N . GLU A 1 324 ? 1.031 -5.734 -0.944 1.00 97.44 324 GLU A N 1
ATOM 2571 C CA . GLU A 1 324 ? -0.333 -5.212 -1.086 1.00 97.44 324 GLU A CA 1
ATOM 2572 C C . GLU A 1 324 ? -0.719 -5.041 -2.557 1.00 97.44 324 GLU A C 1
ATOM 2574 O O . GLU A 1 324 ? -1.863 -5.296 -2.917 1.00 97.44 324 GLU A O 1
ATOM 2579 N N . SER A 1 325 ? 0.220 -4.626 -3.411 1.00 97.56 325 SER A N 1
ATOM 2580 C CA . SER A 1 325 ? 0.007 -4.586 -4.858 1.00 97.56 325 SER A CA 1
ATOM 2581 C C . SER A 1 325 ? 1.309 -4.636 -5.655 1.00 97.56 32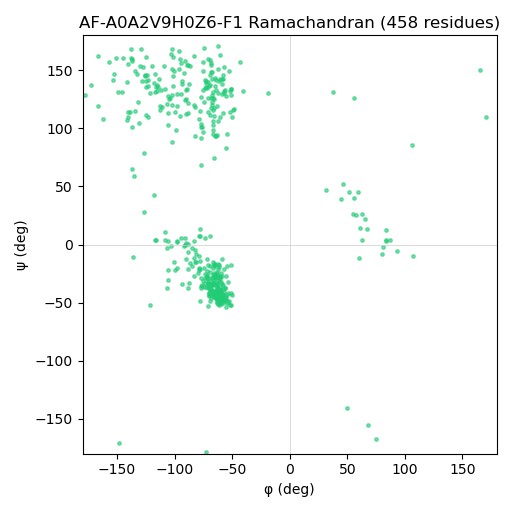5 SER A C 1
ATOM 2583 O O . SER A 1 325 ? 2.385 -4.288 -5.158 1.00 97.56 325 SER A O 1
ATOM 2585 N N . VAL A 1 326 ? 1.196 -5.082 -6.905 1.00 97.75 326 VAL A N 1
ATOM 2586 C CA . VAL A 1 326 ? 2.245 -5.063 -7.926 1.00 97.75 326 VAL A CA 1
ATOM 2587 C C . VAL A 1 326 ? 1.620 -4.543 -9.213 1.00 97.75 326 VAL A C 1
ATOM 2589 O O . VAL A 1 326 ? 0.750 -5.194 -9.781 1.00 97.75 326 VAL A O 1
ATOM 2592 N N . GLN A 1 327 ? 2.065 -3.378 -9.671 1.00 94.62 327 GLN A N 1
ATOM 2593 C CA . GLN A 1 327 ? 1.689 -2.819 -10.968 1.00 94.62 327 GLN A CA 1
ATOM 2594 C C . GLN A 1 327 ? 2.857 -2.986 -11.926 1.00 94.62 327 GLN A C 1
ATOM 2596 O O .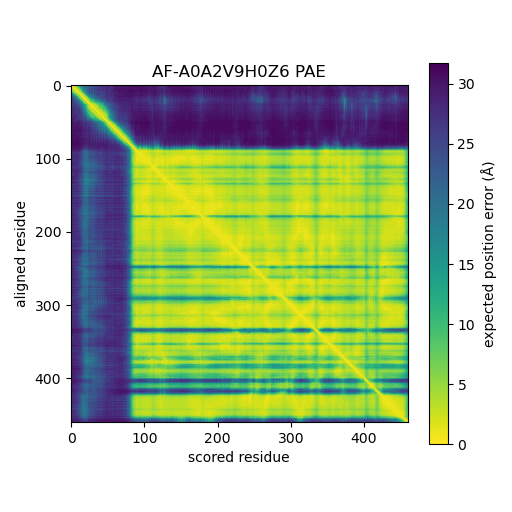 GLN A 1 327 ? 3.952 -2.520 -11.610 1.00 94.62 327 GLN A O 1
ATOM 2601 N N . ILE A 1 328 ? 2.645 -3.605 -13.086 1.00 93.75 328 ILE A N 1
ATOM 2602 C CA . ILE A 1 328 ? 3.677 -3.756 -14.115 1.00 93.75 328 ILE A CA 1
ATOM 2603 C C . ILE A 1 328 ? 3.200 -3.111 -15.407 1.00 93.75 328 ILE A C 1
ATOM 2605 O O . ILE A 1 328 ? 2.095 -3.373 -15.876 1.00 93.75 328 ILE A O 1
ATOM 2609 N N . ARG A 1 329 ? 4.065 -2.273 -15.975 1.00 90.81 329 ARG A N 1
ATOM 2610 C CA . ARG A 1 329 ? 3.848 -1.574 -17.241 1.00 90.81 329 ARG A CA 1
ATOM 2611 C C . ARG A 1 329 ? 4.815 -2.112 -18.272 1.00 90.81 329 ARG A C 1
ATOM 2613 O O . ARG A 1 329 ? 6.026 -1.981 -18.076 1.00 90.81 329 ARG A O 1
ATOM 2620 N N . HIS A 1 330 ? 4.289 -2.674 -19.352 1.00 91.25 330 HIS A N 1
ATOM 2621 C CA . HIS A 1 330 ? 5.079 -3.149 -20.480 1.00 91.25 330 HIS A CA 1
ATOM 2622 C C . HIS A 1 330 ? 4.972 -2.167 -21.654 1.00 91.25 330 HIS A C 1
ATOM 2624 O O . HIS A 1 330 ? 3.879 -1.826 -22.096 1.00 91.25 330 HIS A O 1
ATOM 2630 N N . TYR A 1 331 ? 6.108 -1.700 -22.176 1.00 88.44 331 TYR A N 1
ATOM 2631 C CA . TYR A 1 331 ? 6.143 -0.750 -23.292 1.00 88.44 331 TYR A CA 1
ATOM 2632 C C . TYR A 1 331 ? 6.490 -1.471 -24.592 1.00 88.44 331 TYR A C 1
ATOM 2634 O O . TYR A 1 331 ? 7.656 -1.514 -24.991 1.00 88.44 331 TYR A O 1
ATOM 2642 N N . SER A 1 332 ? 5.471 -1.986 -25.281 1.00 81.56 332 SER A N 1
ATOM 2643 C CA . SER A 1 332 ? 5.601 -2.646 -26.591 1.00 81.56 332 SER A CA 1
ATOM 2644 C C . SER A 1 332 ? 6.053 -1.693 -27.709 1.00 81.56 332 SER A C 1
ATOM 2646 O O . SER A 1 332 ? 6.568 -2.129 -28.735 1.00 81.56 332 SER A O 1
ATOM 2648 N N . GLY A 1 333 ? 5.923 -0.378 -27.497 1.00 73.56 333 GLY A N 1
ATOM 2649 C CA . GLY A 1 333 ? 6.405 0.656 -28.404 1.00 73.56 333 GLY A CA 1
ATOM 2650 C C . GLY A 1 333 ? 6.731 1.964 -27.686 1.00 73.56 333 GLY A C 1
ATOM 2651 O O . GLY A 1 333 ? 6.074 2.377 -26.735 1.00 73.56 333 GLY A O 1
ATOM 2652 N N . VAL A 1 334 ? 7.736 2.671 -28.192 1.00 60.66 334 VAL A N 1
ATOM 2653 C CA . VAL A 1 334 ? 8.320 3.883 -27.587 1.00 60.66 334 VAL A CA 1
ATOM 2654 C C . VAL A 1 334 ? 7.337 5.070 -27.471 1.00 60.66 334 VAL A C 1
ATOM 2656 O O . VAL A 1 334 ? 7.510 5.975 -26.646 1.00 60.66 334 VAL A O 1
ATOM 2659 N N . ARG A 1 335 ? 6.302 5.080 -28.321 1.00 56.22 335 ARG A N 1
ATOM 2660 C CA . ARG A 1 335 ? 5.266 6.126 -28.423 1.00 56.22 335 ARG A CA 1
ATOM 2661 C C . ARG A 1 335 ? 3.855 5.630 -28.089 1.00 56.22 335 ARG A C 1
ATOM 2663 O O . ARG A 1 335 ? 2.905 6.385 -28.276 1.00 56.22 335 ARG A O 1
ATOM 2670 N N . LEU A 1 336 ? 3.718 4.372 -27.676 1.00 57.78 336 LEU A N 1
ATOM 2671 C CA . LEU A 1 336 ? 2.427 3.774 -27.349 1.00 57.78 336 LEU A CA 1
ATOM 2672 C C . LEU A 1 336 ? 2.160 3.893 -25.848 1.00 57.78 336 LEU A C 1
ATOM 2674 O O . LEU A 1 336 ? 3.091 4.043 -25.054 1.00 57.78 336 LEU A O 1
ATOM 2678 N N . ALA A 1 337 ? 0.878 3.850 -25.482 1.00 65.38 337 ALA A N 1
ATOM 2679 C CA . ALA A 1 337 ? 0.493 3.611 -24.098 1.00 65.38 337 ALA A CA 1
ATOM 2680 C C . ALA A 1 337 ? 1.084 2.267 -23.649 1.00 65.38 337 ALA A C 1
ATOM 2682 O O . ALA A 1 337 ? 1.235 1.358 -24.468 1.00 65.38 337 ALA A O 1
ATOM 2683 N N . ALA A 1 338 ? 1.459 2.173 -22.377 1.00 71.44 338 ALA A N 1
ATOM 2684 C CA . ALA A 1 338 ? 1.897 0.905 -21.828 1.00 71.44 338 ALA A CA 1
ATOM 2685 C C . ALA A 1 338 ? 0.725 -0.075 -21.779 1.00 71.44 338 ALA A C 1
ATOM 2687 O O . ALA A 1 338 ? -0.421 0.322 -21.560 1.00 71.44 338 ALA A O 1
ATOM 2688 N N . ASP A 1 339 ? 1.046 -1.351 -21.931 1.00 84.88 339 ASP A N 1
ATOM 2689 C CA . ASP A 1 339 ? 0.157 -2.414 -21.504 1.00 84.88 339 ASP A CA 1
ATOM 2690 C C . ASP A 1 339 ? 0.294 -2.514 -19.981 1.00 84.88 339 ASP A C 1
ATOM 2692 O O . ASP A 1 339 ? 1.325 -2.943 -19.445 1.00 84.88 339 ASP A O 1
ATOM 2696 N N . ASP A 1 340 ? -0.713 -1.979 -19.294 1.00 86.69 340 ASP A N 1
ATOM 2697 C CA . ASP A 1 340 ? -0.760 -1.889 -17.842 1.00 86.69 340 ASP A CA 1
ATOM 2698 C C . ASP A 1 340 ? -1.404 -3.148 -17.262 1.00 86.69 340 ASP A C 1
ATOM 2700 O O . ASP A 1 340 ? -2.475 -3.585 -17.684 1.00 86.69 340 ASP A O 1
ATOM 2704 N N . SER A 1 341 ? -0.774 -3.691 -16.228 1.00 92.06 341 SER A N 1
ATOM 2705 C CA . SER A 1 341 ? -1.335 -4.774 -15.434 1.00 92.06 341 SER A CA 1
ATOM 2706 C C . SER A 1 341 ? -1.154 -4.504 -13.948 1.00 92.06 341 SER A C 1
ATOM 2708 O O . SER A 1 341 ? -0.183 -3.867 -13.527 1.00 92.06 341 SER A O 1
ATOM 2710 N N . GLU A 1 342 ? -2.089 -4.994 -13.140 1.00 94.62 342 GLU A N 1
ATOM 2711 C CA . GLU A 1 342 ? -2.018 -4.870 -11.691 1.00 94.62 342 GLU A CA 1
ATOM 2712 C C . GLU A 1 342 ? -2.508 -6.137 -10.997 1.00 94.62 342 GLU A C 1
ATOM 2714 O O . GLU A 1 342 ? -3.496 -6.764 -11.381 1.00 94.62 342 GLU A O 1
ATOM 2719 N N . ILE A 1 343 ? -1.796 -6.489 -9.934 1.00 97.00 343 ILE A N 1
ATOM 2720 C CA . ILE A 1 343 ? -2.166 -7.509 -8.966 1.00 97.00 343 ILE A CA 1
ATOM 2721 C C . ILE A 1 343 ? -2.328 -6.799 -7.629 1.00 97.00 343 ILE A C 1
ATOM 2723 O O . ILE A 1 343 ? -1.444 -6.043 -7.226 1.00 97.00 343 ILE A O 1
ATOM 2727 N N . LYS A 1 344 ? -3.428 -7.048 -6.919 1.00 96.56 344 LYS A N 1
ATOM 2728 C CA . LYS A 1 344 ? -3.702 -6.451 -5.606 1.00 96.56 344 LYS A CA 1
ATOM 2729 C C . LYS A 1 344 ? -4.092 -7.498 -4.575 1.00 96.56 344 LYS A C 1
ATOM 2731 O O . LYS A 1 344 ? -4.623 -8.554 -4.908 1.00 96.56 344 LYS A O 1
ATOM 2736 N N . LEU A 1 345 ? -3.830 -7.192 -3.314 1.00 97.12 345 LEU A N 1
ATOM 2737 C CA . LEU A 1 345 ? -4.215 -8.015 -2.183 1.00 97.12 345 LEU A CA 1
ATOM 2738 C C . LEU A 1 345 ? -5.742 -7.997 -2.021 1.00 97.12 345 LEU A C 1
ATOM 2740 O O . LEU A 1 345 ? -6.368 -6.946 -1.892 1.00 97.12 345 LEU A O 1
ATOM 2744 N N . ASP A 1 346 ? -6.324 -9.187 -1.993 1.00 95.44 346 ASP A N 1
ATOM 2745 C CA . ASP A 1 346 ? -7.693 -9.470 -1.605 1.00 95.44 346 ASP A CA 1
ATOM 2746 C C . ASP A 1 346 ? -7.705 -9.969 -0.154 1.00 95.44 346 ASP A C 1
ATOM 2748 O O . ASP A 1 346 ? -7.167 -11.030 0.188 1.00 95.44 346 ASP A O 1
ATOM 2752 N N . ARG A 1 347 ? -8.316 -9.174 0.731 1.00 93.25 347 ARG A N 1
ATOM 2753 C CA . ARG A 1 347 ? -8.329 -9.464 2.170 1.00 93.25 347 ARG A CA 1
ATOM 2754 C C . ARG A 1 347 ? -9.079 -10.753 2.508 1.00 93.25 347 ARG A C 1
ATOM 2756 O O . ARG A 1 347 ? -8.712 -11.421 3.468 1.00 93.25 347 ARG A O 1
ATOM 2763 N N . ALA A 1 348 ? -10.124 -11.106 1.761 1.00 92.38 348 ALA A N 1
ATOM 2764 C CA . ALA A 1 348 ? -10.837 -12.350 2.023 1.00 92.38 348 ALA A CA 1
ATOM 2765 C C . ALA A 1 348 ? -9.936 -13.542 1.672 1.00 92.38 348 ALA A C 1
ATOM 2767 O O . ALA A 1 348 ? -9.747 -14.431 2.502 1.00 92.38 348 ALA A O 1
ATOM 2768 N N . MET A 1 349 ? -9.280 -13.493 0.509 1.00 93.56 349 MET A N 1
ATOM 2769 C CA . MET A 1 349 ? -8.375 -14.557 0.066 1.00 93.56 349 MET A CA 1
ATOM 2770 C C . MET A 1 349 ? -7.168 -14.745 0.996 1.00 93.56 349 MET A C 1
ATOM 2772 O O . MET A 1 349 ? -6.780 -15.883 1.266 1.00 93.56 349 MET A O 1
ATOM 2776 N N . VAL A 1 350 ? -6.575 -13.661 1.519 1.00 93.50 350 VAL A N 1
ATOM 2777 C CA . VAL A 1 350 ? -5.422 -13.786 2.435 1.00 93.50 350 VAL A CA 1
ATOM 2778 C C . VAL A 1 350 ? -5.815 -14.401 3.784 1.00 93.50 350 VAL A C 1
ATOM 2780 O O . VAL A 1 350 ? -5.000 -15.077 4.407 1.00 93.50 350 VAL A O 1
ATOM 2783 N N . PHE A 1 351 ? -7.063 -14.220 4.232 1.00 93.62 351 PHE A N 1
ATOM 2784 C CA . PHE A 1 351 ? -7.564 -14.810 5.479 1.00 93.62 351 PHE A CA 1
ATOM 2785 C C . PHE A 1 351 ? -7.937 -16.287 5.358 1.00 93.62 351 PHE A C 1
ATOM 2787 O O . PHE A 1 351 ? -7.991 -16.977 6.375 1.00 93.62 351 PHE A O 1
ATOM 2794 N N . GLU A 1 352 ? -8.211 -16.773 4.150 1.00 89.00 352 GLU A N 1
ATOM 2795 C CA . GLU A 1 352 ? -8.488 -18.191 3.914 1.00 89.00 352 GLU A CA 1
ATOM 2796 C C . GLU A 1 352 ? -7.204 -19.038 4.016 1.00 89.00 352 GLU A C 1
ATOM 2798 O O . GLU A 1 352 ? -7.226 -20.140 4.558 1.00 89.00 352 GLU A O 1
ATOM 2803 N N . GLY A 1 353 ? -6.057 -18.512 3.564 1.00 81.56 353 GLY A N 1
ATOM 2804 C CA . GLY A 1 353 ? -4.744 -19.178 3.652 1.00 81.56 353 GLY A CA 1
ATOM 2805 C C . GLY A 1 353 ? -4.482 -20.246 2.573 1.00 81.56 353 GLY A C 1
ATOM 2806 O O . GLY A 1 353 ? -3.357 -20.724 2.399 1.00 81.56 353 GLY A O 1
ATOM 2807 N N . ASN A 1 354 ? -5.498 -20.594 1.785 1.00 85.44 354 ASN A N 1
ATOM 2808 C CA . ASN A 1 354 ? -5.417 -21.498 0.630 1.00 85.44 354 ASN A CA 1
ATOM 2809 C C . ASN A 1 354 ? -5.064 -20.787 -0.691 1.00 85.44 354 ASN A C 1
ATOM 2811 O O . ASN A 1 354 ? -4.859 -21.461 -1.695 1.00 85.44 354 ASN A O 1
ATOM 2815 N N . HIS A 1 355 ? -4.864 -19.467 -0.676 1.00 91.19 355 HIS A N 1
ATOM 2816 C CA . HIS A 1 355 ? -4.325 -18.654 -1.779 1.00 91.19 355 HIS A CA 1
ATOM 2817 C C . HIS A 1 355 ? -3.171 -17.774 -1.267 1.00 91.19 355 HIS A C 1
ATOM 2819 O O . HIS A 1 355 ? -3.002 -17.644 -0.054 1.00 91.19 355 HIS A O 1
ATOM 2825 N N . SER A 1 356 ? -2.391 -17.144 -2.150 1.00 95.38 356 SER A N 1
ATOM 2826 C CA . SER A 1 356 ? -1.455 -16.080 -1.740 1.00 95.38 356 SER A CA 1
ATOM 2827 C C . SER A 1 356 ? -2.131 -14.850 -1.127 1.00 95.38 356 SER A C 1
ATOM 2829 O O . SER A 1 356 ? -1.465 -14.018 -0.517 1.00 95.38 356 SER A O 1
ATOM 2831 N N . GLY A 1 357 ? -3.442 -14.706 -1.326 1.00 95.62 357 GLY A N 1
ATOM 2832 C CA . GLY A 1 357 ? -4.173 -13.476 -1.048 1.00 95.62 357 GLY A CA 1
ATOM 2833 C C . GLY A 1 357 ? -4.064 -12.414 -2.141 1.00 95.62 357 GLY A C 1
ATOM 2834 O O . GLY A 1 357 ? -4.691 -11.377 -2.003 1.00 95.62 357 GLY A O 1
ATOM 2835 N N . LEU A 1 358 ? -3.304 -12.628 -3.217 1.00 97.25 358 LEU A N 1
ATOM 2836 C CA . LEU A 1 358 ? -3.230 -11.705 -4.351 1.00 97.25 358 LEU A CA 1
ATOM 2837 C C . LEU A 1 358 ? -4.261 -12.062 -5.427 1.00 97.25 358 LEU A C 1
ATOM 2839 O O . LEU A 1 358 ? -4.542 -13.234 -5.645 1.00 97.25 358 LEU A O 1
ATOM 2843 N N . ARG A 1 359 ? -4.789 -11.073 -6.146 1.00 96.06 359 ARG A N 1
ATOM 2844 C CA . ARG A 1 359 ? -5.649 -11.279 -7.318 1.00 96.06 359 ARG A CA 1
ATOM 2845 C C . ARG A 1 359 ? -5.345 -10.278 -8.420 1.00 96.06 359 ARG A C 1
ATOM 2847 O O . ARG A 1 359 ? -4.891 -9.169 -8.149 1.00 96.06 359 ARG A O 1
ATOM 2854 N N . GLU A 1 360 ? -5.657 -10.657 -9.649 1.00 96.06 360 GLU A N 1
ATOM 2855 C CA . GLU A 1 360 ? -5.617 -9.759 -10.801 1.00 96.06 360 GLU A CA 1
ATOM 2856 C C . GLU A 1 360 ? -6.653 -8.628 -10.666 1.00 96.06 360 GLU A C 1
ATOM 2858 O O . GLU A 1 360 ? -7.756 -8.823 -10.133 1.00 96.06 360 GLU A O 1
ATOM 2863 N N . VAL A 1 361 ? -6.275 -7.439 -11.137 1.00 93.81 361 VAL A N 1
ATOM 2864 C CA . VAL A 1 361 ? -7.181 -6.323 -11.414 1.00 93.81 361 VAL A CA 1
ATOM 2865 C C . VAL A 1 361 ? -7.680 -6.458 -12.846 1.00 93.81 361 VAL A C 1
ATOM 2867 O O . VAL A 1 361 ? -6.903 -6.478 -13.794 1.00 93.81 361 VAL A O 1
ATOM 2870 N N . THR A 1 362 ? -8.994 -6.539 -12.989 1.00 91.12 362 THR A N 1
ATOM 2871 C CA . THR A 1 362 ? -9.692 -6.754 -14.259 1.00 91.12 362 THR A CA 1
ATOM 2872 C C . THR A 1 362 ? -10.310 -5.450 -14.778 1.00 91.12 362 THR A C 1
ATOM 2874 O O . THR A 1 362 ? -10.468 -4.501 -14.008 1.00 91.12 362 THR A O 1
ATOM 2877 N N . PRO A 1 363 ? -10.709 -5.356 -16.059 1.00 86.62 363 PRO A N 1
ATOM 2878 C CA . PRO A 1 363 ? -11.430 -4.188 -16.580 1.00 86.62 363 PRO A CA 1
ATOM 2879 C C . PRO A 1 363 ? -12.739 -3.861 -15.837 1.00 86.62 363 PRO A C 1
ATOM 2881 O O . PRO A 1 363 ? -13.231 -2.732 -15.903 1.00 86.62 363 PRO A O 1
ATOM 2884 N N . GLU A 1 364 ? -13.313 -4.839 -15.137 1.00 89.38 364 GLU A N 1
ATOM 2885 C CA . GLU A 1 364 ? -14.507 -4.688 -14.308 1.00 89.38 364 GLU A CA 1
ATOM 2886 C C . GLU A 1 364 ? -14.211 -4.056 -12.941 1.00 89.38 364 GLU A C 1
ATOM 2888 O O . GLU A 1 364 ? -15.129 -3.513 -12.315 1.00 89.38 364 GLU A O 1
ATOM 2893 N N . ASP A 1 365 ? -12.956 -4.101 -12.478 1.00 91.25 365 ASP A N 1
ATOM 2894 C CA . ASP A 1 365 ? -12.535 -3.448 -11.244 1.00 91.25 365 ASP A CA 1
ATOM 2895 C C . ASP A 1 365 ? -12.614 -1.926 -11.394 1.00 91.25 365 ASP A C 1
ATOM 2897 O O . ASP A 1 365 ? -12.038 -1.312 -12.301 1.00 91.25 365 ASP A O 1
ATOM 2901 N N . LYS A 1 366 ? -13.329 -1.306 -10.455 1.00 91.62 366 LYS A N 1
ATOM 2902 C CA . LYS A 1 366 ? -13.470 0.142 -10.375 1.00 91.62 366 LYS A CA 1
ATOM 2903 C C . LYS A 1 366 ? -13.069 0.631 -9.002 1.00 91.62 366 LYS A C 1
ATOM 2905 O O . LYS A 1 366 ? -13.384 -0.008 -8.002 1.00 91.62 366 LYS A O 1
ATOM 2910 N N . GLU A 1 367 ? -12.465 1.806 -8.962 1.00 90.38 367 GLU A N 1
ATOM 2911 C CA . GLU A 1 367 ? -12.032 2.440 -7.728 1.00 90.38 367 GLU A CA 1
ATOM 2912 C C . GLU A 1 367 ? -12.358 3.928 -7.704 1.00 90.38 367 GLU A C 1
ATOM 2914 O O . GLU A 1 367 ? -12.585 4.590 -8.726 1.00 90.38 367 GLU A O 1
ATOM 2919 N N . PHE A 1 368 ? -12.383 4.455 -6.488 1.00 91.25 368 PHE A N 1
ATOM 2920 C CA . PHE A 1 368 ? -12.401 5.883 -6.263 1.00 91.25 368 PHE A CA 1
ATOM 2921 C C . PHE A 1 368 ? -10.961 6.376 -6.137 1.00 91.25 368 PHE A C 1
ATOM 2923 O O . PHE A 1 368 ? -10.237 5.900 -5.260 1.00 91.25 368 PHE A O 1
ATOM 2930 N N . PRO A 1 369 ? -10.534 7.354 -6.950 1.00 86.81 369 PRO A N 1
ATOM 2931 C CA . PRO A 1 369 ? -9.245 7.976 -6.740 1.00 86.81 369 PRO A CA 1
ATOM 2932 C C . PRO A 1 369 ? -9.295 8.736 -5.410 1.00 86.81 369 PRO A C 1
ATOM 2934 O O . PRO A 1 369 ? -10.085 9.663 -5.226 1.00 86.81 369 PRO A O 1
ATOM 2937 N N . VAL A 1 370 ? -8.460 8.325 -4.462 1.00 84.00 370 VAL A N 1
ATOM 2938 C CA . VAL A 1 370 ? -8.226 9.051 -3.199 1.00 84.00 370 VAL A CA 1
ATOM 2939 C C . VAL A 1 370 ? -6.939 9.875 -3.264 1.00 84.00 370 VAL A C 1
ATOM 2941 O O . VAL A 1 370 ? -6.798 10.885 -2.583 1.00 84.00 370 VAL A O 1
ATOM 2944 N N . PHE A 1 371 ? -6.034 9.497 -4.166 1.00 77.88 371 PHE A N 1
ATOM 2945 C CA . PHE A 1 371 ? -4.765 10.160 -4.427 1.00 77.88 371 PHE A CA 1
ATOM 2946 C C . PHE A 1 371 ? -4.911 11.279 -5.473 1.00 77.88 371 PHE A C 1
ATOM 2948 O O . PHE A 1 371 ? -5.581 11.104 -6.487 1.00 77.88 371 PHE A O 1
ATOM 2955 N N . MET A 1 372 ? -4.252 12.425 -5.245 1.00 74.00 372 MET A N 1
ATOM 2956 C CA . MET A 1 372 ? -4.167 13.560 -6.191 1.00 74.00 372 MET A CA 1
ATOM 2957 C C . MET A 1 372 ? -5.511 14.157 -6.640 1.00 74.00 372 MET A C 1
ATOM 2959 O O . MET A 1 372 ? -5.610 14.805 -7.678 1.00 74.00 372 MET A O 1
ATOM 2963 N N . THR A 1 373 ? -6.547 14.011 -5.825 1.00 79.25 373 THR A N 1
ATOM 2964 C CA . THR A 1 373 ? -7.893 14.541 -6.087 1.00 79.25 373 THR A CA 1
ATOM 2965 C C . THR A 1 373 ? -8.123 15.936 -5.525 1.00 79.25 373 THR A C 1
ATOM 2967 O O . THR A 1 373 ? -9.242 16.431 -5.567 1.00 79.25 373 THR A O 1
ATOM 2970 N N . HIS A 1 374 ? -7.092 16.578 -4.965 1.00 79.88 374 HIS A N 1
ATOM 2971 C CA . HIS A 1 374 ? -7.199 17.880 -4.295 1.00 79.88 374 HIS A CA 1
ATOM 2972 C C . HIS A 1 374 ? -8.243 17.917 -3.162 1.00 79.88 374 HIS A C 1
ATOM 2974 O O . HIS A 1 374 ? -8.769 18.978 -2.843 1.00 79.88 374 HIS A O 1
ATOM 2980 N N . GLY A 1 375 ? -8.531 16.763 -2.552 1.00 81.44 375 GLY A N 1
ATOM 2981 C CA . GLY A 1 375 ? -9.447 16.649 -1.421 1.00 81.44 375 GLY A CA 1
ATOM 2982 C C . GLY A 1 375 ? -10.929 16.547 -1.786 1.00 81.44 375 GLY A C 1
ATOM 2983 O O . GLY A 1 375 ? -11.748 16.473 -0.872 1.00 81.44 375 GLY A O 1
ATOM 2984 N N . PHE A 1 376 ? -11.288 16.505 -3.074 1.00 85.62 376 PHE A N 1
ATOM 2985 C CA . PHE A 1 376 ? -12.687 16.413 -3.497 1.00 85.62 376 PHE A CA 1
ATOM 2986 C C . PHE A 1 376 ? -13.319 15.071 -3.114 1.00 85.62 376 PHE A C 1
ATOM 2988 O O . PHE A 1 376 ? -12.938 14.030 -3.642 1.00 85.62 376 PHE A O 1
ATOM 2995 N N . ASP A 1 377 ? -14.328 15.117 -2.240 1.00 91.12 377 ASP A N 1
ATOM 2996 C CA . ASP A 1 377 ? -15.093 13.945 -1.816 1.00 91.12 377 ASP A CA 1
ATOM 2997 C C . ASP A 1 377 ? -16.384 13.785 -2.655 1.00 91.12 377 ASP A C 1
ATOM 2999 O O . ASP A 1 377 ? -17.328 14.570 -2.491 1.00 91.12 377 ASP A O 1
ATOM 3003 N N . PRO A 1 378 ? -16.483 12.756 -3.519 1.00 90.62 378 PRO A N 1
ATOM 3004 C CA . PRO A 1 378 ? -17.647 12.536 -4.379 1.00 90.62 378 PRO A CA 1
ATOM 3005 C C . PRO A 1 378 ? -18.900 12.061 -3.625 1.00 90.62 378 PRO A C 1
ATOM 3007 O O . PRO A 1 378 ? -19.994 12.070 -4.189 1.00 90.62 378 PRO A O 1
ATOM 3010 N N . PHE A 1 379 ? -18.767 11.655 -2.360 1.00 91.81 379 PHE A N 1
ATOM 3011 C CA . PHE A 1 379 ? -19.891 11.289 -1.496 1.00 91.81 379 PHE A CA 1
ATOM 3012 C C . PHE A 1 379 ? -20.512 12.506 -0.799 1.00 91.81 379 PHE A C 1
ATOM 3014 O O . PHE A 1 379 ? -21.643 12.422 -0.325 1.00 91.81 379 PHE A O 1
ATOM 3021 N N . GLU A 1 380 ? -19.791 13.629 -0.724 1.00 89.88 380 GLU A N 1
ATOM 3022 C CA . GLU A 1 380 ? -20.285 14.883 -0.139 1.00 89.88 380 GLU A CA 1
ATOM 3023 C C . GLU A 1 380 ? -20.625 15.945 -1.197 1.00 89.88 380 GLU A C 1
ATOM 3025 O O . GLU A 1 380 ? -21.417 16.848 -0.919 1.00 89.88 380 GLU A O 1
ATOM 3030 N N . ASP A 1 381 ? -20.057 15.841 -2.404 1.00 85.38 381 ASP A N 1
ATOM 3031 C CA . ASP A 1 381 ? -20.303 16.758 -3.518 1.00 85.38 381 ASP A CA 1
ATOM 3032 C C . ASP A 1 381 ? -20.617 16.004 -4.820 1.00 85.38 381 ASP A C 1
ATOM 3034 O O . ASP A 1 381 ? -19.740 15.485 -5.517 1.00 85.38 381 ASP A O 1
ATOM 3038 N N . ASN A 1 382 ? -21.898 15.998 -5.194 1.00 79.06 382 ASN A N 1
ATOM 3039 C CA . ASN A 1 382 ? -22.388 15.290 -6.376 1.00 79.06 382 ASN A CA 1
ATOM 3040 C C . ASN A 1 382 ? -21.875 15.862 -7.709 1.00 79.06 382 ASN A C 1
ATOM 3042 O O . ASN A 1 382 ? -21.962 15.174 -8.728 1.00 79.06 382 ASN A O 1
ATOM 3046 N N . ARG A 1 383 ? -21.311 17.080 -7.725 1.00 79.06 383 ARG A N 1
ATOM 3047 C CA . ARG A 1 383 ? -20.736 17.688 -8.939 1.00 79.06 383 ARG A CA 1
ATOM 3048 C C . ARG A 1 383 ? -19.553 16.888 -9.476 1.00 79.06 383 ARG A C 1
ATOM 3050 O O . ARG A 1 383 ? -19.282 16.942 -10.671 1.00 79.06 383 ARG A O 1
ATOM 3057 N N . TRP A 1 384 ? -18.889 16.135 -8.602 1.00 73.25 384 TRP A N 1
ATOM 3058 C CA . TRP A 1 384 ? -17.714 15.324 -8.915 1.00 73.25 384 TRP A CA 1
ATOM 3059 C C . TRP A 1 384 ? -18.013 13.825 -8.962 1.00 73.25 384 TRP A C 1
ATOM 3061 O O . TRP A 1 384 ? -17.136 13.041 -9.301 1.00 73.25 384 TRP A O 1
ATOM 3071 N N . ALA A 1 385 ? -19.249 13.417 -8.664 1.00 77.06 385 ALA A N 1
ATOM 3072 C CA . ALA A 1 385 ? -19.656 12.014 -8.695 1.00 77.06 385 ALA A CA 1
ATOM 3073 C C . ALA A 1 385 ? -19.837 11.472 -10.126 1.00 77.06 385 ALA A C 1
ATOM 3075 O O . ALA A 1 385 ? -19.826 10.260 -10.341 1.00 77.06 385 ALA A O 1
ATOM 3076 N N . ALA A 1 386 ? -20.015 12.353 -11.117 1.00 78.12 386 ALA A N 1
ATOM 3077 C CA . ALA A 1 386 ? -20.210 11.951 -12.504 1.00 78.12 386 ALA A CA 1
ATOM 3078 C C . ALA A 1 386 ? -18.968 11.220 -13.045 1.00 78.12 386 ALA A C 1
ATOM 3080 O O . ALA A 1 386 ? -17.883 11.789 -13.117 1.00 78.12 386 ALA A O 1
ATOM 3081 N N . GLY A 1 387 ? -19.146 9.960 -13.452 1.00 77.88 387 GLY A N 1
ATOM 3082 C CA . GLY A 1 387 ? -18.064 9.125 -13.984 1.00 77.88 387 GLY A CA 1
ATOM 3083 C C . GLY A 1 387 ? -17.254 8.361 -12.931 1.00 77.88 387 GLY A C 1
ATOM 3084 O O . GLY A 1 387 ? -16.313 7.671 -13.308 1.00 77.88 387 GLY A O 1
ATOM 3085 N N . LEU A 1 388 ? -17.626 8.439 -11.646 1.00 85.00 388 LEU A N 1
ATOM 3086 C CA . LEU A 1 388 ? -17.027 7.648 -10.568 1.00 85.00 388 LEU A CA 1
ATOM 3087 C C . LEU A 1 388 ? -17.919 6.456 -10.160 1.00 85.00 388 LEU A C 1
ATOM 3089 O O . LEU A 1 388 ? -19.147 6.548 -10.248 1.00 85.00 388 LEU A O 1
ATOM 3093 N N . PRO A 1 389 ? -17.331 5.347 -9.669 1.00 90.19 389 PRO A N 1
ATOM 3094 C CA . PRO A 1 389 ? -15.895 5.040 -9.673 1.00 90.19 389 PRO A CA 1
ATOM 3095 C C . PRO A 1 389 ? -15.360 4.793 -11.099 1.00 90.19 389 PRO A C 1
ATOM 3097 O O . PRO A 1 389 ? -16.116 4.405 -11.995 1.00 90.19 389 PRO A O 1
ATOM 3100 N N . VAL A 1 390 ? -14.060 5.018 -11.305 1.00 89.19 390 VAL A N 1
ATOM 3101 C CA . VAL A 1 390 ? -13.364 4.824 -12.597 1.00 89.19 390 VAL A CA 1
ATOM 3102 C C . VAL A 1 390 ? -12.712 3.447 -12.662 1.00 89.19 390 VAL A C 1
ATOM 3104 O O . VAL A 1 390 ? -12.485 2.833 -11.627 1.00 89.19 390 VAL A O 1
ATOM 3107 N N . ALA A 1 391 ? -12.404 2.955 -13.865 1.00 89.50 391 ALA A N 1
ATOM 3108 C CA . ALA A 1 391 ? -11.641 1.716 -14.025 1.00 89.50 391 ALA A CA 1
ATOM 3109 C C . ALA A 1 391 ? -10.270 1.840 -13.339 1.00 89.50 391 ALA A C 1
ATOM 3111 O O . ALA A 1 391 ? -9.559 2.815 -13.598 1.00 89.50 391 ALA A O 1
ATOM 3112 N N . SER A 1 392 ? -9.897 0.866 -12.502 1.00 87.25 392 SER A N 1
ATOM 3113 C CA . SER A 1 392 ? -8.664 0.933 -11.696 1.00 87.25 392 SER A CA 1
ATOM 3114 C C . SER A 1 392 ? -7.417 1.168 -12.552 1.00 87.25 392 SER A C 1
ATOM 3116 O O . SER A 1 392 ? -6.678 2.116 -12.323 1.00 87.25 392 SER A O 1
ATOM 3118 N N . LEU A 1 393 ? -7.238 0.416 -13.642 1.00 83.69 393 LEU A N 1
ATOM 3119 C CA . LEU A 1 393 ? -6.067 0.580 -14.518 1.00 83.69 393 LEU A CA 1
ATOM 3120 C C . LEU A 1 393 ? -6.011 1.953 -15.224 1.00 83.69 393 LEU A C 1
ATOM 3122 O O . LEU A 1 393 ? -4.949 2.391 -15.660 1.00 83.69 393 LEU A O 1
ATOM 3126 N N . ALA A 1 394 ? -7.127 2.688 -15.303 1.00 80.56 394 ALA A N 1
ATOM 3127 C CA . ALA A 1 394 ? -7.145 4.019 -15.906 1.00 80.56 394 ALA A CA 1
ATOM 3128 C C . ALA A 1 394 ? -6.589 5.118 -14.980 1.00 80.56 394 ALA A C 1
ATOM 3130 O O . ALA A 1 394 ? -6.166 6.163 -15.481 1.00 80.56 394 ALA A O 1
ATOM 3131 N N . THR A 1 395 ? -6.554 4.912 -13.656 1.00 79.38 395 THR A N 1
ATOM 3132 C CA . THR A 1 395 ? -6.117 5.945 -12.692 1.00 79.38 395 THR A CA 1
ATOM 3133 C C . THR A 1 395 ? -4.627 6.262 -12.816 1.00 79.38 395 THR A C 1
ATOM 3135 O O . THR A 1 395 ? -4.206 7.407 -12.630 1.00 79.38 395 THR A O 1
ATOM 3138 N N . CYS A 1 396 ? -3.834 5.284 -13.252 1.00 77.62 396 CYS A N 1
ATOM 3139 C CA . CYS A 1 396 ? -2.399 5.420 -13.479 1.00 77.62 396 CYS A CA 1
ATOM 3140 C C . CYS A 1 396 ? -2.053 6.351 -14.652 1.00 77.62 396 CYS A C 1
ATOM 3142 O O . CYS A 1 396 ? -1.056 7.084 -14.609 1.00 77.62 396 CYS A O 1
ATOM 3144 N N . ASN A 1 397 ? -2.887 6.356 -15.696 1.00 74.62 397 ASN A N 1
ATOM 3145 C CA . ASN A 1 397 ? -2.621 7.079 -16.941 1.00 74.62 397 ASN A CA 1
ATOM 3146 C C . ASN A 1 397 ? -2.587 8.598 -16.758 1.00 74.62 397 ASN A C 1
ATOM 3148 O O . ASN A 1 397 ? -1.857 9.285 -17.474 1.00 74.62 397 ASN A O 1
ATOM 3152 N N . GLY A 1 398 ? -3.288 9.125 -15.750 1.00 72.25 398 GLY A N 1
ATOM 3153 C CA . GLY A 1 398 ? -3.249 10.549 -15.421 1.00 72.25 398 GLY A CA 1
ATOM 3154 C C . GLY A 1 398 ? -1.852 11.050 -15.037 1.00 72.25 398 GLY A C 1
ATOM 3155 O O . GLY A 1 398 ? -1.539 12.209 -15.281 1.00 72.25 398 GLY A O 1
ATOM 3156 N N . CYS A 1 399 ? -0.990 10.190 -14.483 1.00 75.31 399 CYS A N 1
ATOM 3157 C CA . CYS A 1 399 ? 0.374 10.553 -14.082 1.00 75.31 399 CYS A CA 1
ATOM 3158 C C . CYS A 1 399 ? 1.441 9.983 -15.022 1.00 75.31 399 CYS A C 1
ATOM 3160 O O . CYS A 1 399 ? 2.428 10.660 -15.312 1.00 75.31 399 CYS A O 1
ATOM 3162 N N . HIS A 1 400 ? 1.234 8.762 -15.518 1.00 77.00 400 HIS A N 1
ATOM 3163 C CA . HIS A 1 400 ? 2.235 8.021 -16.288 1.00 77.00 400 HIS A CA 1
ATOM 3164 C C . HIS A 1 400 ? 2.004 8.059 -17.812 1.00 77.00 400 HIS A C 1
ATOM 3166 O O . HIS A 1 400 ? 2.927 7.770 -18.562 1.00 77.00 400 HIS A O 1
ATOM 3172 N N . GLY A 1 401 ? 0.819 8.463 -18.290 1.00 64.69 401 GLY A N 1
ATOM 3173 C CA . GLY A 1 401 ? 0.393 8.275 -19.686 1.00 64.69 401 GLY A CA 1
ATOM 3174 C C . GLY A 1 401 ? -0.074 9.533 -20.425 1.00 64.69 401 GLY A C 1
ATOM 3175 O O . GLY A 1 401 ? -0.906 9.420 -21.320 1.00 64.69 401 GLY A O 1
ATOM 3176 N N . HIS A 1 402 ? 0.406 10.734 -20.069 1.00 57.47 402 HIS A N 1
ATOM 3177 C CA . HIS A 1 402 ? -0.045 11.991 -20.691 1.00 57.47 402 HIS A CA 1
ATOM 3178 C C . HIS A 1 402 ? -0.054 11.913 -22.232 1.00 57.47 402 HIS A C 1
ATOM 3180 O O . HIS A 1 402 ? 0.993 11.778 -22.869 1.00 57.47 402 HIS A O 1
ATOM 3186 N N . ALA A 1 403 ? -1.252 12.034 -22.818 1.00 43.00 403 ALA A N 1
ATOM 3187 C CA . ALA A 1 403 ? -1.499 11.912 -24.250 1.00 43.00 403 ALA A CA 1
ATOM 3188 C C . ALA A 1 403 ? -0.568 12.831 -25.063 1.00 43.00 403 ALA A C 1
ATOM 3190 O O . ALA A 1 403 ? -0.653 14.055 -24.982 1.00 43.00 403 ALA A O 1
ATOM 3191 N N . GLY A 1 404 ? 0.330 12.222 -25.844 1.00 48.75 404 GLY A N 1
ATOM 3192 C CA . GLY A 1 404 ? 1.279 12.914 -26.723 1.00 48.75 404 GLY A CA 1
ATOM 3193 C C . GLY A 1 404 ? 2.740 12.912 -26.259 1.00 48.75 404 GLY A C 1
ATOM 3194 O O . GLY A 1 404 ? 3.609 13.264 -27.057 1.00 48.75 404 GLY A O 1
ATOM 3195 N N . TYR A 1 405 ? 3.036 12.476 -25.030 1.00 51.19 405 TYR A N 1
ATOM 3196 C CA . TYR A 1 405 ? 4.409 12.312 -24.542 1.00 51.19 405 TYR A CA 1
ATOM 3197 C C . TYR A 1 405 ? 4.831 10.836 -24.582 1.00 51.19 405 TYR A C 1
ATOM 3199 O O . TYR A 1 405 ? 4.050 9.948 -24.260 1.00 51.19 405 TYR A O 1
ATOM 3207 N N . SER A 1 406 ? 6.060 10.577 -25.042 1.00 60.25 406 SER A N 1
ATOM 3208 C CA . SER A 1 406 ? 6.639 9.232 -25.171 1.00 60.25 406 SER A CA 1
ATOM 3209 C C . SER A 1 406 ? 6.771 8.533 -23.815 1.00 60.25 406 SER A C 1
ATOM 3211 O O . SER A 1 406 ? 6.647 9.177 -22.772 1.00 60.25 406 SER A O 1
ATOM 3213 N N . GLY A 1 407 ? 7.106 7.235 -23.808 1.00 65.12 407 GLY A N 1
ATOM 3214 C CA . GLY A 1 407 ? 7.298 6.459 -22.573 1.00 65.12 407 GLY A CA 1
ATOM 3215 C C . GLY A 1 407 ? 8.255 7.099 -21.547 1.00 65.12 407 GLY A C 1
ATOM 3216 O O . GLY A 1 407 ? 8.180 6.803 -20.358 1.00 65.12 407 GLY A O 1
ATOM 3217 N N . ILE A 1 408 ? 9.094 8.056 -21.963 1.00 72.81 408 ILE A N 1
ATOM 3218 C CA . ILE A 1 408 ? 9.902 8.887 -21.062 1.00 72.81 408 ILE A CA 1
ATOM 3219 C C . ILE A 1 408 ? 9.081 9.637 -20.000 1.00 72.81 408 ILE A C 1
ATOM 3221 O O . ILE A 1 408 ? 9.605 9.898 -18.920 1.00 72.81 408 ILE A O 1
ATOM 3225 N N . ALA A 1 409 ? 7.806 9.957 -20.254 1.00 72.31 409 ALA A N 1
ATOM 3226 C CA . ALA A 1 409 ? 6.923 10.585 -19.269 1.00 72.31 409 ALA A CA 1
ATOM 3227 C C . ALA A 1 409 ? 6.798 9.728 -17.998 1.00 72.31 409 ALA A C 1
ATOM 3229 O O . ALA A 1 409 ? 6.867 10.255 -16.885 1.00 72.31 409 ALA A O 1
ATOM 3230 N N . SER A 1 410 ? 6.741 8.405 -18.154 1.00 74.56 410 SER A N 1
ATOM 3231 C CA . SER A 1 410 ? 6.750 7.457 -17.042 1.00 74.56 410 SER A CA 1
ATOM 3232 C C . SER A 1 410 ? 8.046 7.530 -16.247 1.00 74.56 410 SER A C 1
ATOM 3234 O O . SER A 1 410 ? 8.002 7.594 -15.023 1.00 74.56 410 SER A O 1
ATOM 3236 N N . VAL A 1 411 ? 9.198 7.635 -16.910 1.00 77.31 411 VAL A N 1
ATOM 3237 C CA . VAL A 1 411 ? 10.491 7.808 -16.224 1.00 77.31 411 VAL A CA 1
ATOM 3238 C C . VAL A 1 411 ? 10.548 9.136 -15.466 1.00 77.31 411 VAL A C 1
ATOM 3240 O O . VAL A 1 411 ? 11.015 9.190 -14.329 1.00 77.31 411 VAL A O 1
ATOM 3243 N N . MET A 1 412 ? 10.031 10.212 -16.061 1.00 73.31 412 MET A N 1
ATOM 3244 C CA . MET A 1 412 ? 10.003 11.536 -15.431 1.00 73.31 412 MET A CA 1
ATOM 3245 C C . MET A 1 412 ? 9.075 11.584 -14.212 1.00 73.31 412 MET A C 1
ATOM 3247 O O . MET A 1 412 ? 9.379 12.274 -13.231 1.00 73.31 412 MET A O 1
ATOM 3251 N N . SER A 1 413 ? 7.985 10.812 -14.230 1.00 73.44 413 SER A N 1
ATOM 3252 C CA . SER A 1 413 ? 7.049 10.712 -13.106 1.00 73.44 413 SER A CA 1
ATOM 3253 C C . SER A 1 413 ? 7.701 10.157 -11.830 1.00 73.44 413 SER A C 1
ATOM 3255 O O . SER A 1 413 ? 7.322 10.566 -10.734 1.00 73.44 413 SER A O 1
ATOM 3257 N N . PHE A 1 414 ? 8.767 9.349 -11.942 1.00 72.12 414 PHE A N 1
ATOM 3258 C CA . PHE A 1 414 ? 9.507 8.781 -10.802 1.00 72.12 414 PHE A CA 1
ATOM 3259 C C . PHE A 1 414 ? 10.312 9.809 -9.986 1.00 72.12 414 PHE A C 1
ATOM 3261 O O . PHE A 1 414 ? 11.087 9.478 -9.091 1.00 72.12 414 PHE A O 1
ATOM 3268 N N . SER A 1 415 ? 10.148 11.098 -10.272 1.00 64.62 415 SER A N 1
ATOM 3269 C CA . SER A 1 415 ? 10.742 12.157 -9.461 1.00 64.62 415 SER A CA 1
ATOM 3270 C C . SER A 1 415 ? 9.812 13.325 -9.156 1.00 64.62 415 SER A C 1
ATOM 3272 O O . SER A 1 415 ? 10.200 14.137 -8.315 1.00 64.62 415 SER A O 1
ATOM 3274 N N . PHE A 1 416 ? 8.631 13.417 -9.803 1.00 55.47 416 PHE A N 1
ATOM 3275 C CA . PHE A 1 416 ? 7.674 14.543 -9.740 1.00 55.47 416 PHE A CA 1
ATOM 3276 C C . PHE A 1 416 ? 8.358 15.909 -9.522 1.00 55.47 416 PHE A C 1
ATOM 3278 O O . PHE A 1 416 ? 7.994 16.701 -8.654 1.00 55.47 416 PHE A O 1
ATOM 3285 N N . ARG A 1 417 ? 9.414 16.172 -10.300 1.00 51.34 417 ARG A N 1
ATOM 3286 C CA . ARG A 1 417 ? 10.363 17.270 -10.067 1.00 51.34 417 ARG A CA 1
ATOM 3287 C C . ARG A 1 417 ? 10.391 18.289 -11.202 1.00 51.34 417 ARG A C 1
ATOM 3289 O O . ARG A 1 417 ? 11.455 18.754 -11.598 1.00 51.34 417 ARG A O 1
ATOM 3296 N N . GLY A 1 418 ? 9.232 18.674 -11.732 1.00 49.59 418 GLY A N 1
ATOM 3297 C CA . GLY A 1 418 ? 9.187 19.623 -12.851 1.00 49.59 418 GLY A CA 1
ATOM 3298 C C . GLY A 1 418 ? 10.136 19.208 -13.989 1.00 49.59 418 GLY A C 1
ATOM 3299 O O . GLY A 1 418 ? 10.287 18.024 -14.267 1.00 49.59 418 GLY A O 1
ATOM 3300 N N . SER A 1 419 ? 10.815 20.168 -14.624 1.00 47.22 419 SER A N 1
ATOM 3301 C CA . SER A 1 419 ? 11.729 19.919 -15.753 1.00 47.22 419 SER A CA 1
ATOM 3302 C C . SER A 1 419 ? 13.113 19.365 -15.370 1.00 47.22 419 SER A C 1
ATOM 3304 O O . SER A 1 419 ? 14.030 19.441 -16.188 1.00 47.22 419 SER A O 1
ATOM 3306 N N . GLN A 1 420 ? 13.330 18.890 -14.137 1.00 57.91 420 GLN A N 1
ATOM 3307 C CA . GLN A 1 420 ? 14.637 18.369 -13.730 1.00 57.91 420 GLN A CA 1
ATOM 3308 C C . GLN A 1 420 ? 14.727 16.857 -13.917 1.00 57.91 420 GLN A C 1
ATOM 3310 O O . GLN A 1 420 ? 13.811 16.107 -13.596 1.00 57.91 420 GLN A O 1
ATOM 3315 N N . ASN A 1 421 ? 15.880 16.432 -14.423 1.00 66.50 421 ASN A N 1
ATOM 3316 C CA . ASN A 1 421 ? 16.274 15.043 -14.578 1.00 66.50 421 ASN A CA 1
ATOM 3317 C C . ASN A 1 421 ? 16.085 14.263 -13.254 1.00 66.50 421 ASN A C 1
ATOM 3319 O O . ASN A 1 421 ? 16.585 14.715 -12.216 1.00 66.50 421 ASN A O 1
ATOM 3323 N N . PRO A 1 422 ? 15.387 13.109 -13.272 1.00 68.12 422 PRO A N 1
ATOM 3324 C CA . PRO A 1 422 ? 15.014 12.370 -12.068 1.00 68.12 422 PRO A CA 1
ATOM 3325 C C . PRO A 1 422 ? 16.213 11.816 -11.282 1.00 68.12 422 PRO A C 1
ATOM 3327 O O . PRO A 1 422 ? 16.046 11.499 -10.104 1.00 68.12 422 PRO A O 1
ATOM 3330 N N . ARG A 1 423 ? 17.411 11.740 -11.896 1.00 80.19 423 ARG A N 1
ATOM 3331 C CA . ARG A 1 423 ? 18.641 11.176 -11.303 1.00 80.19 423 ARG A CA 1
ATOM 3332 C C . ARG A 1 423 ? 18.375 9.838 -10.607 1.00 80.19 423 ARG A C 1
ATOM 3334 O O . ARG A 1 423 ? 18.683 9.666 -9.425 1.00 80.19 423 ARG A O 1
ATOM 3341 N N . LEU A 1 424 ? 17.748 8.926 -11.348 1.00 87.38 424 LEU A N 1
ATOM 3342 C CA . LEU A 1 424 ? 17.515 7.563 -10.889 1.00 87.38 424 LEU A CA 1
ATOM 3343 C C . LEU A 1 424 ? 18.834 6.796 -10.897 1.00 87.38 424 LEU A C 1
ATOM 3345 O O . LEU A 1 424 ? 19.621 6.916 -11.834 1.00 87.38 424 LEU A O 1
ATOM 3349 N N . ALA A 1 425 ? 19.048 6.001 -9.862 1.00 90.75 425 ALA A N 1
ATOM 3350 C CA . ALA A 1 425 ? 20.192 5.118 -9.736 1.00 90.75 425 ALA A CA 1
ATOM 3351 C C . ALA A 1 425 ? 19.739 3.772 -9.179 1.00 90.75 425 ALA A C 1
ATOM 3353 O O . ALA A 1 425 ? 18.671 3.658 -8.572 1.00 90.75 425 ALA A O 1
ATOM 3354 N N . GLU A 1 426 ? 20.570 2.760 -9.383 1.00 94.25 426 GLU A N 1
ATOM 3355 C CA . GLU A 1 426 ? 20.393 1.472 -8.732 1.00 94.25 426 GLU A CA 1
ATOM 3356 C C . GLU A 1 426 ? 20.406 1.614 -7.204 1.00 94.25 426 GLU A C 1
ATOM 3358 O O . GLU A 1 426 ? 21.159 2.399 -6.621 1.00 94.25 426 GLU A O 1
ATOM 3363 N N . THR A 1 427 ? 19.557 0.825 -6.559 1.00 94.94 427 THR A N 1
ATOM 3364 C CA . THR A 1 427 ? 19.443 0.710 -5.107 1.00 94.94 427 THR A CA 1
ATOM 3365 C C . THR A 1 427 ? 19.016 -0.718 -4.751 1.00 94.94 427 THR A C 1
ATOM 3367 O O . THR A 1 427 ? 18.987 -1.606 -5.603 1.00 94.94 427 THR A O 1
ATOM 3370 N N . THR A 1 428 ? 18.674 -0.958 -3.488 1.00 95.75 428 THR A N 1
ATOM 3371 C CA . THR A 1 428 ? 18.086 -2.223 -3.040 1.00 95.75 428 THR A CA 1
ATOM 3372 C C . THR A 1 428 ? 16.697 -1.986 -2.446 1.00 95.75 428 THR A C 1
ATOM 3374 O O . THR A 1 428 ? 16.446 -0.908 -1.894 1.00 95.75 428 THR A O 1
ATOM 3377 N N . PRO A 1 429 ? 15.806 -2.996 -2.473 1.00 96.31 429 PRO A N 1
ATOM 3378 C CA . PRO A 1 429 ? 14.523 -2.929 -1.777 1.00 96.31 429 PRO A CA 1
ATOM 3379 C C . PRO A 1 429 ? 14.657 -2.512 -0.306 1.00 96.31 429 PRO A C 1
ATOM 3381 O O . PRO A 1 429 ? 13.893 -1.677 0.172 1.00 96.31 429 PRO A O 1
ATOM 3384 N N . SER A 1 430 ? 15.666 -3.042 0.395 1.00 95.50 430 SER A N 1
ATOM 3385 C CA . SER A 1 430 ? 15.931 -2.716 1.799 1.00 95.50 430 SER A CA 1
ATOM 3386 C C . SER A 1 430 ? 16.323 -1.251 1.997 1.00 95.50 430 SER A C 1
ATOM 3388 O O . SER A 1 430 ? 15.817 -0.616 2.918 1.00 95.50 430 SER A O 1
ATOM 3390 N N . ASN A 1 431 ? 17.168 -0.694 1.123 1.00 95.00 431 ASN A N 1
ATOM 3391 C CA . ASN A 1 431 ? 17.586 0.706 1.217 1.00 95.00 431 ASN A CA 1
ATOM 3392 C C . ASN A 1 431 ? 16.409 1.665 0.981 1.00 95.00 431 ASN A C 1
ATOM 3394 O O . ASN A 1 431 ? 16.260 2.642 1.714 1.00 95.00 431 ASN A O 1
ATOM 3398 N N . GLU A 1 432 ? 15.556 1.404 -0.017 1.00 94.69 432 GLU A N 1
ATOM 3399 C CA . GLU A 1 432 ? 14.372 2.246 -0.251 1.00 94.69 432 GLU A CA 1
ATOM 3400 C C . GLU A 1 432 ? 13.344 2.114 0.878 1.00 94.69 432 GLU A C 1
ATOM 3402 O O . GLU A 1 432 ? 12.788 3.121 1.320 1.00 94.69 432 GLU A O 1
ATOM 3407 N N . ALA A 1 433 ? 13.143 0.904 1.409 1.00 95.19 433 ALA A N 1
ATOM 3408 C CA . ALA A 1 433 ? 12.285 0.697 2.570 1.00 95.19 433 ALA A CA 1
ATOM 3409 C C . ALA A 1 433 ? 12.792 1.457 3.804 1.00 95.19 433 ALA A C 1
ATOM 3411 O O . ALA A 1 433 ? 12.001 2.105 4.491 1.00 95.19 433 ALA A O 1
ATOM 3412 N N . GLU A 1 434 ? 14.103 1.440 4.066 1.00 95.06 434 GLU A N 1
ATOM 3413 C CA . GLU A 1 434 ? 14.702 2.177 5.182 1.00 95.06 434 GLU A CA 1
ATOM 3414 C C . GLU A 1 434 ? 14.466 3.689 5.054 1.00 95.06 434 GLU A C 1
ATOM 3416 O O . GLU A 1 434 ? 14.138 4.341 6.047 1.00 95.06 434 GLU A O 1
ATOM 3421 N N . LYS A 1 435 ? 14.564 4.254 3.840 1.00 93.62 435 LYS A N 1
ATOM 3422 C CA . LYS A 1 435 ? 14.270 5.678 3.598 1.00 93.62 435 LYS A CA 1
ATOM 3423 C C . LYS A 1 435 ? 12.840 6.038 4.007 1.00 93.62 435 LYS A C 1
ATOM 3425 O O . LYS A 1 435 ? 12.659 7.003 4.755 1.00 93.62 435 LYS A O 1
ATOM 3430 N N . VAL A 1 436 ? 11.850 5.264 3.551 1.00 93.50 436 VAL A N 1
ATOM 3431 C CA . VAL A 1 436 ? 10.424 5.474 3.874 1.00 93.50 436 VAL A CA 1
ATOM 3432 C C . VAL A 1 436 ? 10.190 5.338 5.376 1.00 93.50 436 VAL A C 1
ATOM 3434 O O . VAL A 1 436 ? 9.662 6.250 6.016 1.00 93.50 436 VAL A O 1
ATOM 3437 N N . ILE A 1 437 ? 10.654 4.232 5.966 1.00 95.19 437 ILE A N 1
ATOM 3438 C CA . ILE A 1 437 ? 10.467 3.926 7.388 1.00 95.19 437 ILE A CA 1
ATOM 3439 C C . ILE A 1 437 ? 11.078 5.021 8.261 1.00 95.19 437 ILE A C 1
ATOM 3441 O O . ILE A 1 437 ? 10.418 5.551 9.158 1.00 95.19 437 ILE A O 1
ATOM 3445 N N . ARG A 1 438 ? 12.320 5.420 7.972 1.00 94.06 438 ARG A N 1
ATOM 3446 C CA . ARG A 1 438 ? 12.999 6.490 8.704 1.00 94.06 438 ARG A CA 1
ATOM 3447 C C . ARG A 1 438 ? 12.266 7.820 8.549 1.00 94.06 438 ARG A C 1
ATOM 3449 O O . ARG A 1 438 ? 12.109 8.539 9.537 1.00 94.06 438 ARG A O 1
ATOM 3456 N N . GLY A 1 439 ? 11.811 8.147 7.338 1.00 92.81 439 GLY A N 1
ATOM 3457 C CA . GLY A 1 439 ? 11.003 9.336 7.060 1.00 92.81 439 GLY A CA 1
ATOM 3458 C C . GLY A 1 439 ? 9.754 9.390 7.939 1.00 92.81 439 GLY A C 1
ATOM 3459 O O . GLY A 1 439 ? 9.574 10.350 8.697 1.00 92.81 439 GLY A O 1
ATOM 3460 N N . LYS A 1 440 ? 8.962 8.312 7.929 1.00 94.06 440 LYS A N 1
ATOM 3461 C CA . LYS A 1 440 ? 7.765 8.162 8.763 1.00 94.06 440 LYS A CA 1
ATOM 3462 C C . LYS A 1 440 ? 8.079 8.295 10.247 1.00 94.06 440 LYS A C 1
ATOM 3464 O O . LYS A 1 440 ? 7.436 9.080 10.942 1.00 94.06 440 LYS A O 1
ATOM 3469 N N . GLN A 1 441 ? 9.106 7.606 10.741 1.00 94.75 441 GLN A N 1
ATOM 3470 C CA . GLN A 1 441 ? 9.461 7.629 12.162 1.00 94.75 441 GLN A CA 1
ATOM 3471 C C . GLN A 1 441 ? 9.912 9.010 12.667 1.00 94.75 441 GLN A C 1
ATOM 3473 O O . GLN A 1 441 ? 9.759 9.332 13.849 1.00 94.75 441 GLN A O 1
ATOM 3478 N N . MET A 1 442 ? 10.437 9.861 11.784 1.00 93.25 442 MET A N 1
ATOM 3479 C CA . MET A 1 442 ? 10.763 11.254 12.110 1.00 93.25 442 MET A CA 1
ATOM 3480 C C . MET A 1 442 ? 9.546 12.196 12.028 1.00 93.25 442 MET A C 1
ATOM 3482 O O . MET A 1 442 ? 9.607 13.320 12.554 1.00 93.25 442 MET A O 1
ATOM 3486 N N . GLY A 1 443 ? 8.455 11.746 11.404 1.00 92.44 443 GLY A N 1
ATOM 3487 C CA . GLY A 1 443 ? 7.240 12.504 11.133 1.00 92.44 443 GLY A CA 1
ATOM 3488 C C . GLY A 1 443 ? 6.375 12.810 12.367 1.00 92.44 443 GLY A C 1
ATOM 3489 O O . GLY A 1 443 ? 6.490 12.168 13.417 1.00 92.44 443 GLY A O 1
ATOM 3490 N N . PRO A 1 444 ? 5.500 13.830 12.276 1.00 92.25 444 PRO A N 1
ATOM 3491 C CA . PRO A 1 444 ? 4.638 14.247 13.382 1.00 92.25 444 PRO A CA 1
ATOM 3492 C C . PRO A 1 444 ? 3.540 13.225 13.722 1.00 92.25 444 PRO A C 1
ATOM 3494 O O . PRO A 1 444 ? 3.225 13.063 14.905 1.00 92.25 444 PRO A O 1
ATOM 3497 N N . SER A 1 445 ? 2.983 12.524 12.725 1.00 91.62 445 SER A N 1
ATOM 3498 C CA . SER A 1 445 ? 1.979 11.464 12.915 1.00 91.62 445 SER A CA 1
ATOM 3499 C C . SER A 1 445 ? 2.554 10.324 13.758 1.00 91.62 445 SER A C 1
ATOM 3501 O O . SER A 1 445 ? 2.000 9.987 14.805 1.00 91.62 445 SER A O 1
ATOM 3503 N N . TRP A 1 446 ? 3.749 9.838 13.408 1.00 94.56 446 TRP A N 1
ATOM 3504 C CA . TRP A 1 446 ? 4.456 8.812 14.178 1.00 94.56 446 TRP A CA 1
ATOM 3505 C C . TRP A 1 446 ? 4.772 9.235 15.615 1.00 94.56 446 TRP A C 1
ATOM 3507 O O . TRP A 1 446 ? 4.470 8.515 16.565 1.00 94.56 446 TRP A O 1
ATOM 3517 N N . LYS A 1 447 ? 5.338 10.433 15.806 1.00 93.38 447 LYS A N 1
ATOM 3518 C CA . LYS A 1 447 ? 5.614 10.972 17.152 1.00 93.38 447 LYS A CA 1
ATOM 3519 C C . LYS A 1 447 ? 4.352 11.034 18.012 1.00 93.38 447 LYS A C 1
ATOM 3521 O O . LYS A 1 447 ? 4.411 10.754 19.210 1.00 93.38 447 LYS A O 1
ATOM 3526 N N . SER A 1 448 ? 3.218 11.376 17.403 1.00 92.56 448 SER A N 1
ATOM 3527 C CA . SER A 1 448 ? 1.918 11.387 18.076 1.00 92.56 448 SER A CA 1
ATOM 3528 C C . SER A 1 448 ? 1.482 9.974 18.465 1.00 92.56 448 SER A C 1
ATOM 3530 O O . SER A 1 448 ? 1.094 9.763 19.613 1.00 92.56 448 SER A O 1
ATOM 3532 N N . LEU A 1 449 ? 1.631 8.996 17.565 1.00 93.06 449 LEU A N 1
ATOM 3533 C CA . LEU A 1 449 ? 1.330 7.591 17.846 1.00 93.06 449 LEU A CA 1
ATOM 3534 C C . LEU A 1 449 ? 2.163 7.053 19.020 1.00 93.06 449 LEU A C 1
ATOM 3536 O O . LEU A 1 449 ? 1.608 6.467 19.948 1.00 93.06 449 LEU A O 1
ATOM 3540 N N . ILE A 1 450 ? 3.475 7.302 19.027 1.00 93.44 450 ILE A N 1
ATOM 3541 C CA . ILE A 1 450 ? 4.386 6.865 20.101 1.00 93.44 450 ILE A CA 1
ATOM 3542 C C . ILE A 1 450 ? 4.038 7.525 21.439 1.00 93.44 450 ILE A C 1
ATOM 3544 O O . ILE A 1 450 ? 4.039 6.869 22.481 1.00 93.44 450 ILE A O 1
ATOM 3548 N N . LYS A 1 451 ? 3.688 8.816 21.433 1.00 91.00 451 LYS A N 1
ATOM 3549 C CA . LYS A 1 451 ? 3.242 9.512 22.648 1.00 91.00 451 LYS A CA 1
ATOM 3550 C C . LYS A 1 451 ? 1.995 8.851 23.246 1.00 91.00 451 LYS A C 1
ATOM 3552 O O . LYS A 1 451 ? 1.941 8.665 24.462 1.00 91.00 451 LYS A O 1
ATOM 3557 N N . LEU A 1 452 ? 1.028 8.480 22.404 1.00 87.81 452 LEU A N 1
ATOM 3558 C CA . LEU A 1 452 ? -0.193 7.792 22.835 1.00 87.81 452 LEU A CA 1
ATOM 3559 C C . LEU A 1 452 ? 0.114 6.413 23.436 1.00 87.81 452 LEU A C 1
ATOM 3561 O O . LEU A 1 452 ? -0.445 6.080 24.483 1.00 87.81 452 LEU A O 1
ATOM 3565 N N . ALA A 1 453 ? 1.057 5.670 22.844 1.00 84.56 453 ALA A N 1
ATOM 3566 C CA . ALA A 1 453 ? 1.565 4.405 23.389 1.00 84.56 453 ALA A CA 1
ATOM 3567 C C . ALA A 1 453 ? 2.008 4.569 24.846 1.00 84.56 453 ALA A C 1
ATOM 3569 O O . ALA A 1 453 ? 1.546 3.868 25.747 1.00 84.56 453 ALA A O 1
ATOM 3570 N N . ASN A 1 454 ? 2.862 5.566 25.075 1.00 80.00 454 ASN A N 1
ATOM 3571 C CA . ASN A 1 454 ? 3.488 5.800 26.368 1.00 80.00 454 ASN A CA 1
ATOM 3572 C C . ASN A 1 454 ? 2.476 6.267 27.424 1.00 80.00 454 ASN A C 1
ATOM 3574 O O . ASN A 1 454 ? 2.573 5.860 28.577 1.00 80.00 454 ASN A O 1
ATOM 3578 N N . SER A 1 455 ? 1.465 7.056 27.039 1.00 75.75 455 SER A N 1
ATOM 3579 C CA . SER A 1 455 ? 0.385 7.457 27.958 1.00 75.75 455 SER A CA 1
ATOM 3580 C C . SER A 1 455 ? -0.561 6.309 28.339 1.00 75.75 455 SER A C 1
ATOM 3582 O O . SER A 1 455 ? -1.086 6.265 29.454 1.00 75.75 455 SER A O 1
ATOM 3584 N N . GLY A 1 456 ? -0.763 5.347 27.433 1.00 61.94 456 GLY A N 1
ATOM 3585 C CA . GLY A 1 456 ? -1.559 4.149 27.703 1.00 61.94 456 GLY A CA 1
ATOM 3586 C C . GLY A 1 456 ? -0.859 3.171 28.651 1.00 61.94 456 GLY A C 1
ATOM 3587 O O . GLY A 1 456 ? -1.524 2.471 29.409 1.00 61.94 456 GLY A O 1
ATOM 3588 N N . LEU A 1 457 ? 0.477 3.150 28.653 1.00 53.91 457 LEU A N 1
ATOM 3589 C CA . LEU A 1 457 ? 1.274 2.329 29.571 1.00 53.91 457 LEU A CA 1
ATOM 3590 C C . LEU A 1 457 ? 1.242 2.846 31.015 1.00 53.91 457 LEU A C 1
ATOM 3592 O O . LEU A 1 457 ? 1.333 2.043 31.932 1.00 53.91 457 LEU A O 1
ATOM 3596 N N . THR A 1 458 ? 1.062 4.152 31.228 1.00 40.97 458 THR A N 1
ATOM 3597 C CA . THR A 1 458 ? 0.952 4.749 32.574 1.00 40.97 458 THR A CA 1
ATOM 3598 C C . THR A 1 458 ? -0.440 4.635 33.208 1.00 40.97 458 THR A C 1
ATOM 3600 O O . THR A 1 458 ? -0.609 5.011 34.362 1.00 40.97 458 THR A O 1
ATOM 3603 N N . SER A 1 459 ? -1.445 4.170 32.458 1.00 42.75 459 SER A N 1
ATOM 3604 C CA . SER A 1 459 ? -2.835 3.998 32.926 1.00 42.75 459 SER A CA 1
ATOM 3605 C C . SER A 1 459 ? -3.252 2.530 33.102 1.00 42.75 459 SER A C 1
ATOM 3607 O O . SER A 1 459 ? -4.411 2.255 33.418 1.00 42.75 459 SER A O 1
ATOM 3609 N N . ARG A 1 460 ? -2.315 1.597 32.902 1.00 38.75 460 ARG A N 1
ATOM 3610 C CA . ARG A 1 460 ? -2.408 0.194 33.326 1.00 38.75 460 ARG A CA 1
ATOM 3611 C C . ARG A 1 460 ? -1.690 0.022 34.654 1.00 38.75 460 ARG A C 1
ATOM 3613 O O . ARG A 1 460 ? -2.123 -0.882 35.400 1.00 38.75 460 ARG A O 1
#

Secondary structure (DSSP, 8-state):
--PPPPP-----------------THHHHHHHHHHHHHHHHHHHHHTS---------------------------------------S-SSSSSTTSHHHHHHHHHH-EE-TT--EE-TT-SS----TT--TTTSHHHHHHHHHHHHHHHHTTGGGG---HHHHHHHHHHHHHHHHHTTTSHHHHHHHHHHHHHPBPHHHHHTS--HHHHHHHHT-S-SS--TTSTT-----TTTT-TTSSSEEEEESTT--S-HHHHHHHTTSEEEEEEEE-TTHHHHHHHHHHHHHH-SSPPPPPTTEEEEEEEEEEEEBTTS-EEEEEEEEEEEEEEESSTTSPPEEEEEEE-HHHHHHSSS-SEEEPPTT-EE---SSSTT--TTT-GGG-TTPSEEHHHHTHHHH--TT--THHHHHHTTT-TTS---EEE--HHHHHHHHHHHHHHSHHHHHHHHHHHHHHTT-

Nearest PDB structures (foldseek):
  2je2-assembly1_A  TM=3.775E-01  e=2.914E-01  Nitrosomonas europaea

Solvent-accessible surface area (backbone atoms only — not comparable to full-atom values): 26953 Å² total; per-residue (Å²): 143,83,87,80,87,77,89,79,83,93,80,82,83,83,78,81,78,83,76,79,86,74,86,62,77,65,62,54,60,57,51,56,52,51,53,55,54,51,54,53,53,54,58,58,63,65,70,75,67,84,80,91,84,83,91,78,92,86,86,88,80,90,83,93,83,86,90,81,91,75,89,73,90,71,80,84,76,79,73,75,78,71,70,78,76,74,80,73,45,79,81,37,96,51,45,86,34,68,66,26,49,45,48,43,68,67,23,41,47,59,41,96,90,66,55,74,43,37,77,78,44,88,62,57,82,64,31,83,64,43,53,75,57,72,47,67,70,54,22,50,54,47,48,54,44,47,51,50,38,62,74,67,46,51,57,79,72,57,77,51,66,64,61,31,48,53,52,30,48,54,47,48,58,51,28,59,75,36,58,94,39,76,60,22,56,51,39,32,53,51,40,58,64,39,31,39,48,68,70,57,40,71,65,41,64,41,23,58,63,44,28,49,77,69,55,76,44,47,58,57,86,43,89,92,44,51,58,54,48,54,45,52,84,45,62,81,36,88,86,36,47,30,40,32,42,29,24,59,93,87,43,56,34,46,52,68,63,38,64,70,47,66,39,49,41,38,75,45,41,33,40,29,34,72,73,27,41,68,45,35,51,54,48,33,53,48,34,51,71,35,91,68,69,71,75,71,67,56,54,26,36,40,36,44,34,34,28,41,34,44,61,27,66,83,78,45,72,40,78,40,50,36,48,46,31,42,36,41,33,37,24,80,37,56,75,44,77,56,36,54,24,31,34,35,44,37,61,67,44,45,71,69,63,88,48,42,13,64,39,73,57,53,89,84,39,60,38,72,78,60,65,92,49,88,26,67,38,46,75,84,37,70,90,63,33,74,79,59,61,36,47,50,84,59,65,54,37,79,65,46,49,53,89,89,58,42,54,52,44,38,60,47,46,33,40,76,47,81,96,51,68,44,35,44,38,83,53,48,72,67,60,55,42,48,49,39,45,52,51,31,64,72,30,71,59,43,51,50,42,51,52,44,50,57,58,56,62,76,74,108